Protein AF-A0AAN9YMD4-F1 (afdb_monomer_lite)

Foldseek 3Di:
DDDDDDDDDDDDPDDDDPDPPDPDDDPVPPPDPDDPPDDPPPPPFPPVLVVLLAAFDWDQPLLLQFKKWWAKDFPQDFKTFIWTQSPQLCVQQPRPGAPGPSNLVSVLPGDDDDPPCPVVRTDRQKIKGKPHVVLQVVLVVVVPPDPDDDDDDPPFRKIKMKIWTDDPPDIWIKIKIATDDDPPDPPLFDFLIWIATPVPRDTKTWHKDQLDDFDQDPVGTHGFIKIWTWDAAPPVGHIWIKIFDDDCRHNRAQKTWIFIDDDPPDDPVPDPPDPDDDDDDDDDPDPDPPDDPPQDPSDPPNSVRTFKMWGWNDPDRHLLASITITMMRGRPPDNNSVVSSVVSSVVSVSNSRVNVPPNPPPDPPVPPPPPDDDDDDDDDDDDDDDDDDDDDDDDDDDDDDDDDDDDD

pLDDT: mean 73.73, std 21.87, range [29.3, 98.31]

Secondary structure (DSSP, 8-state):
---PPPPPPP----------------TTTTTS-PPTT----PPPTTHHHHHTT---PPPPGGGSSEEEEEEEE-TT-SEEEEEE-HHHHHHHHTTPPTTSHHHHHHHHHSPPP-TTSSS---EEEEEEEEPPHHHHHHHHHGGGT------------EEEEEEEE--SS--EEEEEEEE---TT---TTS-SEEEEETTT---EEEEEE--SPPEEETTEEE---EEEEEEPPPTTT--EEEEEEE-TTTT-TTEEEEEEEPP--S--TT--TTS--------------TTS-TT-TTSTTGGGGEEEEEEE-SS-S-S-SSSEEEEEEE-TT--HHHHHHHHHHHHHHHHHHHHGGG---TT---S---S-------------------------------------

Sequence (408 aa):
MATTIFATPTPHTAFDQPLYSLYSSHPAVNGCNVPHGVHIISPPAGQCESLLGRKLGPTPRRLHNRILYIPAHGDKVTHLPIYDFTRQYREAVRDEPIGTSRFKTKLGLMHKPHGDGRSGTGEVSYLVDFEAPEVRRDLTATAGANNSNSNNNNNTTTTHATVQRRSLYGGAEVGLAIPQQHAGLADDCAAACTVTPASTGAYVNLARSYPLRPTVTRLGSSRNPWFTFTVPGGALEGDRTLQWQVHPVEHGLLRYTLVEMPRRAGPRVDEMWWEDGSADGSRTRDGRKDGEPSFSAAVDGNEHLIRAIYHNVGLGFSLAQPFSEGALLLEDGMDPEFEAVVVASLLGMLWRARGEGRKSRKGSKSEGSALARKKSGSVTSGDEDGSISSGSSPSRKGFFGKILRRLS

Organism: NCBI:txid2898453

Radius of gyration: 30.97 Å; chains: 1; bounding box: 91×79×98 Å

Structure (mmCIF, N/CA/C/O backbone):
data_AF-A0AAN9YMD4-F1
#
_entry.id   AF-A0AAN9YMD4-F1
#
loop_
_atom_site.group_PDB
_atom_site.id
_atom_site.type_symbol
_atom_site.label_atom_id
_atom_site.label_alt_id
_atom_site.label_comp_id
_atom_site.label_asym_id
_atom_site.label_entity_id
_atom_site.label_seq_id
_atom_site.pdbx_PDB_ins_code
_atom_site.Cartn_x
_atom_site.Cartn_y
_atom_site.Cartn_z
_atom_site.occupancy
_atom_site.B_iso_or_equiv
_atom_site.auth_seq_id
_atom_site.auth_comp_id
_atom_site.auth_asym_id
_atom_site.auth_atom_id
_atom_site.pdbx_PDB_model_num
ATOM 1 N N . MET A 1 1 ? -49.777 -32.696 23.687 1.00 41.94 1 MET A N 1
ATOM 2 C CA . MET A 1 1 ? -48.870 -31.537 23.810 1.00 41.94 1 MET A CA 1
ATOM 3 C C . MET A 1 1 ? -48.167 -31.377 22.474 1.00 41.94 1 MET A C 1
ATOM 5 O O . MET A 1 1 ? -47.371 -32.238 22.130 1.00 41.94 1 MET A O 1
ATOM 9 N N . ALA A 1 2 ? -48.568 -30.387 21.677 1.00 32.22 2 ALA A N 1
ATOM 10 C CA . ALA A 1 2 ? -48.032 -30.140 20.339 1.00 32.22 2 ALA A CA 1
ATOM 11 C C . ALA A 1 2 ? -47.186 -28.863 20.385 1.00 32.22 2 ALA A C 1
ATOM 13 O O . ALA A 1 2 ? -47.673 -27.819 20.814 1.00 32.22 2 ALA A O 1
ATOM 14 N N . THR A 1 3 ? -45.918 -28.978 20.001 1.00 38.41 3 THR A N 1
ATOM 15 C CA . THR A 1 3 ? -44.937 -27.891 20.049 1.00 38.41 3 THR A CA 1
ATOM 16 C C . THR A 1 3 ? -44.867 -27.232 18.677 1.00 38.41 3 THR A C 1
ATOM 18 O O . THR A 1 3 ? -44.387 -27.833 17.718 1.00 38.41 3 THR A O 1
ATOM 21 N N . THR A 1 4 ? -45.368 -26.005 18.581 1.00 36.88 4 THR A N 1
ATOM 22 C CA . THR A 1 4 ? -45.330 -25.183 17.366 1.00 36.88 4 THR A CA 1
ATOM 23 C C . THR A 1 4 ? -44.012 -24.413 17.319 1.00 36.88 4 THR A C 1
ATOM 25 O O . THR A 1 4 ? -43.733 -23.613 18.209 1.00 36.88 4 THR A O 1
ATOM 28 N N . ILE A 1 5 ? -43.199 -24.648 16.288 1.00 36.34 5 ILE A N 1
ATOM 29 C CA . ILE A 1 5 ? -41.956 -23.909 16.030 1.00 36.34 5 ILE A CA 1
ATOM 30 C C . ILE A 1 5 ? -42.277 -22.792 15.032 1.00 36.34 5 ILE A C 1
ATOM 32 O O . ILE A 1 5 ? -42.658 -23.066 13.896 1.00 36.34 5 ILE A O 1
ATOM 36 N N . PHE A 1 6 ? -42.130 -21.537 15.457 1.00 34.56 6 PHE A N 1
ATOM 37 C CA . PHE A 1 6 ? -42.183 -20.373 14.573 1.00 34.56 6 PHE A CA 1
ATOM 38 C C . PHE A 1 6 ? -40.779 -20.077 14.039 1.00 34.56 6 PHE A C 1
ATOM 40 O O . PHE A 1 6 ? -39.866 -19.791 14.811 1.00 34.56 6 PHE A O 1
ATOM 47 N N . ALA A 1 7 ? -40.618 -20.136 12.718 1.00 32.16 7 ALA A N 1
ATOM 48 C CA . ALA A 1 7 ? -39.434 -19.647 12.024 1.00 32.16 7 ALA A CA 1
ATOM 49 C C . ALA A 1 7 ? -39.658 -18.184 11.611 1.00 32.16 7 ALA A C 1
ATOM 51 O O . ALA A 1 7 ? -40.632 -17.863 10.929 1.00 32.16 7 ALA A O 1
ATOM 52 N N . THR A 1 8 ? -38.765 -17.297 12.038 1.00 37.03 8 THR A N 1
ATOM 53 C CA . THR A 1 8 ? -38.707 -15.895 11.615 1.00 37.03 8 THR A CA 1
ATOM 54 C C . THR A 1 8 ? -37.961 -15.772 10.280 1.00 37.03 8 THR A C 1
ATOM 56 O O . THR A 1 8 ? -36.893 -16.366 10.128 1.00 37.03 8 THR A O 1
ATOM 59 N N . PRO A 1 9 ? -38.472 -15.003 9.300 1.00 37.03 9 PRO A N 1
ATOM 60 C CA . PRO A 1 9 ? -37.759 -14.763 8.053 1.00 37.03 9 PRO A CA 1
ATOM 61 C C . PRO A 1 9 ? -36.711 -13.658 8.239 1.00 37.03 9 PRO A C 1
ATOM 63 O O . PRO A 1 9 ? -37.031 -12.529 8.611 1.00 37.03 9 PRO A O 1
ATOM 66 N N . THR A 1 10 ? -35.451 -13.975 7.955 1.00 38.12 10 THR A N 1
ATOM 67 C CA . THR A 1 10 ? -34.375 -12.995 7.778 1.00 38.12 10 THR A CA 1
ATOM 68 C C . THR A 1 10 ? -34.478 -12.352 6.387 1.00 38.12 10 THR A C 1
ATOM 70 O O . THR A 1 10 ? -34.615 -13.067 5.392 1.00 38.12 10 THR A O 1
ATOM 73 N N . PRO A 1 11 ? -34.409 -11.014 6.266 1.00 39.12 11 PRO A N 1
ATOM 74 C CA . PRO A 1 11 ? -34.430 -10.354 4.968 1.00 39.12 11 PRO A CA 1
ATOM 75 C C . PRO A 1 11 ? -33.074 -10.515 4.268 1.00 39.12 11 PRO A C 1
ATOM 77 O O . PRO A 1 11 ? -32.056 -9.985 4.710 1.00 39.12 11 PRO A O 1
ATOM 80 N N . HIS A 1 12 ? -33.068 -11.246 3.155 1.00 31.22 12 HIS A N 1
ATOM 81 C CA . HIS A 1 12 ? -31.952 -11.282 2.217 1.00 31.22 12 HIS A CA 1
ATOM 82 C C . HIS A 1 12 ? -31.836 -9.930 1.499 1.00 31.22 12 HIS A C 1
ATOM 84 O O . HIS A 1 12 ? -32.678 -9.580 0.673 1.00 31.22 12 HIS A O 1
ATOM 90 N N . THR A 1 13 ? -30.773 -9.179 1.777 1.00 35.53 13 THR A N 1
ATOM 91 C CA . THR A 1 13 ? -30.331 -8.065 0.935 1.00 35.53 13 THR A CA 1
ATOM 92 C C . THR A 1 13 ? -29.614 -8.630 -0.290 1.00 35.53 13 THR A C 1
ATOM 94 O O . THR A 1 13 ? -28.438 -8.987 -0.253 1.00 35.53 13 THR A O 1
ATOM 97 N N . ALA A 1 14 ? -30.352 -8.759 -1.392 1.00 29.45 14 ALA A N 1
ATOM 98 C CA . ALA A 1 14 ? -29.784 -9.045 -2.701 1.00 29.45 14 ALA A CA 1
ATOM 99 C C . ALA A 1 14 ? -28.998 -7.814 -3.180 1.00 29.45 14 ALA A C 1
ATOM 101 O O . ALA A 1 14 ? -29.574 -6.773 -3.492 1.00 29.45 14 ALA A O 1
ATOM 102 N N . PHE A 1 15 ? -27.670 -7.919 -3.206 1.00 36.22 15 PHE A N 1
ATOM 103 C CA . PHE A 1 15 ? -26.827 -6.979 -3.934 1.00 36.22 15 PHE A CA 1
ATOM 104 C C . PHE A 1 15 ? -26.873 -7.342 -5.420 1.00 36.22 15 PHE A C 1
ATOM 106 O O . PHE A 1 15 ? -26.217 -8.290 -5.849 1.00 36.22 15 PHE A O 1
ATOM 113 N N . ASP A 1 16 ? -27.622 -6.567 -6.202 1.00 29.30 16 ASP A N 1
ATOM 114 C CA . ASP A 1 16 ? -27.500 -6.556 -7.659 1.00 29.30 16 ASP A CA 1
ATOM 115 C C . ASP A 1 16 ? -26.126 -5.985 -8.035 1.00 29.30 16 ASP A C 1
ATOM 117 O O . ASP A 1 16 ? -25.896 -4.772 -8.036 1.00 29.30 16 ASP A O 1
ATOM 121 N N . GLN A 1 17 ? -25.177 -6.872 -8.336 1.00 37.12 17 GLN A N 1
ATOM 122 C CA . GLN A 1 17 ? -23.971 -6.492 -9.059 1.00 37.12 17 GLN A CA 1
ATOM 123 C C . GLN A 1 17 ? -24.317 -6.371 -10.548 1.00 37.12 17 GLN A C 1
ATOM 125 O O . GLN A 1 17 ? -24.772 -7.349 -11.146 1.00 37.12 17 GLN A O 1
ATOM 130 N N . PRO A 1 18 ? -24.081 -5.217 -11.195 1.00 38.50 18 PRO A N 1
ATOM 131 C CA . PRO A 1 18 ? -24.206 -5.137 -12.637 1.00 38.50 18 PRO A CA 1
ATOM 132 C C . PRO A 1 18 ? -23.143 -6.033 -13.281 1.00 38.50 18 PRO A C 1
ATOM 134 O O . PRO A 1 18 ? -21.945 -5.893 -13.028 1.00 38.50 18 PRO A O 1
ATOM 137 N N . LEU A 1 19 ? -23.617 -6.949 -14.124 1.00 35.72 19 LEU A N 1
ATOM 138 C CA . LEU A 1 19 ? -22.848 -7.822 -15.004 1.00 35.72 19 LEU A CA 1
ATOM 139 C C . LEU A 1 19 ? -21.872 -7.005 -15.871 1.00 35.72 19 LEU A C 1
ATOM 141 O O . LEU A 1 19 ? -22.207 -6.582 -16.974 1.00 35.72 19 LEU A O 1
ATOM 145 N N . TYR A 1 20 ? -20.636 -6.825 -15.407 1.00 39.09 20 TYR A N 1
ATOM 146 C CA . TYR A 1 20 ? -19.504 -6.442 -16.254 1.00 39.09 20 TYR A CA 1
ATOM 147 C C . TYR A 1 20 ? -18.733 -7.699 -16.674 1.00 39.09 20 TYR A C 1
ATOM 149 O O . TYR A 1 20 ? -17.558 -7.877 -16.367 1.00 39.09 20 TYR A O 1
ATOM 157 N N . SER A 1 21 ? -19.415 -8.579 -17.407 1.00 37.34 21 SER A N 1
ATOM 158 C CA . SER A 1 21 ? -18.806 -9.688 -18.150 1.00 37.34 21 SER A CA 1
ATOM 159 C C . SER A 1 21 ? -18.724 -9.332 -19.631 1.00 37.34 21 SER A C 1
ATOM 161 O O . SER A 1 21 ? -19.344 -9.965 -20.472 1.00 37.34 21 SER A O 1
ATOM 163 N N . LEU A 1 22 ? -17.945 -8.299 -19.950 1.00 35.72 22 LEU A N 1
ATOM 164 C CA . LEU A 1 22 ? -17.442 -8.056 -21.302 1.00 35.72 22 LEU A CA 1
ATOM 165 C C . LEU A 1 22 ? -15.972 -7.644 -21.198 1.00 35.72 22 LEU A C 1
ATOM 167 O O . LEU A 1 22 ? -15.598 -6.494 -21.417 1.00 35.72 22 LEU A O 1
ATOM 171 N N . TYR A 1 23 ? -15.120 -8.613 -20.852 1.00 39.31 23 TYR A N 1
ATOM 172 C CA . TYR A 1 23 ? -13.709 -8.552 -21.224 1.00 39.31 23 TYR A CA 1
ATOM 173 C C . TYR A 1 23 ? -13.622 -8.762 -22.737 1.00 39.31 23 TYR A C 1
ATOM 175 O O . TYR A 1 23 ? -13.387 -9.860 -23.238 1.00 39.31 23 TYR A O 1
ATOM 183 N N . SER A 1 24 ? -13.875 -7.676 -23.459 1.00 34.72 24 SER A N 1
ATOM 184 C CA . SER A 1 24 ? -13.571 -7.548 -24.872 1.00 34.72 24 SER A CA 1
ATOM 185 C C . SER A 1 24 ? -12.086 -7.812 -25.103 1.00 34.72 24 SER A C 1
ATOM 187 O O . SER A 1 24 ? -11.214 -7.365 -24.355 1.00 34.72 24 SER A O 1
ATOM 189 N N . SER A 1 25 ? -11.832 -8.558 -26.167 1.00 36.28 25 SER A N 1
ATOM 190 C CA . SER A 1 25 ? -10.539 -8.919 -26.723 1.00 36.28 25 SER A CA 1
ATOM 191 C C . SER A 1 25 ? -9.525 -7.763 -26.704 1.00 36.28 25 SER A C 1
ATOM 193 O O . SER A 1 25 ? -9.833 -6.613 -27.013 1.00 36.28 25 SER A O 1
ATOM 195 N N . HIS A 1 26 ? -8.291 -8.098 -26.336 1.00 34.81 26 HIS A N 1
ATOM 196 C CA . HIS A 1 26 ? -7.158 -7.202 -26.097 1.00 34.81 26 HIS A CA 1
ATOM 197 C C . HIS A 1 26 ? -6.840 -6.271 -27.301 1.00 34.81 26 HIS A C 1
ATOM 199 O O . HIS A 1 26 ? -6.403 -6.759 -28.343 1.00 34.81 26 HIS A O 1
ATOM 205 N N . PRO A 1 27 ? -6.904 -4.927 -27.177 1.00 39.38 27 PRO A N 1
ATOM 206 C CA . PRO A 1 27 ? -6.448 -4.019 -28.241 1.00 39.38 27 PRO A CA 1
ATOM 207 C C . PRO A 1 27 ? -4.915 -3.911 -28.346 1.00 39.38 27 PRO A C 1
ATOM 209 O O . PRO A 1 27 ? -4.403 -3.346 -29.306 1.00 39.38 27 PRO A O 1
ATOM 212 N N . ALA A 1 28 ? -4.160 -4.485 -27.402 1.00 41.62 28 ALA A N 1
ATOM 213 C CA . ALA A 1 28 ? -2.692 -4.509 -27.464 1.00 41.62 28 ALA A CA 1
ATOM 214 C C . ALA A 1 28 ? -2.129 -5.568 -28.437 1.00 41.62 28 ALA A C 1
ATOM 216 O O . ALA A 1 28 ? -0.928 -5.578 -28.680 1.00 41.62 28 ALA A O 1
ATOM 217 N N . VAL A 1 29 ? -2.982 -6.439 -28.994 1.00 43.03 29 VAL A N 1
ATOM 218 C CA . VAL A 1 29 ? -2.585 -7.480 -29.965 1.00 43.03 29 VAL A CA 1
ATOM 219 C C . VAL A 1 29 ? -3.147 -7.204 -31.370 1.00 43.03 29 VAL A C 1
ATOM 221 O O . VAL A 1 29 ? -2.556 -7.628 -32.356 1.00 43.03 29 VAL A O 1
ATOM 224 N N . ASN A 1 30 ? -4.211 -6.403 -31.499 1.00 33.50 30 ASN A N 1
ATOM 225 C CA . ASN A 1 30 ? -4.930 -6.218 -32.771 1.00 33.50 30 ASN A CA 1
ATOM 226 C C . ASN A 1 30 ? -4.543 -4.958 -33.570 1.00 33.50 30 ASN A C 1
ATOM 228 O O . ASN A 1 30 ? -5.243 -4.582 -34.505 1.00 33.50 30 ASN A O 1
ATOM 232 N N . GLY A 1 31 ? -3.429 -4.300 -33.239 1.00 34.78 31 GLY A N 1
ATOM 233 C CA . GLY A 1 31 ? -2.901 -3.187 -34.043 1.00 34.78 31 GLY A CA 1
ATOM 234 C C . GLY A 1 31 ? -2.092 -3.621 -35.270 1.00 34.78 31 GLY A C 1
ATOM 235 O O . GLY A 1 31 ? -1.777 -2.795 -36.122 1.00 34.78 31 GLY A O 1
ATOM 236 N N . CYS A 1 32 ? -1.754 -4.905 -35.373 1.00 41.94 32 CYS A N 1
ATOM 237 C CA . CYS A 1 32 ? -0.989 -5.439 -36.487 1.00 41.94 32 CYS A CA 1
ATOM 238 C C . CYS A 1 32 ? -1.908 -6.368 -37.284 1.00 41.94 32 CYS A C 1
ATOM 240 O O . CYS A 1 32 ? -2.212 -7.466 -36.829 1.00 41.94 32 CYS A O 1
ATOM 242 N N . ASN A 1 33 ? -2.353 -5.941 -38.470 1.00 40.91 33 ASN A N 1
ATOM 243 C CA . ASN A 1 33 ? -2.889 -6.849 -39.488 1.00 40.91 33 ASN A CA 1
ATOM 244 C C . ASN A 1 33 ? -1.750 -7.777 -39.928 1.00 40.91 33 ASN A C 1
ATOM 246 O O . ASN A 1 33 ? -1.075 -7.516 -40.923 1.00 40.91 33 ASN A O 1
ATOM 250 N N . VAL A 1 34 ? -1.460 -8.804 -39.132 1.00 52.56 34 VAL A N 1
ATOM 251 C CA . VAL A 1 34 ? -0.431 -9.783 -39.468 1.00 52.56 34 VAL A CA 1
ATOM 252 C C . VAL A 1 34 ? -1.077 -10.823 -40.385 1.00 52.56 34 VAL A C 1
ATOM 254 O O . VAL A 1 34 ? -2.105 -11.391 -40.009 1.00 52.56 34 VAL A O 1
ATOM 257 N N . PRO A 1 35 ? -0.530 -11.066 -41.588 1.00 56.16 35 PRO A N 1
ATOM 258 C CA . PRO A 1 35 ? -1.060 -12.063 -42.509 1.00 56.16 35 PRO A CA 1
ATOM 259 C C . PRO A 1 35 ? -1.203 -13.433 -41.839 1.00 56.16 35 PRO A C 1
ATOM 261 O O . PRO A 1 35 ? -0.328 -13.853 -41.074 1.00 56.16 35 PRO A O 1
ATOM 264 N N . HIS A 1 36 ? -2.286 -14.148 -42.153 1.00 43.75 36 HIS A N 1
ATOM 265 C CA . HIS A 1 36 ? -2.435 -15.552 -41.776 1.00 43.75 36 HIS A CA 1
ATOM 266 C C . HIS A 1 36 ? -1.211 -16.339 -42.279 1.00 43.75 36 HIS A C 1
ATOM 268 O O . HIS A 1 36 ? -0.954 -16.379 -43.478 1.00 43.75 36 HIS A O 1
ATOM 274 N N . GLY A 1 37 ? -0.429 -16.909 -41.355 1.00 61.69 37 GLY A N 1
ATOM 275 C CA . GLY A 1 37 ? 0.794 -17.666 -41.659 1.00 61.69 37 GLY A CA 1
ATOM 276 C C . GLY A 1 37 ? 2.082 -17.127 -41.024 1.00 61.69 37 GLY A C 1
ATOM 277 O O . GLY A 1 37 ? 3.091 -17.826 -41.033 1.00 61.69 37 GLY A O 1
ATOM 278 N N . VAL A 1 38 ? 2.075 -15.933 -40.420 1.00 49.06 38 VAL A N 1
ATOM 279 C CA . VAL A 1 38 ? 3.239 -15.452 -39.656 1.00 49.06 38 VAL A CA 1
ATOM 280 C C . VAL A 1 38 ? 3.133 -15.936 -38.212 1.00 49.06 38 VAL A C 1
ATOM 282 O O . VAL A 1 38 ? 2.426 -15.356 -37.387 1.00 49.06 38 VAL A O 1
ATOM 285 N N . HIS A 1 39 ? 3.859 -17.004 -37.888 1.00 53.03 39 HIS A N 1
ATOM 286 C CA . HIS A 1 39 ? 4.116 -17.360 -36.499 1.00 53.03 39 HIS A CA 1
ATOM 287 C C . HIS A 1 39 ? 4.979 -16.262 -35.875 1.00 53.03 39 HIS A C 1
ATOM 289 O O . HIS A 1 39 ? 6.178 -16.172 -36.138 1.00 53.03 39 HIS A O 1
ATOM 295 N N . ILE A 1 40 ? 4.368 -15.406 -35.055 1.00 51.19 40 ILE A N 1
ATOM 296 C CA . ILE A 1 40 ? 5.116 -14.484 -34.205 1.00 51.19 40 ILE A CA 1
ATOM 297 C C . ILE A 1 40 ? 5.839 -15.356 -33.183 1.00 51.19 40 ILE A C 1
ATOM 299 O O . ILE A 1 40 ? 5.251 -15.807 -32.198 1.00 51.19 40 ILE A O 1
ATOM 303 N N . ILE A 1 41 ? 7.116 -15.627 -33.441 1.00 60.84 41 ILE A N 1
ATOM 304 C CA . ILE A 1 41 ? 8.017 -16.163 -32.429 1.00 60.84 41 ILE A CA 1
ATOM 305 C C . ILE A 1 41 ? 7.986 -15.135 -31.304 1.00 60.84 41 ILE A C 1
ATOM 307 O O . ILE A 1 41 ? 8.423 -13.998 -31.489 1.00 60.84 41 ILE A O 1
ATOM 311 N N . SER A 1 42 ? 7.385 -15.500 -30.169 1.00 58.62 42 SER A N 1
ATOM 312 C CA . SER A 1 42 ? 7.383 -14.629 -28.998 1.00 58.62 42 SER A CA 1
ATOM 313 C C . SER A 1 42 ? 8.842 -14.303 -28.681 1.00 58.62 42 SER A C 1
ATOM 315 O O . SER A 1 42 ? 9.622 -15.239 -28.479 1.00 58.62 42 SER A O 1
ATOM 317 N N . PRO A 1 43 ? 9.244 -13.020 -28.700 1.00 62.97 43 PRO A N 1
ATOM 318 C CA . PRO A 1 43 ? 10.624 -12.660 -28.439 1.00 62.97 43 PRO A CA 1
ATOM 319 C C . PRO A 1 43 ? 11.027 -13.195 -27.059 1.00 62.97 43 PRO A C 1
ATOM 321 O O . PRO A 1 43 ? 10.179 -13.276 -26.161 1.00 62.97 43 PRO A O 1
ATOM 324 N N . PRO A 1 44 ? 12.299 -13.587 -26.875 1.00 69.44 44 PRO A N 1
ATOM 325 C CA . PRO A 1 44 ? 12.767 -14.119 -25.605 1.00 69.44 44 PRO A CA 1
ATOM 326 C C . PRO A 1 44 ? 12.437 -13.145 -24.469 1.00 69.44 44 PRO A C 1
ATOM 328 O O . PRO A 1 44 ? 12.510 -11.919 -24.631 1.00 69.44 44 PRO A O 1
ATOM 331 N N . ALA A 1 45 ? 12.025 -13.711 -23.331 1.00 63.00 45 ALA A N 1
ATOM 332 C CA . ALA A 1 45 ? 11.593 -12.961 -22.160 1.00 63.00 45 ALA A CA 1
ATOM 333 C C . ALA A 1 45 ? 12.651 -11.904 -21.800 1.00 63.00 45 ALA A C 1
ATOM 335 O O . ALA A 1 45 ? 13.794 -12.241 -21.509 1.00 63.00 45 ALA A O 1
ATOM 336 N N . GLY A 1 46 ? 12.279 -10.623 -21.886 1.00 65.56 46 GLY A N 1
ATOM 337 C CA . GLY A 1 46 ? 13.160 -9.493 -21.571 1.00 65.56 46 GLY A CA 1
ATOM 338 C C . GLY A 1 46 ? 13.421 -8.512 -22.717 1.00 65.56 46 GLY A C 1
ATOM 339 O O . GLY A 1 46 ? 13.659 -7.340 -22.435 1.00 65.56 46 GLY A O 1
ATOM 340 N N . GLN A 1 47 ? 13.290 -8.903 -23.995 1.00 75.75 47 GLN A N 1
ATOM 341 C CA . GLN A 1 47 ? 13.517 -7.953 -25.104 1.00 75.75 47 GLN A CA 1
ATOM 342 C C . GLN A 1 47 ? 12.518 -6.790 -25.091 1.00 75.75 47 GLN A C 1
ATOM 344 O O . GLN A 1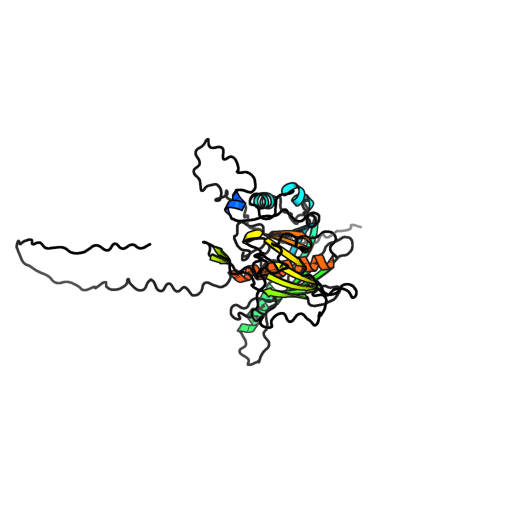 47 ? 12.914 -5.637 -25.232 1.00 75.75 47 GLN A O 1
ATOM 349 N N . CYS A 1 48 ? 11.230 -7.069 -24.863 1.00 75.56 48 CYS A N 1
ATOM 350 C CA . CYS A 1 48 ? 10.205 -6.024 -24.811 1.00 75.56 48 CYS A CA 1
ATOM 351 C C . CYS A 1 48 ? 10.455 -5.030 -23.661 1.00 75.56 48 CYS A C 1
ATOM 353 O O . CYS A 1 48 ? 10.294 -3.828 -23.838 1.00 75.56 48 CYS A O 1
ATOM 355 N N . GLU A 1 49 ? 10.918 -5.510 -22.505 1.00 81.69 49 GLU A N 1
ATOM 356 C CA . GLU A 1 49 ? 11.202 -4.647 -21.352 1.00 81.69 49 GLU A CA 1
ATOM 357 C C . GLU A 1 49 ? 12.486 -3.832 -21.555 1.00 81.69 49 GLU A C 1
ATOM 359 O O . GLU A 1 49 ? 12.515 -2.647 -21.228 1.00 81.69 49 GLU A O 1
ATOM 364 N N . SER A 1 50 ? 13.506 -4.422 -22.189 1.00 77.25 50 SER A N 1
ATOM 365 C CA . SER A 1 50 ? 14.728 -3.715 -22.583 1.00 77.25 50 SER A CA 1
ATOM 366 C C . SER A 1 50 ? 14.445 -2.593 -23.588 1.00 77.25 50 SER A C 1
ATOM 368 O O . SER A 1 50 ? 14.975 -1.494 -23.433 1.00 77.25 50 SER A O 1
ATOM 370 N N . LEU A 1 51 ? 13.539 -2.814 -24.550 1.00 80.56 51 LEU A N 1
ATOM 371 C CA . LEU A 1 51 ? 13.077 -1.772 -25.480 1.00 80.56 51 LEU A CA 1
ATOM 372 C C . LEU A 1 51 ? 12.336 -0.630 -24.771 1.00 80.56 51 LEU A C 1
ATOM 374 O O . LEU A 1 51 ? 12.356 0.505 -25.241 1.00 80.56 51 LEU A O 1
ATOM 378 N N . LEU A 1 52 ? 11.707 -0.910 -23.628 1.00 76.44 52 LEU A N 1
ATOM 379 C CA . LEU A 1 52 ? 11.098 0.100 -22.760 1.00 76.44 52 LEU A CA 1
ATOM 380 C C . LEU A 1 52 ? 12.110 0.745 -21.796 1.00 76.44 52 LEU A C 1
ATOM 382 O O . LEU A 1 52 ? 11.714 1.559 -20.962 1.00 76.44 52 LEU A O 1
ATOM 386 N N . GLY A 1 53 ? 13.395 0.384 -21.891 1.00 80.00 53 GLY A N 1
ATOM 387 C CA . GLY A 1 53 ? 14.466 0.865 -21.019 1.00 80.00 53 GLY A CA 1
ATOM 388 C C . GLY A 1 53 ? 14.377 0.349 -19.583 1.00 80.00 53 GLY A C 1
ATOM 389 O O . GLY A 1 53 ? 15.051 0.885 -18.705 1.00 80.00 53 GLY A O 1
ATOM 390 N N . ARG A 1 54 ? 13.544 -0.666 -19.323 1.00 80.25 54 ARG A N 1
ATOM 391 C CA . ARG A 1 54 ? 13.320 -1.186 -17.974 1.00 80.25 54 ARG A CA 1
ATOM 392 C C . ARG A 1 54 ? 14.362 -2.232 -17.618 1.00 80.25 54 ARG A C 1
ATOM 394 O O . ARG A 1 54 ? 14.646 -3.136 -18.402 1.00 80.25 54 ARG A O 1
ATOM 401 N N . LYS A 1 55 ? 14.882 -2.136 -16.398 1.00 80.62 55 LYS A N 1
ATOM 402 C CA . LYS A 1 55 ? 15.811 -3.102 -15.803 1.00 80.62 55 LYS A CA 1
ATOM 403 C C . LYS A 1 55 ? 15.109 -3.821 -14.658 1.00 80.62 55 LYS A C 1
ATOM 405 O O . LYS A 1 55 ? 15.287 -3.483 -13.496 1.00 80.62 55 LYS A O 1
ATOM 410 N N . LEU A 1 56 ? 14.248 -4.771 -15.009 1.00 82.94 56 LEU A N 1
ATOM 411 C CA . LEU A 1 56 ? 13.473 -5.512 -14.019 1.00 82.94 56 LEU A CA 1
ATOM 412 C C . LEU A 1 56 ? 14.347 -6.611 -13.405 1.00 82.94 56 LEU A C 1
ATOM 414 O O . LEU A 1 56 ? 14.720 -7.561 -14.093 1.00 82.94 56 LEU A O 1
ATOM 418 N N . GLY A 1 57 ? 14.661 -6.468 -12.119 1.00 82.38 57 GLY A N 1
ATOM 419 C CA . GLY A 1 57 ? 15.301 -7.511 -11.319 1.00 82.38 57 GLY A CA 1
ATOM 420 C C . GLY A 1 57 ? 14.314 -8.600 -10.872 1.00 82.38 57 GLY A C 1
ATOM 421 O O . GLY A 1 57 ? 13.095 -8.379 -10.888 1.00 82.38 57 GLY A O 1
ATOM 422 N N . PRO A 1 58 ? 14.812 -9.785 -10.475 1.00 86.94 58 PRO A N 1
ATOM 423 C CA . PRO A 1 58 ? 13.981 -10.838 -9.901 1.00 86.94 58 PRO A CA 1
ATOM 424 C C . PRO A 1 58 ? 13.295 -10.368 -8.610 1.00 86.94 58 PRO A C 1
ATOM 426 O O . PRO A 1 58 ? 13.759 -9.467 -7.916 1.00 86.94 58 PRO A O 1
ATOM 429 N N . THR A 1 59 ? 12.176 -10.999 -8.263 1.00 89.69 59 THR A N 1
ATOM 430 C CA . THR A 1 59 ? 11.482 -10.721 -6.999 1.00 89.69 59 THR A CA 1
ATOM 431 C C . THR A 1 59 ? 12.338 -11.179 -5.813 1.00 89.69 59 THR A C 1
ATOM 433 O O . THR A 1 59 ? 12.686 -12.365 -5.779 1.00 89.69 59 THR A O 1
ATOM 436 N N . PRO A 1 60 ? 12.616 -10.319 -4.810 1.00 92.56 60 PRO A N 1
ATOM 437 C CA . PRO A 1 60 ? 13.386 -10.707 -3.629 1.00 92.56 60 PRO A CA 1
ATOM 438 C C . PRO A 1 60 ? 12.808 -11.958 -2.959 1.00 92.56 60 PRO A C 1
ATOM 440 O O . PRO A 1 60 ? 11.620 -12.002 -2.640 1.00 92.56 60 PRO A O 1
ATOM 443 N N . ARG A 1 61 ? 13.647 -12.979 -2.734 1.00 91.12 61 ARG A N 1
ATOM 444 C CA . ARG A 1 61 ? 13.207 -14.319 -2.288 1.00 91.12 61 ARG A CA 1
ATOM 445 C C . ARG A 1 61 ? 12.419 -14.321 -0.976 1.00 91.12 61 ARG A C 1
ATOM 447 O O . ARG A 1 61 ? 11.539 -15.152 -0.804 1.00 91.12 61 ARG A O 1
ATOM 454 N N . ARG A 1 62 ? 12.705 -13.383 -0.072 1.00 93.44 62 ARG A N 1
ATOM 455 C CA . ARG A 1 62 ? 12.032 -13.273 1.235 1.00 93.44 62 ARG A CA 1
ATOM 456 C C . ARG A 1 62 ? 10.604 -12.720 1.186 1.00 93.44 62 ARG A C 1
ATOM 458 O O . ARG A 1 62 ? 9.981 -12.584 2.225 1.00 93.44 62 ARG A O 1
ATOM 465 N N . LEU A 1 63 ? 10.129 -12.341 -0.002 1.00 94.94 63 LEU A N 1
ATOM 466 C CA . LEU A 1 63 ? 8.766 -11.852 -0.227 1.00 94.94 63 LEU A CA 1
ATOM 467 C C . LEU A 1 63 ? 7.855 -12.933 -0.841 1.00 94.94 63 LEU A C 1
ATOM 469 O O . LEU A 1 63 ? 6.791 -12.624 -1.374 1.00 94.94 63 LEU A O 1
ATOM 473 N N . HIS A 1 64 ? 8.314 -14.189 -0.891 1.00 90.88 64 HIS A N 1
ATOM 474 C CA . HIS A 1 64 ? 7.652 -15.264 -1.641 1.00 90.88 64 HIS A CA 1
ATOM 475 C C . HIS A 1 64 ? 6.683 -16.097 -0.801 1.00 90.88 64 HIS A C 1
ATOM 477 O O . HIS A 1 64 ? 5.899 -16.840 -1.397 1.00 90.88 64 HIS A O 1
ATOM 483 N N . ASN A 1 65 ? 6.720 -16.030 0.536 1.00 94.38 65 ASN A N 1
ATOM 484 C CA . ASN A 1 65 ? 5.868 -16.887 1.368 1.00 94.38 65 ASN A CA 1
ATOM 485 C C . ASN A 1 65 ? 4.656 -16.171 1.969 1.00 94.38 65 ASN A C 1
ATOM 487 O O . ASN A 1 65 ? 3.808 -16.847 2.549 1.00 94.38 65 ASN A O 1
ATOM 491 N N . ARG A 1 66 ? 4.501 -14.858 1.760 1.00 95.50 66 ARG A N 1
ATOM 492 C CA . ARG A 1 66 ? 3.291 -14.124 2.145 1.00 95.50 66 ARG A CA 1
ATOM 493 C C . ARG A 1 66 ? 2.832 -13.175 1.040 1.00 95.50 66 ARG A C 1
ATOM 495 O O . ARG A 1 66 ? 3.405 -12.105 0.841 1.00 95.50 66 ARG A O 1
ATOM 502 N N . ILE A 1 67 ? 1.777 -13.560 0.318 1.00 96.31 67 ILE A N 1
ATOM 503 C CA . ILE A 1 67 ? 1.158 -12.736 -0.724 1.00 96.31 67 ILE A CA 1
ATOM 504 C C . ILE A 1 67 ? -0.335 -12.556 -0.437 1.00 96.31 67 ILE A C 1
ATOM 506 O O . ILE A 1 67 ? -1.105 -13.516 -0.379 1.00 96.31 67 ILE A O 1
ATOM 510 N N . LEU A 1 68 ? -0.744 -11.294 -0.315 1.00 96.94 68 LEU A N 1
ATOM 511 C CA . LEU A 1 68 ? -2.118 -10.874 -0.089 1.00 96.94 68 LEU A CA 1
ATOM 512 C C . LEU A 1 68 ? -2.739 -10.304 -1.364 1.00 96.94 68 LEU A C 1
ATOM 514 O O . LEU A 1 68 ? -2.147 -9.458 -2.036 1.00 96.94 68 LEU A O 1
ATOM 518 N N . TYR A 1 69 ? -3.946 -10.747 -1.693 1.00 96.88 69 TYR A N 1
ATOM 519 C CA . TYR A 1 69 ? -4.749 -10.176 -2.764 1.00 96.88 69 TYR A CA 1
ATOM 520 C C . TYR A 1 69 ? -5.670 -9.110 -2.188 1.00 96.88 69 TYR A C 1
ATOM 522 O O . TYR A 1 69 ? -6.463 -9.381 -1.282 1.00 96.88 69 TYR A O 1
ATOM 530 N N . ILE A 1 70 ? -5.577 -7.907 -2.746 1.00 97.06 70 ILE A N 1
ATOM 531 C CA . ILE A 1 70 ? -6.414 -6.762 -2.405 1.00 97.06 70 ILE A CA 1
ATOM 532 C C . ILE A 1 70 ? -7.449 -6.608 -3.523 1.00 97.06 70 ILE A C 1
ATOM 534 O O . ILE A 1 70 ? -7.078 -6.200 -4.631 1.00 97.06 70 ILE A O 1
ATOM 538 N N . PRO A 1 71 ? -8.734 -6.912 -3.263 1.00 95.69 71 PRO A N 1
ATOM 539 C CA . PRO A 1 71 ? -9.783 -6.766 -4.260 1.00 95.69 71 PRO A CA 1
ATOM 540 C C . PRO A 1 71 ? -9.954 -5.329 -4.743 1.00 95.69 71 PRO A C 1
ATOM 542 O O . PRO A 1 71 ? -9.525 -4.364 -4.098 1.00 95.69 71 PRO A O 1
ATOM 545 N N . ALA A 1 72 ? -10.656 -5.203 -5.869 1.00 94.69 72 ALA A N 1
ATOM 546 C CA . ALA A 1 72 ? -11.045 -3.920 -6.421 1.00 94.69 72 ALA A CA 1
ATOM 547 C C . ALA A 1 72 ? -11.845 -3.125 -5.383 1.00 94.69 72 ALA A C 1
ATOM 549 O O . ALA A 1 72 ? -12.931 -3.529 -4.969 1.00 94.69 72 ALA A O 1
ATOM 550 N N . HIS A 1 73 ? -11.303 -1.984 -4.971 1.00 94.94 73 HIS A N 1
ATOM 551 C CA . HIS A 1 73 ? -11.925 -1.120 -3.977 1.00 94.94 73 HIS A CA 1
ATOM 552 C C . HIS A 1 73 ? -11.802 0.351 -4.370 1.00 94.94 73 HIS A C 1
ATOM 554 O O . HIS A 1 73 ? -10.825 0.779 -4.987 1.00 94.94 73 HIS A O 1
ATOM 560 N N . GLY A 1 74 ? -12.814 1.132 -4.000 1.00 91.94 74 GLY A N 1
ATOM 561 C CA . GLY A 1 74 ? -12.889 2.570 -4.245 1.00 91.94 74 GLY A CA 1
ATOM 562 C C . GLY A 1 74 ? -13.275 3.336 -2.984 1.00 91.94 74 GLY A C 1
ATOM 563 O O . GLY A 1 74 ? -13.236 2.806 -1.878 1.00 91.94 74 GLY A O 1
ATOM 564 N N . ASP A 1 75 ? -13.690 4.587 -3.157 1.00 88.19 75 ASP A N 1
ATOM 565 C CA . ASP A 1 75 ? -14.153 5.457 -2.067 1.00 88.19 75 ASP A CA 1
ATOM 566 C C . ASP A 1 75 ? -15.477 4.997 -1.431 1.00 88.19 75 ASP A C 1
ATOM 568 O O . ASP A 1 75 ? -15.791 5.385 -0.310 1.00 88.19 75 ASP A O 1
ATOM 572 N N . LYS A 1 76 ? -16.250 4.153 -2.117 1.00 90.69 76 LYS A N 1
ATOM 573 C CA . LYS A 1 76 ? -17.559 3.665 -1.652 1.00 90.69 76 LYS A CA 1
ATOM 574 C C . LYS A 1 76 ? -17.506 2.381 -0.825 1.00 90.69 76 LYS A C 1
ATOM 576 O O . LYS A 1 76 ? -18.549 1.958 -0.341 1.00 90.69 76 LYS A O 1
ATOM 581 N N . VAL A 1 77 ? -16.343 1.738 -0.706 1.00 93.31 77 VAL A N 1
ATOM 582 C CA . VAL A 1 77 ? -16.246 0.465 0.016 1.00 93.31 77 VAL A CA 1
ATOM 583 C C . VAL A 1 77 ? -16.434 0.704 1.520 1.00 93.31 77 VAL A C 1
ATOM 585 O O . VAL A 1 77 ? -15.887 1.665 2.069 1.00 93.31 77 VAL A O 1
ATOM 588 N N . THR A 1 78 ? -17.236 -0.146 2.160 1.00 94.56 78 THR A N 1
ATOM 589 C CA . THR A 1 78 ? -17.432 -0.170 3.620 1.00 94.56 78 THR A CA 1
ATOM 590 C C . THR A 1 78 ? -16.774 -1.385 4.249 1.00 94.56 78 THR A C 1
ATOM 592 O O . THR A 1 78 ? -16.193 -1.257 5.309 1.00 94.56 78 THR A O 1
ATOM 595 N N . HIS A 1 79 ? -16.788 -2.530 3.566 1.00 95.62 79 HIS A N 1
ATOM 596 C CA . HIS A 1 79 ? -16.140 -3.759 4.014 1.00 95.62 79 HIS A CA 1
ATOM 597 C C . HIS A 1 79 ? -15.232 -4.280 2.905 1.00 95.62 79 HIS A C 1
ATOM 599 O O . HIS A 1 79 ? -15.686 -4.517 1.782 1.00 95.62 79 HIS A O 1
ATOM 605 N N . LEU A 1 80 ? -13.947 -4.442 3.203 1.00 96.38 80 LEU A N 1
ATOM 606 C CA . LEU A 1 80 ? -12.942 -4.910 2.257 1.00 96.38 80 LEU A CA 1
ATOM 607 C C . LEU A 1 80 ? -12.217 -6.135 2.834 1.00 96.38 80 LEU A C 1
ATOM 609 O O . LEU A 1 80 ? -11.307 -5.980 3.650 1.00 96.38 80 LEU A O 1
ATOM 613 N N . PRO A 1 81 ? -12.591 -7.355 2.412 1.00 96.19 81 PRO A N 1
ATOM 614 C CA . PRO A 1 81 ? -11.827 -8.550 2.736 1.00 96.19 81 PRO A CA 1
ATOM 615 C C . PRO A 1 81 ? -10.541 -8.596 1.903 1.00 96.19 81 PRO A C 1
ATOM 617 O O . PRO A 1 81 ? -10.571 -8.409 0.686 1.00 96.19 81 PRO A O 1
ATOM 620 N N . ILE A 1 82 ? -9.413 -8.876 2.549 1.00 96.75 82 ILE A N 1
ATOM 621 C CA . ILE A 1 82 ? -8.115 -9.110 1.906 1.00 96.75 82 ILE A CA 1
ATOM 622 C C . ILE A 1 82 ? -7.763 -10.578 2.105 1.00 96.75 82 ILE A C 1
ATOM 624 O O . ILE A 1 82 ? -7.844 -11.105 3.218 1.00 96.75 82 ILE A O 1
ATOM 628 N N . TYR A 1 83 ? -7.368 -11.237 1.023 1.00 96.06 83 TYR A N 1
ATOM 629 C CA . TYR A 1 83 ? -7.212 -12.687 0.986 1.00 96.06 83 TYR A CA 1
ATOM 630 C C . TYR A 1 83 ? -5.740 -13.071 0.984 1.00 96.06 83 TYR A C 1
ATOM 632 O O . TYR A 1 83 ? -4.957 -12.462 0.260 1.00 96.06 83 TYR A O 1
ATOM 640 N N . ASP A 1 84 ? -5.368 -14.110 1.725 1.00 94.62 84 ASP A N 1
ATOM 641 C CA . ASP A 1 84 ? -4.124 -14.820 1.439 1.00 94.62 84 ASP A CA 1
ATOM 642 C C . ASP A 1 84 ? -4.342 -15.684 0.199 1.00 94.62 84 ASP A C 1
ATOM 644 O O . ASP A 1 84 ? -5.224 -16.544 0.162 1.00 94.62 84 ASP A O 1
ATOM 648 N N . PHE A 1 85 ? -3.545 -15.428 -0.831 1.00 94.69 85 PHE A N 1
ATOM 649 C CA . PHE A 1 85 ? -3.550 -16.203 -2.069 1.00 94.69 85 PHE A CA 1
ATOM 650 C C . PHE A 1 85 ? -2.135 -16.619 -2.484 1.00 94.69 85 PHE A C 1
ATOM 652 O O . PHE A 1 85 ? -1.838 -16.818 -3.666 1.00 94.69 85 PHE A O 1
ATOM 659 N N . THR A 1 86 ? -1.252 -16.766 -1.491 1.00 94.81 86 THR A N 1
ATOM 660 C CA . THR A 1 86 ? 0.162 -17.129 -1.637 1.00 94.81 86 THR A CA 1
ATOM 661 C C . THR A 1 86 ? 0.351 -18.334 -2.548 1.00 94.81 86 THR A C 1
ATOM 663 O O . THR A 1 86 ? 1.162 -18.302 -3.477 1.00 94.81 86 THR A O 1
ATOM 666 N N . ARG A 1 87 ? -0.425 -19.400 -2.323 1.00 94.25 87 ARG A N 1
ATOM 667 C CA . ARG A 1 87 ? -0.330 -20.635 -3.106 1.00 94.25 87 ARG A CA 1
ATOM 668 C C . ARG A 1 87 ? -0.661 -20.394 -4.580 1.00 94.25 87 ARG A C 1
ATOM 670 O O . ARG A 1 87 ? 0.136 -20.741 -5.448 1.00 94.25 87 ARG A O 1
ATOM 677 N N . GLN A 1 88 ? -1.800 -19.761 -4.854 1.00 93.75 88 GLN A N 1
ATOM 678 C CA . GLN A 1 88 ? -2.273 -19.482 -6.210 1.00 93.75 88 GLN A CA 1
ATOM 679 C C . GLN A 1 88 ? -1.290 -18.572 -6.952 1.00 93.75 88 GLN A C 1
ATOM 681 O O . GLN A 1 88 ? -0.974 -18.803 -8.120 1.00 93.75 88 GLN A O 1
ATOM 686 N N . TYR A 1 89 ? -0.768 -17.558 -6.260 1.00 94.56 89 TYR A N 1
ATOM 687 C CA . TYR A 1 89 ? 0.236 -16.652 -6.801 1.00 94.56 89 TYR A CA 1
ATOM 688 C C . TYR A 1 89 ? 1.513 -17.393 -7.200 1.00 94.56 89 TYR A C 1
ATOM 690 O O . TYR A 1 89 ? 1.986 -17.235 -8.326 1.00 94.56 89 TYR A O 1
ATOM 698 N N . ARG A 1 90 ? 2.044 -18.260 -6.331 1.00 94.19 90 ARG A N 1
ATOM 699 C CA . ARG A 1 90 ? 3.252 -19.047 -6.624 1.00 94.19 90 ARG A CA 1
ATOM 700 C C . ARG A 1 90 ? 3.060 -20.002 -7.800 1.00 94.19 90 ARG A C 1
ATOM 702 O O . ARG A 1 90 ? 3.950 -20.109 -8.641 1.00 94.19 90 ARG A O 1
ATOM 709 N N . GLU A 1 91 ? 1.910 -20.665 -7.881 1.00 94.06 91 GLU A N 1
ATOM 710 C CA . GLU A 1 91 ? 1.593 -21.602 -8.965 1.00 94.06 91 GLU A CA 1
ATOM 711 C C . GLU A 1 91 ? 1.512 -20.895 -10.333 1.00 94.06 91 GLU A C 1
ATOM 713 O O . GLU A 1 91 ? 2.066 -21.385 -11.327 1.00 94.06 91 GLU A O 1
ATOM 718 N N . ALA A 1 92 ? 0.868 -19.723 -10.377 1.00 93.56 92 ALA A N 1
ATOM 719 C CA . ALA A 1 92 ? 0.613 -18.984 -11.610 1.00 93.56 92 ALA A CA 1
ATOM 720 C C . ALA A 1 92 ? 1.782 -18.086 -12.049 1.00 93.56 92 ALA A C 1
ATOM 722 O O . ALA A 1 92 ? 2.184 -18.105 -13.218 1.00 93.56 92 ALA A O 1
ATOM 723 N N . VAL A 1 93 ? 2.336 -17.290 -11.130 1.00 93.19 93 VAL A N 1
ATOM 724 C CA . VAL A 1 93 ? 3.395 -16.316 -11.430 1.00 93.19 93 VAL A CA 1
ATOM 725 C C . VAL A 1 93 ? 4.752 -17.009 -11.551 1.00 93.19 93 VAL A C 1
ATOM 727 O O . VAL A 1 93 ? 5.455 -16.794 -12.549 1.00 93.19 93 VAL A O 1
ATOM 730 N N . ARG A 1 94 ? 5.064 -17.913 -10.610 1.00 90.81 94 ARG A N 1
ATOM 731 C CA . ARG A 1 94 ? 6.376 -18.567 -10.445 1.00 90.81 94 ARG A CA 1
ATOM 732 C C . ARG A 1 94 ? 7.491 -17.522 -10.286 1.00 90.81 94 ARG A C 1
ATOM 734 O O . ARG A 1 94 ? 7.277 -16.498 -9.648 1.00 90.81 94 ARG A O 1
ATOM 741 N N . ASP A 1 95 ? 8.645 -17.737 -10.909 1.00 89.38 95 ASP A N 1
ATOM 742 C CA . ASP A 1 95 ? 9.815 -16.848 -10.838 1.00 89.38 95 ASP A CA 1
ATOM 743 C C . ASP A 1 95 ? 9.756 -15.656 -11.810 1.00 89.38 95 ASP A C 1
ATOM 745 O O . ASP A 1 95 ? 10.783 -15.088 -12.179 1.00 89.38 95 ASP A O 1
ATOM 749 N N . GLU A 1 96 ? 8.567 -15.285 -12.290 1.00 91.75 96 GLU A N 1
ATOM 750 C CA . GLU A 1 96 ? 8.435 -14.173 -13.228 1.00 91.75 96 GLU A CA 1
ATOM 751 C C . GLU A 1 96 ? 8.760 -12.837 -12.529 1.00 91.75 96 GLU A C 1
ATOM 753 O O . GLU A 1 96 ? 8.125 -12.516 -11.518 1.00 91.75 96 GLU A O 1
ATOM 758 N N . PRO A 1 97 ? 9.703 -12.028 -13.051 1.00 89.81 97 PRO A N 1
ATOM 759 C CA . PRO A 1 97 ? 10.059 -10.756 -12.428 1.00 89.81 97 PRO A CA 1
ATOM 760 C C . PRO A 1 97 ? 8.865 -9.795 -12.355 1.00 89.81 97 PRO A C 1
ATOM 762 O O . PRO A 1 97 ? 8.163 -9.573 -13.347 1.00 89.81 97 PRO A O 1
ATOM 765 N N . ILE A 1 98 ? 8.639 -9.188 -11.186 1.00 90.06 98 ILE A N 1
ATOM 766 C CA . ILE A 1 98 ? 7.520 -8.255 -10.996 1.00 90.06 98 ILE A CA 1
ATOM 767 C C . ILE A 1 98 ? 7.670 -7.059 -11.931 1.00 90.06 98 ILE A C 1
ATOM 769 O O . ILE A 1 98 ? 8.675 -6.353 -11.910 1.00 90.06 98 ILE A O 1
ATOM 773 N N . GLY A 1 99 ? 6.607 -6.779 -12.683 1.00 84.38 99 GLY A N 1
ATOM 774 C CA . GLY A 1 99 ? 6.530 -5.636 -13.592 1.00 84.38 99 GLY A CA 1
ATOM 775 C C . GLY A 1 99 ? 6.640 -5.995 -15.067 1.00 84.38 99 GLY A C 1
ATOM 776 O O . GLY A 1 99 ? 6.225 -5.171 -15.891 1.00 84.38 99 GLY A O 1
ATOM 777 N N . THR A 1 100 ? 7.087 -7.212 -15.403 1.00 87.94 100 THR A N 1
ATOM 778 C CA . THR A 1 100 ? 7.122 -7.669 -16.798 1.00 87.94 100 THR A CA 1
ATOM 779 C C . THR A 1 100 ? 5.707 -7.781 -17.368 1.00 87.94 100 THR A C 1
ATOM 781 O O . THR A 1 100 ? 4.724 -7.999 -16.655 1.00 87.94 100 THR A O 1
ATOM 784 N N . SER A 1 101 ? 5.580 -7.644 -18.684 1.00 86.31 101 SER A N 1
ATOM 785 C CA . SER A 1 101 ? 4.340 -7.938 -19.414 1.00 86.31 101 SER A CA 1
ATOM 786 C C . SER A 1 101 ? 3.797 -9.333 -19.084 1.00 86.31 101 SER A C 1
ATOM 788 O O . SER A 1 101 ? 2.621 -9.466 -18.756 1.00 86.31 101 SER A O 1
ATOM 790 N N . ARG A 1 102 ? 4.658 -10.356 -19.064 1.00 89.31 102 ARG A N 1
ATOM 791 C CA . ARG A 1 102 ? 4.276 -11.733 -18.721 1.00 89.31 102 ARG A CA 1
ATOM 792 C C . ARG A 1 102 ? 3.818 -11.877 -17.272 1.00 89.31 102 ARG A C 1
ATOM 794 O O . ARG A 1 102 ? 2.844 -12.586 -17.031 1.00 89.31 102 ARG A O 1
ATOM 801 N N . PHE A 1 103 ? 4.461 -11.183 -16.334 1.00 91.56 103 PHE A N 1
ATOM 802 C CA . PHE A 1 103 ? 4.019 -11.107 -14.942 1.00 91.56 103 PHE A CA 1
ATOM 803 C C . PHE A 1 103 ? 2.597 -10.551 -14.856 1.00 91.56 103 PHE A C 1
ATOM 805 O O . PHE A 1 103 ? 1.722 -11.177 -14.264 1.00 91.56 103 PHE A O 1
ATOM 812 N N . LYS A 1 104 ? 2.342 -9.416 -15.517 1.00 89.38 104 LYS A N 1
ATOM 813 C CA . LYS A 1 104 ? 1.023 -8.766 -15.527 1.00 89.38 104 LYS A CA 1
ATOM 814 C C . LYS A 1 104 ? -0.043 -9.646 -16.164 1.00 89.38 104 LYS A C 1
ATOM 816 O O . LYS A 1 104 ? -1.142 -9.738 -15.630 1.00 89.38 104 LYS A O 1
ATOM 821 N N . THR A 1 105 ? 0.278 -10.304 -17.278 1.00 90.00 105 THR A N 1
ATOM 822 C CA . THR A 1 105 ? -0.634 -11.244 -17.938 1.00 90.00 105 THR A CA 1
ATOM 823 C C . THR A 1 105 ? -0.956 -12.421 -17.026 1.00 90.00 105 THR A C 1
ATOM 825 O O . THR A 1 105 ? -2.128 -12.718 -16.833 1.00 90.00 105 THR A O 1
ATOM 828 N N . LYS A 1 106 ? 0.051 -13.058 -16.415 1.00 92.94 106 LYS A N 1
ATOM 829 C CA . LYS A 1 106 ? -0.166 -14.166 -15.474 1.00 92.94 106 LYS A CA 1
ATOM 830 C C . LYS A 1 106 ? -1.034 -13.728 -14.298 1.00 92.94 106 LYS A C 1
ATOM 832 O O . LYS A 1 106 ? -2.052 -14.358 -14.053 1.00 92.94 106 LYS A O 1
ATOM 837 N N . LEU A 1 107 ? -0.682 -12.623 -13.637 1.00 91.81 107 LEU A N 1
ATOM 838 C CA . LEU A 1 107 ? -1.426 -12.095 -12.493 1.00 91.81 107 LEU A CA 1
ATOM 839 C C . LEU A 1 107 ? -2.868 -11.711 -12.862 1.00 91.81 107 LEU A C 1
ATOM 841 O O . LEU A 1 107 ? -3.790 -11.995 -12.108 1.00 91.81 107 LEU A O 1
ATOM 845 N N . GLY A 1 108 ? -3.080 -11.100 -14.031 1.00 90.19 108 GLY A N 1
ATOM 846 C CA . GLY A 1 108 ? -4.410 -10.711 -14.505 1.00 90.19 108 GLY A CA 1
ATOM 847 C C . GLY A 1 108 ? -5.297 -11.883 -14.941 1.00 90.19 108 GLY A C 1
ATOM 848 O O . GLY A 1 108 ? -6.517 -11.751 -14.900 1.00 90.19 108 GLY A O 1
ATOM 849 N N . LEU A 1 109 ? -4.702 -13.012 -15.348 1.00 91.06 109 LEU A N 1
ATOM 850 C CA . LEU A 1 109 ? -5.409 -14.243 -15.728 1.00 91.06 109 LEU A CA 1
ATOM 851 C C . LEU A 1 109 ? -5.642 -15.199 -14.549 1.00 91.06 109 LEU A C 1
ATOM 853 O O . LEU A 1 109 ? -6.342 -16.198 -14.707 1.00 91.06 109 LEU A O 1
ATOM 857 N N . MET A 1 110 ? -5.049 -14.930 -13.384 1.00 90.81 110 MET A N 1
ATOM 858 C CA . MET A 1 110 ? -5.290 -15.730 -12.187 1.00 90.81 110 MET A CA 1
ATOM 859 C C . MET A 1 110 ? -6.758 -15.663 -11.768 1.00 90.81 110 MET A C 1
ATOM 861 O O . MET A 1 110 ? -7.389 -14.606 -11.821 1.00 90.81 110 MET A O 1
ATOM 865 N N . HIS A 1 111 ? -7.281 -16.784 -11.264 1.00 90.56 111 HIS A N 1
ATOM 866 C CA . HIS A 1 111 ? -8.571 -16.767 -10.590 1.00 90.56 111 HIS A CA 1
ATOM 867 C C . HIS A 1 111 ? -8.456 -15.918 -9.322 1.00 90.56 111 HIS A C 1
ATOM 869 O O . HIS A 1 111 ? -7.704 -16.240 -8.400 1.00 90.56 111 HIS A O 1
ATOM 875 N N . LYS A 1 112 ? -9.202 -14.816 -9.296 1.00 90.38 112 LYS A N 1
ATOM 876 C CA . LYS A 1 112 ? -9.258 -13.911 -8.152 1.00 90.38 112 LYS A CA 1
ATOM 877 C C . LYS A 1 112 ? -10.062 -14.567 -7.018 1.00 90.38 112 LYS A C 1
ATOM 879 O O . LYS A 1 112 ? -11.122 -15.122 -7.307 1.00 90.38 112 LYS A O 1
ATOM 884 N N . PRO A 1 113 ? -9.586 -14.511 -5.763 1.00 91.00 113 PRO A N 1
ATOM 885 C CA . PRO A 1 113 ? -10.373 -14.871 -4.591 1.00 91.00 113 PRO A CA 1
ATOM 886 C C . PRO A 1 113 ? -11.718 -14.144 -4.547 1.00 91.00 113 PRO A C 1
ATOM 888 O O . PRO A 1 113 ? -11.785 -12.935 -4.789 1.00 91.00 113 PRO A O 1
ATOM 891 N N . HIS A 1 114 ? -12.776 -14.873 -4.194 1.00 83.19 114 HIS A N 1
ATOM 892 C CA . HIS A 1 114 ? -14.106 -14.319 -3.959 1.00 83.19 114 HIS A CA 1
ATOM 893 C C . HIS A 1 114 ? -14.611 -14.748 -2.581 1.00 83.19 114 HIS A C 1
ATOM 895 O O . HIS A 1 114 ? -14.403 -15.878 -2.147 1.00 83.19 114 HIS A O 1
ATOM 901 N N . GLY A 1 115 ? -15.290 -13.831 -1.891 1.00 74.56 115 GLY A N 1
ATOM 902 C CA . GLY A 1 115 ? -15.766 -14.020 -0.517 1.00 74.56 115 GLY A CA 1
ATOM 903 C C . GLY A 1 115 ? -16.991 -14.923 -0.381 1.00 74.56 115 GLY A C 1
ATOM 904 O O . GLY A 1 115 ? -17.590 -14.960 0.686 1.00 74.56 115 GLY A O 1
ATOM 905 N N . ASP A 1 116 ? -17.387 -15.634 -1.438 1.00 73.44 116 ASP A N 1
ATOM 906 C CA . ASP A 1 116 ? -18.538 -16.540 -1.407 1.00 73.44 116 ASP A CA 1
ATOM 907 C C . ASP A 1 116 ? -18.240 -17.865 -0.684 1.00 73.44 116 ASP A C 1
ATOM 909 O O . ASP A 1 116 ? -19.140 -18.683 -0.494 1.00 73.44 116 ASP A O 1
ATOM 913 N N . GLY A 1 117 ? -16.978 -18.091 -0.295 1.00 67.12 117 GLY A N 1
ATOM 914 C CA . GLY A 1 117 ? -16.511 -19.296 0.391 1.00 67.12 117 GLY A CA 1
ATOM 915 C C . GLY A 1 117 ? -16.586 -20.570 -0.458 1.00 67.12 117 GLY A C 1
ATOM 916 O O . GLY A 1 117 ? -16.162 -21.627 0.002 1.00 67.12 117 GLY A O 1
ATOM 917 N N . ARG A 1 118 ? -17.097 -20.495 -1.694 1.00 66.06 118 ARG A N 1
ATOM 918 C CA . ARG A 1 118 ? -17.342 -21.660 -2.556 1.00 66.06 118 ARG A CA 1
ATOM 919 C C . ARG A 1 118 ? -16.143 -22.012 -3.409 1.00 66.06 118 ARG A C 1
ATOM 921 O O . ARG A 1 118 ? -15.938 -23.185 -3.700 1.00 66.06 118 ARG A O 1
ATOM 928 N N . SER A 1 119 ? -15.351 -21.018 -3.801 1.00 61.12 119 SER A N 1
ATOM 929 C CA . SER A 1 119 ? -14.234 -21.263 -4.715 1.00 61.12 119 SER A CA 1
ATOM 930 C C . SER A 1 119 ? -13.020 -21.909 -4.023 1.00 61.12 119 SER A C 1
ATOM 932 O O . SER A 1 119 ? -12.118 -22.411 -4.686 1.00 61.12 119 SER A O 1
ATOM 934 N N . GLY A 1 120 ? -12.949 -21.914 -2.682 1.00 65.25 120 GLY A N 1
ATOM 935 C CA . GLY A 1 120 ? -11.767 -22.403 -1.946 1.00 65.25 120 GLY A CA 1
ATOM 936 C C . GLY A 1 120 ? -10.476 -21.625 -2.261 1.00 65.25 120 GLY A C 1
ATOM 937 O O . GLY A 1 120 ? -9.390 -21.967 -1.792 1.00 65.25 120 GLY A O 1
ATOM 938 N N . THR A 1 121 ? -10.573 -20.567 -3.066 1.00 67.12 121 THR A N 1
ATOM 939 C CA . THR A 1 121 ? -9.464 -19.735 -3.508 1.00 67.12 121 THR A CA 1
ATOM 940 C C . THR A 1 121 ? -9.253 -18.606 -2.507 1.00 67.12 121 THR A C 1
ATOM 942 O O . THR A 1 121 ? -9.738 -17.500 -2.717 1.00 67.12 121 THR A O 1
ATOM 945 N N . GLY A 1 122 ? -8.533 -18.895 -1.426 1.00 76.75 122 GLY A N 1
ATOM 946 C CA . GLY A 1 122 ? -7.960 -17.893 -0.525 1.00 76.75 122 GLY A CA 1
ATOM 947 C C . GLY A 1 122 ? -8.745 -17.663 0.764 1.00 76.75 122 GLY A C 1
ATOM 948 O O . GLY A 1 122 ? -9.942 -17.384 0.756 1.00 76.75 122 GLY A O 1
ATOM 949 N N . GLU A 1 123 ? -8.042 -17.768 1.886 1.00 91.06 123 GLU A N 1
ATOM 950 C CA . GLU A 1 123 ? -8.566 -17.455 3.214 1.00 91.06 123 GLU A CA 1
ATOM 951 C C . GLU A 1 123 ? -8.558 -15.937 3.429 1.00 91.06 123 GLU A C 1
ATOM 953 O O . GLU A 1 123 ? -7.609 -15.251 3.042 1.00 91.06 123 GLU A O 1
ATOM 958 N N . VAL A 1 124 ? -9.606 -15.390 4.052 1.00 93.94 124 VAL A N 1
ATOM 959 C CA . VAL A 1 124 ? -9.640 -13.968 4.421 1.00 93.94 124 VAL A CA 1
ATOM 960 C C . VAL A 1 124 ? -8.623 -13.732 5.536 1.00 93.94 124 VAL A C 1
ATOM 962 O O . VAL A 1 124 ? -8.876 -14.090 6.681 1.00 93.94 124 VAL A O 1
ATOM 965 N N . SER A 1 125 ? -7.493 -13.109 5.202 1.00 94.94 125 SER A N 1
ATOM 966 C CA . SER A 1 125 ? -6.436 -12.752 6.156 1.00 94.94 125 SER A CA 1
ATOM 967 C C . SER A 1 125 ? -6.679 -11.421 6.847 1.00 94.94 125 SER A C 1
ATOM 969 O O . SER A 1 125 ? -6.244 -11.246 7.981 1.00 94.94 125 SER A O 1
ATOM 971 N N . TYR A 1 126 ? -7.367 -10.483 6.194 1.00 97.19 126 TYR A N 1
ATOM 972 C CA . TYR A 1 126 ? -7.767 -9.230 6.830 1.00 97.19 126 TYR A CA 1
ATOM 973 C C . TYR A 1 126 ? -9.204 -8.875 6.494 1.00 97.19 126 TYR A C 1
ATOM 975 O O . TYR A 1 126 ? -9.669 -9.111 5.378 1.00 97.19 126 TYR A O 1
ATOM 983 N N . LEU A 1 127 ? -9.876 -8.260 7.458 1.00 97.19 127 LEU A N 1
ATOM 984 C CA . LEU A 1 127 ? -11.114 -7.533 7.251 1.00 97.19 127 LEU A CA 1
ATOM 985 C C . LEU A 1 127 ? -10.832 -6.053 7.491 1.00 97.19 127 LEU A C 1
ATOM 987 O O . LEU A 1 127 ? -10.230 -5.692 8.503 1.00 97.19 127 LEU A O 1
ATOM 991 N N . VAL A 1 128 ? -11.214 -5.217 6.532 1.00 97.81 128 VAL A N 1
ATOM 992 C CA . VAL A 1 128 ? -11.093 -3.769 6.660 1.00 97.81 128 VAL A CA 1
ATOM 993 C C . VAL A 1 128 ? -12.471 -3.147 6.628 1.00 97.81 128 VAL A C 1
ATOM 995 O O . VAL A 1 128 ? -13.151 -3.218 5.602 1.00 97.81 128 VAL A O 1
ATOM 998 N N . ASP A 1 129 ? -12.843 -2.509 7.727 1.00 97.44 129 ASP A N 1
ATOM 999 C CA . ASP A 1 129 ? -14.143 -1.879 7.886 1.00 97.44 129 ASP A CA 1
ATOM 1000 C C . ASP A 1 129 ? -13.967 -0.366 7.877 1.00 97.44 129 ASP A C 1
ATOM 1002 O O . ASP A 1 129 ? -13.352 0.213 8.765 1.00 97.44 129 ASP A O 1
ATOM 1006 N N . PHE A 1 130 ? -14.482 0.285 6.841 1.00 95.62 130 PHE A N 1
ATOM 1007 C CA . PHE A 1 130 ? -14.519 1.733 6.731 1.00 95.62 130 PHE A CA 1
ATOM 1008 C C . PHE A 1 130 ? -15.843 2.265 7.276 1.00 95.62 130 PHE A C 1
ATOM 1010 O O . PHE A 1 130 ? -16.900 1.677 7.044 1.00 95.62 130 PHE A O 1
ATOM 1017 N N . GLU A 1 131 ? -15.810 3.449 7.885 1.00 92.62 131 GLU A N 1
ATOM 1018 C CA . GLU A 1 131 ? -17.023 4.150 8.313 1.00 92.62 131 GLU A CA 1
ATOM 1019 C C . GLU A 1 131 ? -18.025 4.312 7.168 1.00 92.62 131 GLU A C 1
ATOM 1021 O O . GLU A 1 131 ? -17.642 4.563 6.018 1.00 92.62 131 GLU A O 1
ATOM 1026 N N . ALA A 1 132 ? -19.318 4.216 7.483 1.00 85.31 132 ALA A N 1
ATOM 1027 C CA . ALA A 1 132 ? -20.380 4.323 6.494 1.00 85.31 132 ALA A CA 1
ATOM 1028 C C . ALA A 1 132 ? -20.308 5.658 5.721 1.00 85.31 132 ALA A C 1
ATOM 1030 O O . ALA A 1 132 ? -20.025 6.711 6.298 1.00 85.31 132 ALA A O 1
ATOM 1031 N N . PRO A 1 133 ? -20.594 5.659 4.407 1.00 75.12 133 PRO A N 1
ATOM 1032 C CA . PRO A 1 133 ? -20.505 6.861 3.579 1.00 75.12 133 PRO A CA 1
ATOM 1033 C C . PRO A 1 133 ? -21.483 7.971 3.992 1.00 75.12 133 PRO A C 1
ATOM 1035 O O . PRO A 1 133 ? -21.257 9.122 3.630 1.00 75.12 133 PRO A O 1
ATOM 1038 N N . GLU A 1 134 ? -22.547 7.644 4.726 1.00 75.69 134 GLU A N 1
ATOM 1039 C CA . GLU A 1 134 ? -23.517 8.598 5.286 1.00 75.69 134 GLU A CA 1
ATOM 1040 C C . GLU A 1 134 ? -22.852 9.506 6.324 1.00 75.69 134 GLU A C 1
ATOM 1042 O O . GLU A 1 134 ? -22.832 10.724 6.145 1.00 75.69 134 GLU A O 1
ATOM 1047 N N . VAL A 1 135 ? -22.141 8.906 7.287 1.00 74.81 135 VAL A N 1
ATOM 1048 C CA . VAL A 1 135 ? -21.327 9.616 8.291 1.00 74.81 135 VAL A CA 1
ATOM 1049 C C . VAL A 1 135 ? -20.315 10.554 7.619 1.00 74.81 135 VAL A C 1
ATOM 1051 O O . VAL A 1 135 ? -20.061 11.662 8.087 1.00 74.81 135 VAL A O 1
ATOM 1054 N N . ARG A 1 136 ? -19.787 10.160 6.452 1.00 70.69 136 ARG A N 1
ATOM 1055 C CA . ARG A 1 136 ? -18.832 10.977 5.684 1.00 70.69 136 ARG A CA 1
ATOM 1056 C C . ARG A 1 136 ? -19.466 12.192 4.995 1.00 70.69 136 ARG A C 1
ATOM 1058 O O . ARG A 1 136 ? -18.745 13.148 4.710 1.00 70.69 136 ARG A O 1
ATOM 1065 N N . ARG A 1 137 ? -20.763 12.157 4.656 1.00 64.44 137 ARG A N 1
ATOM 1066 C CA . ARG A 1 137 ? -21.456 13.237 3.919 1.00 64.44 137 ARG A CA 1
ATOM 1067 C C . ARG A 1 137 ? -22.060 14.286 4.842 1.00 64.44 137 ARG A C 1
ATOM 1069 O O . ARG A 1 137 ? -21.984 15.470 4.509 1.00 64.44 137 ARG A O 1
ATOM 1076 N N . ASP A 1 138 ? -22.592 13.887 5.990 1.00 57.31 138 ASP A N 1
ATOM 1077 C CA . ASP A 1 138 ? -23.296 14.804 6.899 1.00 57.31 138 ASP A CA 1
ATOM 1078 C C . ASP A 1 138 ? -22.369 15.898 7.457 1.00 57.31 138 ASP A C 1
ATOM 1080 O O . ASP A 1 138 ? -22.762 17.061 7.600 1.00 57.31 138 ASP A O 1
ATOM 1084 N N . LEU A 1 139 ? -21.083 15.578 7.624 1.00 56.72 139 LEU A N 1
ATOM 1085 C CA . LEU A 1 139 ? -20.046 16.546 7.992 1.00 56.72 139 LEU A CA 1
ATOM 1086 C C . LEU A 1 139 ? -19.790 17.610 6.906 1.00 56.72 139 LEU A C 1
ATOM 1088 O O . LEU A 1 139 ? -19.393 18.728 7.226 1.00 56.72 139 LEU A O 1
ATOM 1092 N N . THR A 1 140 ? -20.040 17.300 5.628 1.00 54.41 140 THR A N 1
ATOM 1093 C CA . THR A 1 140 ? -19.862 18.259 4.518 1.00 54.41 140 THR A CA 1
ATOM 1094 C C . THR A 1 140 ? -21.090 19.137 4.271 1.00 54.41 140 THR A C 1
ATOM 1096 O O . THR A 1 140 ? -20.936 20.289 3.871 1.00 54.41 140 THR A O 1
ATOM 1099 N N . ALA A 1 141 ? -22.303 18.629 4.520 1.00 54.22 141 ALA A N 1
ATOM 1100 C CA . ALA A 1 141 ? -23.547 19.360 4.260 1.00 54.22 141 ALA A CA 1
ATOM 1101 C C . ALA A 1 141 ? -23.848 20.420 5.335 1.00 54.22 141 ALA A C 1
ATOM 1103 O O . ALA A 1 141 ? -24.322 21.512 5.020 1.00 54.22 141 ALA A O 1
ATOM 1104 N N . THR A 1 142 ? -23.504 20.140 6.594 1.00 51.25 142 THR A N 1
ATOM 1105 C CA . THR A 1 142 ? -23.776 21.049 7.722 1.00 51.25 142 THR A CA 1
ATOM 1106 C C . THR A 1 142 ? -22.912 22.321 7.680 1.00 51.25 142 THR A C 1
ATOM 1108 O O . THR A 1 142 ? -23.313 23.366 8.185 1.00 51.25 142 THR A O 1
ATOM 1111 N N . ALA A 1 143 ? -21.759 22.277 7.002 1.00 52.81 143 ALA A N 1
ATOM 1112 C CA . ALA A 1 143 ? -20.870 23.429 6.826 1.00 52.81 143 ALA A CA 1
ATOM 1113 C C . ALA A 1 143 ? -21.383 24.472 5.807 1.00 52.81 143 ALA A C 1
ATOM 1115 O O . ALA A 1 143 ? -20.838 25.570 5.735 1.00 52.81 143 ALA A O 1
ATOM 1116 N N . GLY A 1 144 ? -22.414 24.151 5.013 1.00 52.56 144 GLY A N 1
ATOM 1117 C CA . GLY A 1 144 ? -22.940 25.039 3.969 1.00 52.56 144 GLY A CA 1
ATOM 1118 C C . GLY A 1 144 ? -24.112 25.934 4.386 1.00 52.56 144 GLY A C 1
ATOM 1119 O O . GLY A 1 144 ? -24.476 26.819 3.616 1.00 52.56 144 GLY A O 1
ATOM 1120 N N . ALA A 1 145 ? -24.723 25.713 5.557 1.00 53.16 145 ALA A N 1
ATOM 1121 C CA . ALA A 1 145 ? -26.025 26.312 5.879 1.00 53.16 145 ALA A CA 1
ATOM 1122 C C . ALA A 1 145 ? -26.011 27.406 6.964 1.00 53.16 145 ALA A C 1
ATOM 1124 O O . ALA A 1 145 ? -26.928 28.221 6.981 1.00 53.16 145 ALA A O 1
ATOM 1125 N N . ASN A 1 146 ? -24.987 27.494 7.823 1.00 48.75 146 ASN A N 1
ATOM 1126 C CA . ASN A 1 146 ? -24.983 28.465 8.923 1.00 48.75 146 ASN A CA 1
ATOM 1127 C C . ASN A 1 146 ? -23.851 29.488 8.800 1.00 48.75 146 ASN A C 1
ATOM 1129 O O . ASN A 1 146 ? -22.696 29.247 9.140 1.00 48.75 146 ASN A O 1
ATOM 1133 N N . ASN A 1 147 ? -24.242 30.670 8.333 1.00 52.06 147 ASN A N 1
ATOM 1134 C CA . ASN A 1 147 ? -23.448 31.888 8.255 1.00 52.06 147 ASN A CA 1
ATOM 1135 C C . ASN A 1 147 ? -23.282 32.514 9.658 1.00 52.06 147 ASN A C 1
ATOM 1137 O O . ASN A 1 147 ? -23.831 33.577 9.945 1.00 52.06 147 ASN A O 1
ATOM 1141 N N . SER A 1 148 ? -22.581 31.828 10.563 1.00 50.31 148 SER A N 1
ATOM 1142 C CA . SER A 1 148 ? -22.267 32.333 11.904 1.00 50.31 148 SER A CA 1
ATOM 1143 C C . SER A 1 148 ? -20.757 32.410 12.109 1.00 50.31 148 SER A C 1
ATOM 1145 O O . SER A 1 148 ? -20.072 31.390 12.101 1.00 50.31 148 SER A O 1
ATOM 1147 N N . ASN A 1 149 ? -20.284 33.643 12.302 1.00 52.84 149 ASN A N 1
ATOM 1148 C CA . ASN A 1 149 ? -18.939 34.092 12.677 1.00 52.84 149 ASN A CA 1
ATOM 1149 C C . ASN A 1 149 ? -18.309 33.265 13.822 1.00 52.84 149 ASN A C 1
ATOM 1151 O O . ASN A 1 149 ? -18.281 33.697 14.973 1.00 52.84 149 ASN A O 1
ATOM 1155 N N . SER A 1 150 ? -17.776 32.081 13.523 1.00 48.28 150 SER A N 1
ATOM 1156 C CA . SER A 1 150 ? -16.960 31.308 14.458 1.00 48.28 150 SER A CA 1
ATOM 1157 C C . SER A 1 150 ? -15.589 31.063 13.843 1.00 48.28 150 SER A C 1
ATOM 1159 O O . SER A 1 150 ? -15.438 30.358 12.847 1.00 48.28 150 SER A O 1
ATOM 1161 N N . ASN A 1 151 ? -14.598 31.739 14.418 1.00 49.06 151 ASN A N 1
ATOM 1162 C CA . ASN A 1 151 ? -13.197 31.641 14.046 1.00 49.06 151 ASN A CA 1
ATOM 1163 C C . ASN A 1 151 ? -12.669 30.212 14.249 1.00 49.06 151 ASN A C 1
ATOM 1165 O O . ASN A 1 151 ? -12.724 29.677 15.352 1.00 49.06 151 ASN A O 1
ATOM 1169 N N . ASN A 1 152 ? -12.057 29.687 13.186 1.00 49.41 152 ASN A N 1
ATOM 1170 C CA . ASN A 1 152 ? -10.956 28.724 13.185 1.00 49.41 152 ASN A CA 1
ATOM 1171 C C . ASN A 1 152 ? -11.125 27.436 13.997 1.00 49.41 152 ASN A C 1
ATOM 1173 O O . ASN A 1 152 ? -10.438 27.240 14.990 1.00 49.41 152 ASN A O 1
ATOM 1177 N N . ASN A 1 153 ? -11.874 26.481 13.449 1.00 46.31 153 ASN A N 1
ATOM 1178 C CA . ASN A 1 153 ? -11.429 25.089 13.472 1.00 46.31 153 ASN A CA 1
ATOM 1179 C C . ASN A 1 153 ? -11.739 24.451 12.116 1.00 46.31 153 ASN A C 1
ATOM 1181 O O . ASN A 1 153 ? -12.893 24.299 11.722 1.00 46.31 153 ASN A O 1
ATOM 1185 N N . ASN A 1 154 ? -10.680 24.135 11.371 1.00 54.81 154 ASN A N 1
ATOM 1186 C CA . ASN A 1 154 ? -10.755 23.461 10.082 1.00 54.81 154 ASN A CA 1
ATOM 1187 C C . ASN A 1 154 ? -11.329 22.051 10.285 1.00 54.81 154 ASN A C 1
ATOM 1189 O O . ASN A 1 154 ? -10.578 21.111 10.545 1.00 54.81 154 ASN A O 1
ATOM 1193 N N . ASN A 1 155 ? -12.649 21.897 10.153 1.00 58.50 155 ASN A N 1
ATOM 1194 C CA . ASN A 1 155 ? -13.320 20.597 10.122 1.00 58.50 155 ASN A CA 1
ATOM 1195 C C . ASN A 1 155 ? -12.937 19.854 8.836 1.00 58.50 155 ASN A C 1
ATOM 1197 O O . ASN A 1 155 ? -13.689 19.810 7.865 1.00 58.50 155 ASN A O 1
ATOM 1201 N N . THR A 1 156 ? -11.728 19.298 8.814 1.00 68.94 156 THR A N 1
ATOM 1202 C CA . THR A 1 156 ? -11.311 18.378 7.761 1.00 68.94 156 THR A CA 1
ATOM 1203 C C . THR A 1 156 ? -12.074 17.077 7.952 1.00 68.94 156 THR A C 1
ATOM 1205 O O . THR A 1 156 ? -11.956 16.402 8.976 1.00 68.94 156 THR A O 1
ATOM 1208 N N . THR A 1 157 ? -12.908 16.732 6.976 1.00 82.75 157 THR A N 1
ATOM 1209 C CA . THR A 1 157 ? -13.618 15.458 6.986 1.00 82.75 157 THR A CA 1
ATOM 1210 C C . THR A 1 157 ? -12.592 14.338 6.922 1.00 82.75 157 THR A C 1
ATOM 1212 O O . THR A 1 157 ? -11.820 14.245 5.972 1.00 82.75 157 THR A O 1
ATOM 1215 N N . THR A 1 158 ? -12.549 13.492 7.942 1.00 89.94 158 THR A N 1
ATOM 1216 C CA . THR A 1 158 ? -11.623 12.359 8.012 1.00 89.94 158 THR A CA 1
ATOM 1217 C C . THR A 1 158 ? -12.429 11.081 7.866 1.00 89.94 158 THR A C 1
ATOM 1219 O O . THR A 1 158 ? -13.508 10.957 8.427 1.00 89.94 158 THR A O 1
ATOM 1222 N N . THR A 1 159 ? -11.962 10.165 7.023 1.00 92.50 159 THR A N 1
ATOM 1223 C CA . THR A 1 159 ? -12.553 8.830 6.885 1.00 92.50 159 THR A CA 1
ATOM 1224 C C . THR A 1 159 ? -11.797 7.882 7.793 1.00 92.50 159 THR A C 1
ATOM 122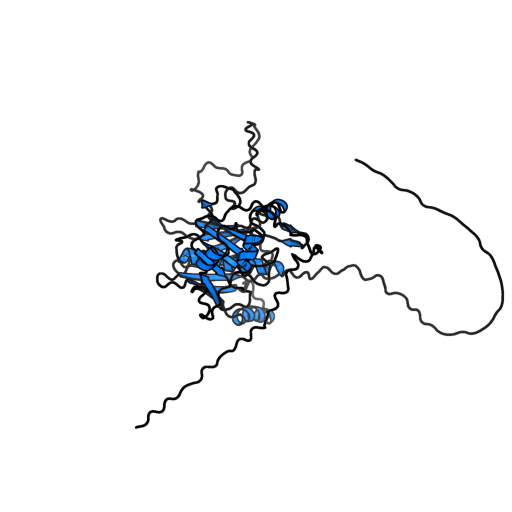6 O O . THR A 1 159 ? -10.591 7.718 7.592 1.00 92.50 159 THR A O 1
ATOM 1229 N N . HIS A 1 160 ? -12.479 7.257 8.751 1.00 95.38 160 HIS A N 1
ATOM 1230 C CA . HIS A 1 160 ? -11.861 6.229 9.578 1.00 95.38 160 HIS A CA 1
ATOM 1231 C C . HIS A 1 160 ? -12.135 4.825 9.035 1.00 95.38 160 HIS A C 1
ATOM 1233 O O . HIS A 1 160 ? -13.129 4.568 8.347 1.00 95.38 160 HIS A O 1
ATOM 1239 N N . ALA A 1 161 ? -11.212 3.921 9.328 1.00 97.19 161 ALA A N 1
ATOM 1240 C CA . ALA A 1 161 ? -11.336 2.502 9.088 1.00 97.19 161 ALA A CA 1
ATOM 1241 C C . ALA A 1 161 ? -10.595 1.706 10.163 1.00 97.19 161 ALA A C 1
ATOM 1243 O O . ALA A 1 161 ? -9.642 2.204 10.764 1.00 97.19 161 ALA A O 1
ATOM 1244 N N . THR A 1 162 ? -10.997 0.461 10.366 1.00 97.88 162 THR A N 1
ATOM 1245 C CA . THR A 1 162 ? -10.278 -0.519 11.181 1.00 97.88 162 THR A CA 1
ATOM 1246 C C . THR A 1 162 ? -9.728 -1.606 10.268 1.00 97.88 162 THR A C 1
ATOM 1248 O O . THR A 1 162 ? -10.412 -2.094 9.372 1.00 97.88 162 THR A O 1
ATOM 1251 N N . VAL A 1 163 ? -8.458 -1.959 10.449 1.00 98.06 163 VAL A N 1
ATOM 1252 C CA . VAL A 1 163 ? -7.784 -3.045 9.733 1.00 98.06 163 VAL A CA 1
ATOM 1253 C C . VAL A 1 163 ? -7.548 -4.163 10.732 1.00 98.06 163 VAL A C 1
ATOM 1255 O O . VAL A 1 163 ? -6.704 -4.035 11.618 1.00 98.06 163 VAL A O 1
ATOM 1258 N N . GLN A 1 164 ? -8.290 -5.257 10.588 1.00 97.56 164 GLN A N 1
ATOM 1259 C CA . GLN A 1 164 ? -8.227 -6.393 11.497 1.00 97.56 164 GLN A CA 1
ATOM 1260 C C . GLN A 1 164 ? -7.644 -7.617 10.793 1.00 97.56 164 GLN A C 1
ATOM 1262 O O . GLN A 1 164 ? -8.203 -8.123 9.819 1.00 97.56 164 GLN A O 1
ATOM 1267 N N . ARG A 1 165 ? -6.527 -8.128 11.311 1.00 96.00 165 ARG A N 1
ATOM 1268 C CA . ARG A 1 165 ? -5.929 -9.395 10.880 1.00 96.00 165 ARG A CA 1
ATOM 1269 C C . ARG A 1 165 ? -6.738 -10.557 11.444 1.00 96.00 165 ARG A C 1
ATOM 1271 O O . ARG A 1 165 ? -6.864 -10.700 12.660 1.00 96.00 165 ARG A O 1
ATOM 1278 N N . ARG A 1 166 ? -7.240 -11.423 10.568 1.00 93.06 166 ARG A N 1
ATOM 1279 C CA . ARG A 1 166 ? -7.879 -12.684 10.943 1.00 93.06 166 ARG A CA 1
ATOM 1280 C C . ARG A 1 166 ? -6.804 -13.764 11.002 1.00 93.06 166 ARG A C 1
ATOM 1282 O O . ARG A 1 166 ? -6.246 -14.158 9.986 1.00 93.06 166 ARG A O 1
ATOM 1289 N N . SER A 1 167 ? -6.487 -14.202 12.212 1.00 85.56 167 SER A N 1
ATOM 1290 C CA . SER A 1 167 ? -5.598 -15.332 12.480 1.00 85.56 167 SER A CA 1
ATOM 1291 C C . SER A 1 167 ? -6.191 -16.137 13.628 1.00 85.56 167 SER A C 1
ATOM 1293 O O . SER A 1 167 ? -6.778 -15.558 14.543 1.00 85.56 167 SER A O 1
ATOM 1295 N N . LEU A 1 168 ? -6.023 -17.461 13.598 1.00 74.44 168 LEU A N 1
ATOM 1296 C CA . LEU A 1 168 ? -6.436 -18.345 14.695 1.00 74.44 168 LEU A CA 1
ATOM 1297 C C . LEU A 1 168 ? -5.682 -18.038 15.999 1.00 74.44 168 LEU A C 1
ATOM 1299 O O . LEU A 1 168 ? -6.223 -18.233 17.083 1.00 74.44 168 LEU A O 1
ATOM 1303 N N . TYR A 1 169 ? -4.455 -17.523 15.891 1.00 71.56 169 TYR A N 1
ATOM 1304 C CA . TYR A 1 169 ? -3.607 -17.147 17.020 1.00 71.56 169 TYR A CA 1
ATOM 1305 C C . TYR A 1 169 ? -2.937 -15.799 16.725 1.00 71.56 169 TYR A C 1
ATOM 1307 O O . TYR A 1 169 ? -2.311 -15.638 15.676 1.00 71.56 169 TYR A O 1
ATOM 1315 N N . GLY A 1 170 ? -3.076 -14.823 17.627 1.00 74.44 170 GLY A N 1
ATOM 1316 C CA . GLY A 1 170 ? -2.432 -13.510 17.482 1.00 74.44 170 GLY A CA 1
ATOM 1317 C C . GLY A 1 170 ? -3.053 -12.637 16.387 1.00 74.44 170 GLY A C 1
ATOM 1318 O O . GLY A 1 170 ? -2.408 -12.324 15.382 1.00 74.44 170 GLY A O 1
ATOM 1319 N N . GLY A 1 171 ? -4.324 -12.267 16.571 1.00 88.38 171 GLY A N 1
ATOM 1320 C CA . GLY A 1 171 ? -4.945 -11.195 15.793 1.00 88.38 171 GLY A CA 1
ATOM 1321 C C . GLY A 1 171 ? -4.253 -9.856 16.058 1.00 88.38 171 GLY A C 1
ATOM 1322 O O . GLY A 1 171 ? -3.655 -9.654 17.112 1.00 88.38 171 GLY A O 1
ATOM 1323 N N . ALA A 1 172 ? -4.339 -8.952 15.092 1.00 95.25 172 ALA A N 1
ATOM 1324 C CA . ALA A 1 172 ? -3.858 -7.585 15.223 1.00 95.25 172 ALA A CA 1
ATOM 1325 C C . ALA A 1 172 ? -4.922 -6.637 14.685 1.00 95.25 172 ALA A C 1
ATOM 1327 O O . ALA A 1 172 ? -5.573 -6.942 13.682 1.00 95.25 172 ALA A O 1
ATOM 1328 N N . GLU A 1 173 ? -5.092 -5.503 15.350 1.00 96.88 173 GLU A N 1
ATOM 1329 C CA . GLU A 1 173 ? -6.042 -4.472 14.962 1.00 96.88 173 GLU A CA 1
ATOM 1330 C C . GLU A 1 173 ? -5.319 -3.136 14.869 1.00 96.88 173 GLU A C 1
ATOM 1332 O O . GLU A 1 173 ? -4.493 -2.790 15.714 1.00 96.88 173 GLU A O 1
ATOM 1337 N N . VAL A 1 174 ? -5.603 -2.399 13.802 1.00 97.88 174 VAL A N 1
ATOM 1338 C CA . VAL A 1 174 ? -4.977 -1.113 13.530 1.00 97.88 174 VAL A CA 1
ATOM 1339 C C . VAL A 1 174 ? -6.042 -0.145 13.033 1.00 97.88 174 VAL A C 1
ATOM 1341 O O . VAL A 1 174 ? -6.749 -0.426 12.065 1.00 97.88 174 VAL A O 1
ATOM 1344 N N . GLY A 1 175 ? -6.147 1.014 13.677 1.00 98.00 175 GLY A N 1
ATOM 1345 C CA . GLY A 1 175 ? -6.963 2.123 13.196 1.00 98.00 175 GLY A CA 1
ATOM 1346 C C . GLY A 1 175 ? -6.303 2.823 12.009 1.00 98.00 175 GLY A C 1
ATOM 1347 O O . GLY A 1 175 ? -5.083 2.975 11.954 1.00 98.00 175 GLY A O 1
ATOM 1348 N N . LEU A 1 176 ? -7.106 3.281 11.057 1.00 97.81 176 LEU A N 1
ATOM 1349 C CA . LEU A 1 176 ? -6.678 4.038 9.887 1.00 97.81 176 LEU A CA 1
ATOM 1350 C C . LEU A 1 176 ? -7.553 5.283 9.755 1.00 97.81 176 LEU A C 1
ATOM 1352 O O . LEU A 1 176 ? -8.767 5.181 9.644 1.00 97.81 176 LEU A O 1
ATOM 1356 N N . ALA A 1 177 ? -6.938 6.460 9.720 1.00 96.31 177 ALA A N 1
ATOM 1357 C CA . ALA A 1 177 ? -7.609 7.738 9.525 1.00 96.31 177 ALA A CA 1
ATOM 1358 C C . ALA A 1 177 ? -7.081 8.415 8.254 1.00 96.31 177 ALA A C 1
ATOM 1360 O O . ALA A 1 177 ? -5.883 8.669 8.115 1.00 96.31 177 ALA A O 1
ATOM 1361 N N . ILE A 1 178 ? -7.970 8.704 7.303 1.00 93.69 178 ILE A N 1
ATOM 1362 C CA . ILE A 1 178 ? -7.630 9.286 6.001 1.00 93.69 178 ILE A CA 1
ATOM 1363 C C . ILE A 1 178 ? -8.308 10.656 5.876 1.00 93.69 178 ILE A C 1
ATOM 1365 O O . ILE A 1 178 ? -9.522 10.714 5.655 1.00 93.69 178 ILE A O 1
ATOM 1369 N N . PRO A 1 179 ? -7.560 11.769 5.973 1.00 91.06 179 PRO A N 1
ATOM 1370 C CA . PRO A 1 179 ? -8.129 13.095 5.760 1.00 91.06 179 PRO A CA 1
ATOM 1371 C C . PRO A 1 179 ? -8.666 13.227 4.327 1.00 91.06 179 PRO A C 1
ATOM 1373 O O . PRO A 1 179 ? -8.022 12.793 3.368 1.00 91.06 179 PRO A O 1
ATOM 1376 N N . GLN A 1 180 ? -9.818 13.859 4.128 1.00 83.56 180 GLN A N 1
ATOM 1377 C CA . GLN A 1 180 ? -10.300 14.185 2.789 1.00 83.56 180 GLN A CA 1
ATOM 1378 C C . GLN A 1 180 ? -9.469 15.326 2.196 1.00 83.56 180 GLN A C 1
ATOM 1380 O O . GLN A 1 180 ? -9.057 16.261 2.879 1.00 83.56 180 GLN A O 1
ATOM 1385 N N . GLN A 1 181 ? -9.178 15.244 0.896 1.00 74.44 181 GLN A N 1
ATOM 1386 C CA . GLN A 1 181 ? -8.571 16.371 0.191 1.00 74.44 181 GLN A CA 1
ATOM 1387 C C . GLN A 1 181 ? -9.658 17.397 -0.109 1.00 74.44 181 GLN A C 1
ATOM 1389 O O . GLN A 1 181 ? -10.500 17.169 -0.978 1.00 74.44 181 GLN A O 1
ATOM 1394 N N . HIS A 1 182 ? -9.611 18.547 0.558 1.00 68.19 182 HIS A N 1
ATOM 1395 C CA . HIS A 1 182 ? -10.354 19.706 0.088 1.00 68.19 182 HIS A CA 1
ATOM 1396 C C . HIS A 1 182 ? -9.651 20.270 -1.150 1.00 68.19 182 HIS A C 1
ATOM 1398 O O . HIS A 1 182 ? -8.460 20.588 -1.135 1.00 68.19 182 HIS A O 1
ATOM 1404 N N . ALA A 1 183 ? -10.392 20.360 -2.253 1.00 57.34 183 ALA A N 1
ATOM 1405 C CA . ALA A 1 183 ? -9.907 20.932 -3.498 1.00 57.34 183 ALA A CA 1
ATOM 1406 C C . ALA A 1 183 ? -9.675 22.443 -3.318 1.00 57.34 183 ALA A C 1
ATOM 1408 O O . ALA A 1 183 ? -10.590 23.231 -3.524 1.00 57.34 183 ALA A O 1
ATOM 1409 N N . GLY A 1 184 ? -8.471 22.857 -2.916 1.00 59.28 184 GLY A N 1
ATOM 1410 C CA . GLY A 1 184 ? -8.131 24.284 -2.876 1.00 59.28 184 GLY A CA 1
ATOM 1411 C C . GLY A 1 184 ? -6.912 24.663 -2.045 1.00 59.28 184 GLY A C 1
ATOM 1412 O O . GLY A 1 184 ? -6.239 25.627 -2.391 1.00 59.28 184 GLY A O 1
ATOM 1413 N N . LEU A 1 185 ? -6.577 23.894 -1.008 1.00 59.66 185 LEU A N 1
ATOM 1414 C CA . LEU A 1 185 ? -5.416 24.170 -0.164 1.00 59.66 185 LEU A CA 1
ATOM 1415 C C . LEU A 1 185 ? -4.341 23.132 -0.471 1.00 59.66 185 LEU A C 1
ATOM 1417 O O . LEU A 1 185 ? -4.416 21.982 -0.043 1.00 59.66 185 LEU A O 1
ATOM 1421 N N . ALA A 1 186 ? -3.378 23.529 -1.300 1.00 56.19 186 ALA A N 1
ATOM 1422 C CA . ALA A 1 186 ? -2.187 22.746 -1.605 1.00 56.19 186 ALA A CA 1
ATOM 1423 C C . ALA A 1 186 ? -1.229 22.766 -0.405 1.00 56.19 186 ALA A C 1
ATOM 1425 O O . ALA A 1 186 ? -0.106 23.247 -0.514 1.00 56.19 186 ALA A O 1
ATOM 1426 N N . ASP A 1 187 ? -1.696 22.293 0.749 1.00 62.22 187 ASP A N 1
ATOM 1427 C CA . ASP A 1 187 ? -0.818 22.076 1.884 1.00 62.22 187 ASP A CA 1
ATOM 1428 C C . ASP A 1 187 ? -0.070 20.761 1.654 1.00 62.22 187 ASP A C 1
ATOM 1430 O O . ASP A 1 187 ? -0.566 19.660 1.914 1.00 62.22 187 ASP A O 1
ATOM 1434 N N . ASP A 1 188 ? 1.108 20.879 1.043 1.00 62.16 188 ASP A N 1
ATOM 1435 C CA . ASP A 1 188 ? 1.983 19.749 0.741 1.00 62.16 188 ASP A CA 1
ATOM 1436 C C . ASP A 1 188 ? 2.543 19.082 2.019 1.00 62.16 188 ASP A C 1
ATOM 1438 O O . ASP A 1 188 ? 3.098 17.988 1.917 1.00 62.16 188 ASP A O 1
ATOM 1442 N N . CYS A 1 189 ? 2.327 19.665 3.210 1.00 60.66 189 CYS A N 1
ATOM 1443 C CA . CYS A 1 189 ? 2.736 19.111 4.506 1.00 60.66 189 CYS A CA 1
ATOM 1444 C C . CYS A 1 189 ? 1.675 18.249 5.213 1.00 60.66 189 CYS A C 1
ATOM 1446 O O . CYS A 1 189 ? 1.983 17.626 6.231 1.00 60.66 189 CYS A O 1
ATOM 1448 N N . ALA A 1 190 ? 0.439 18.171 4.712 1.00 78.69 190 ALA A N 1
ATOM 1449 C CA . ALA A 1 190 ? -0.602 17.392 5.381 1.00 78.69 190 ALA A CA 1
ATOM 1450 C C . ALA A 1 190 ? -0.338 15.875 5.282 1.00 78.69 190 ALA A C 1
ATOM 1452 O O . ALA A 1 190 ? -0.063 15.341 4.202 1.00 78.69 190 ALA A O 1
ATOM 1453 N N . ALA A 1 191 ? -0.472 15.163 6.407 1.00 87.00 191 ALA A N 1
ATOM 1454 C CA . ALA A 1 191 ? -0.338 13.709 6.457 1.00 87.00 191 ALA A CA 1
ATOM 1455 C C . ALA A 1 191 ? -1.296 13.024 5.460 1.00 87.00 191 ALA A C 1
ATOM 1457 O O . ALA A 1 191 ? -2.494 13.315 5.387 1.00 87.00 191 ALA A O 1
ATOM 1458 N N . ALA A 1 192 ? -0.771 12.079 4.682 1.00 91.50 192 ALA A N 1
ATOM 1459 C CA . ALA A 1 192 ? -1.538 11.242 3.771 1.00 91.50 192 ALA A CA 1
ATOM 1460 C C . ALA A 1 192 ? -2.562 10.399 4.544 1.00 91.50 192 ALA A C 1
ATOM 1462 O O . ALA A 1 192 ? -3.733 10.370 4.18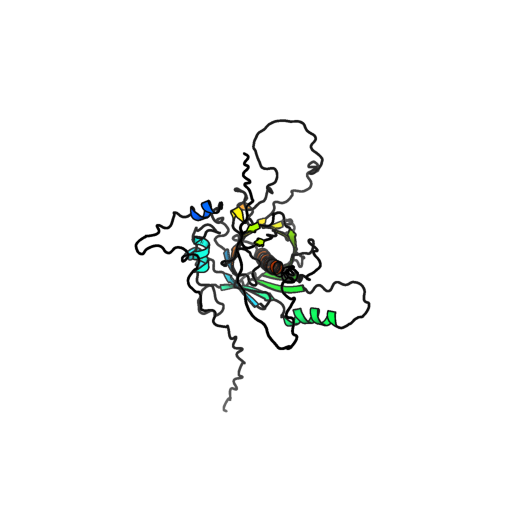3 1.00 91.50 192 ALA A O 1
ATOM 1463 N N . CYS A 1 193 ? -2.159 9.772 5.635 1.00 95.19 193 CYS A N 1
ATOM 1464 C CA . CYS A 1 193 ? -3.064 9.132 6.580 1.00 95.19 193 CYS A CA 1
ATOM 1465 C C . CYS A 1 193 ? -2.367 9.006 7.930 1.00 95.19 193 CYS A C 1
ATOM 1467 O O . CYS A 1 193 ? -1.146 9.152 8.021 1.00 95.19 193 CYS A O 1
ATOM 1469 N N . THR A 1 194 ? -3.143 8.690 8.954 1.00 96.81 194 THR A N 1
ATOM 1470 C CA . THR A 1 194 ? -2.633 8.319 10.268 1.00 96.81 194 THR A CA 1
ATOM 1471 C C . THR A 1 194 ? -3.034 6.881 10.544 1.00 96.81 194 THR A C 1
ATOM 1473 O O . THR A 1 194 ? -4.176 6.491 10.303 1.00 96.81 194 THR A O 1
ATOM 1476 N N . VAL A 1 195 ? -2.075 6.087 10.995 1.00 97.81 195 VAL A N 1
ATOM 1477 C CA . VAL A 1 195 ? -2.255 4.686 11.363 1.00 97.81 195 VAL A CA 1
ATOM 1478 C C . VAL A 1 195 ? -2.068 4.580 12.875 1.00 97.81 195 VAL A C 1
ATOM 1480 O O . VAL A 1 195 ? -1.121 5.153 13.407 1.00 97.81 195 VAL A O 1
ATOM 1483 N N . THR A 1 196 ? -2.958 3.882 13.571 1.00 97.75 196 THR A N 1
ATOM 1484 C CA . THR A 1 196 ? -2.947 3.775 15.037 1.00 97.75 196 THR A CA 1
ATOM 1485 C C . THR A 1 196 ? -2.959 2.301 15.433 1.00 97.75 196 THR A C 1
ATOM 1487 O O . THR A 1 196 ? -4.028 1.687 15.426 1.00 97.75 196 THR A O 1
ATOM 1490 N N . PRO A 1 197 ? -1.795 1.700 15.736 1.00 96.56 197 PRO A N 1
ATOM 1491 C CA . PRO A 1 197 ? -1.728 0.321 16.206 1.00 96.56 197 PRO A CA 1
ATOM 1492 C C . PRO A 1 197 ? -2.462 0.173 17.542 1.00 96.56 197 PRO A C 1
ATOM 1494 O O . PRO A 1 197 ? -2.282 1.009 18.432 1.00 96.56 197 PRO A O 1
ATOM 1497 N N . ALA A 1 198 ? -3.293 -0.860 17.696 1.00 94.88 198 ALA A N 1
ATOM 1498 C CA . ALA A 1 198 ? -4.101 -1.031 18.902 1.00 94.88 198 ALA A CA 1
ATOM 1499 C C . ALA A 1 198 ? -3.257 -1.313 20.155 1.00 94.88 198 ALA A C 1
ATOM 1501 O O . ALA A 1 198 ? -3.665 -0.927 21.249 1.00 94.88 198 ALA A O 1
ATOM 1502 N N . SER A 1 199 ? -2.087 -1.950 20.020 1.00 92.94 199 SER A N 1
ATOM 1503 C CA . SER A 1 199 ? -1.245 -2.295 21.172 1.00 92.94 199 SER A CA 1
ATOM 1504 C C . SER A 1 199 ? -0.588 -1.072 21.818 1.00 92.94 199 SER A C 1
ATOM 1506 O O . SER A 1 199 ? -0.435 -1.021 23.037 1.00 92.94 199 SER A O 1
ATOM 1508 N N . THR A 1 200 ? -0.208 -0.079 21.007 1.00 93.06 200 THR A N 1
ATOM 1509 C CA . THR A 1 200 ? 0.535 1.107 21.459 1.00 93.06 200 THR A CA 1
ATOM 1510 C C . THR A 1 200 ? -0.335 2.354 21.555 1.00 93.06 200 THR A C 1
ATOM 1512 O O . THR A 1 200 ? -0.010 3.263 22.316 1.00 93.06 200 THR A O 1
ATOM 1515 N N . GLY A 1 201 ? -1.401 2.447 20.753 1.00 94.19 201 GLY A N 1
ATOM 1516 C CA . GLY A 1 201 ? -2.190 3.669 20.587 1.00 94.19 201 GLY A CA 1
ATOM 1517 C C . GLY A 1 201 ? -1.410 4.834 19.962 1.00 94.19 201 GLY A C 1
ATOM 1518 O O . GLY A 1 201 ? -1.917 5.954 19.906 1.00 94.19 201 GLY A O 1
ATOM 1519 N N . ALA A 1 202 ? -0.177 4.601 19.502 1.00 94.56 202 ALA A N 1
ATOM 1520 C CA . ALA A 1 202 ? 0.674 5.643 18.953 1.00 94.56 202 ALA A CA 1
ATOM 1521 C C . ALA A 1 202 ? 0.208 6.057 17.552 1.00 94.56 202 ALA A C 1
ATOM 1523 O O . ALA A 1 202 ? -0.188 5.229 16.734 1.00 94.56 202 ALA A O 1
ATOM 1524 N N . TYR A 1 203 ? 0.289 7.351 17.247 1.00 95.56 203 TYR A N 1
ATOM 1525 C CA . TYR A 1 203 ? -0.065 7.868 15.928 1.00 95.56 203 TYR A CA 1
ATOM 1526 C C . TYR A 1 203 ? 1.118 7.758 14.966 1.00 95.56 203 TYR A C 1
ATOM 1528 O O . TYR A 1 203 ? 2.106 8.482 15.080 1.00 95.56 203 TYR A O 1
ATOM 1536 N N . VAL A 1 204 ? 0.992 6.884 13.973 1.00 96.81 204 VAL A N 1
ATOM 1537 C CA . VAL A 1 204 ? 1.950 6.726 12.878 1.00 96.81 204 VAL A CA 1
ATOM 1538 C C . VAL A 1 204 ? 1.484 7.578 11.702 1.00 96.81 204 VAL A C 1
ATOM 1540 O O . VAL A 1 204 ? 0.565 7.217 10.964 1.00 96.81 204 VAL A O 1
ATOM 1543 N N . ASN A 1 205 ? 2.108 8.742 11.531 1.00 96.44 205 ASN A N 1
ATOM 1544 C CA . ASN A 1 205 ? 1.767 9.671 10.457 1.00 96.44 205 ASN A CA 1
ATOM 1545 C C . ASN A 1 205 ? 2.488 9.300 9.162 1.00 96.44 205 ASN A C 1
ATOM 1547 O O . ASN A 1 205 ? 3.717 9.257 9.103 1.00 96.44 205 ASN A O 1
ATOM 1551 N N . LEU A 1 206 ? 1.708 9.080 8.107 1.00 95.94 206 LEU A N 1
ATOM 1552 C CA . LEU A 1 206 ? 2.213 8.814 6.771 1.00 95.94 206 LEU A CA 1
ATOM 1553 C C . LEU A 1 206 ? 2.377 10.141 6.025 1.00 95.94 206 LEU A C 1
ATOM 1555 O O . LEU A 1 206 ? 1.403 10.720 5.555 1.00 95.94 206 LEU A O 1
ATOM 1559 N N . ALA A 1 207 ? 3.600 10.649 5.924 1.00 93.88 207 ALA A N 1
ATOM 1560 C CA . ALA A 1 207 ? 3.921 11.880 5.209 1.00 93.88 207 ALA A CA 1
ATOM 1561 C C . ALA A 1 207 ? 4.158 11.608 3.719 1.00 93.88 207 ALA A C 1
ATOM 1563 O O . ALA A 1 207 ? 4.727 10.584 3.347 1.00 93.88 207 ALA A O 1
ATOM 1564 N N . ARG A 1 208 ? 3.755 12.538 2.853 1.00 91.94 208 ARG A N 1
ATOM 1565 C CA . ARG A 1 208 ? 3.937 12.439 1.399 1.00 91.94 208 ARG A CA 1
ATOM 1566 C C . ARG A 1 208 ? 5.110 13.309 0.951 1.00 91.94 208 ARG A C 1
ATOM 1568 O O . ARG A 1 208 ? 5.249 14.433 1.414 1.00 91.94 208 ARG A O 1
ATOM 1575 N N . SER A 1 209 ? 5.905 12.837 -0.002 1.00 90.00 209 SER A N 1
ATOM 1576 C CA . SER A 1 209 ? 6.956 13.629 -0.651 1.00 90.00 209 SER A CA 1
ATOM 1577 C C . SER A 1 209 ? 7.002 13.374 -2.161 1.00 90.00 209 SER A C 1
ATOM 1579 O O . SER A 1 209 ? 6.445 12.396 -2.659 1.00 90.00 209 SER A O 1
ATOM 1581 N N . TYR A 1 210 ? 7.648 14.267 -2.917 1.00 87.81 210 TYR A N 1
ATOM 1582 C CA . TYR A 1 210 ? 7.764 14.176 -4.381 1.00 87.81 210 TYR A CA 1
ATOM 1583 C C . TYR A 1 210 ? 9.221 14.282 -4.845 1.00 87.81 210 TYR A C 1
ATOM 1585 O O . TYR A 1 210 ? 9.578 15.238 -5.534 1.00 87.81 210 TYR A O 1
ATOM 1593 N N . PRO A 1 211 ? 10.080 13.320 -4.473 1.00 80.31 211 PRO A N 1
ATOM 1594 C CA . PRO A 1 211 ? 11.491 13.362 -4.852 1.00 80.31 211 PRO A CA 1
ATOM 1595 C C . PRO A 1 211 ? 11.692 13.126 -6.354 1.00 80.31 211 PRO A C 1
ATOM 1597 O O . PRO A 1 211 ? 12.681 13.567 -6.932 1.00 80.31 211 PRO A O 1
ATOM 1600 N N . LEU A 1 212 ? 10.741 12.451 -7.007 1.00 82.19 212 LEU A N 1
ATOM 1601 C CA . LEU A 1 212 ? 10.784 12.196 -8.438 1.00 82.19 212 LEU A CA 1
ATOM 1602 C C . LEU A 1 212 ? 10.089 13.298 -9.229 1.00 82.19 212 LEU A C 1
ATOM 1604 O O . LEU A 1 212 ? 8.993 13.758 -8.889 1.00 82.19 212 LEU A O 1
ATOM 1608 N N . ARG A 1 213 ? 10.696 13.652 -10.366 1.00 83.19 213 ARG A N 1
ATOM 1609 C CA . ARG A 1 213 ? 10.036 14.491 -11.366 1.00 83.19 213 ARG A CA 1
ATOM 1610 C C . ARG A 1 213 ? 8.763 13.793 -11.862 1.00 83.19 213 ARG A C 1
ATOM 1612 O O . ARG A 1 213 ? 8.760 12.567 -12.006 1.00 83.19 213 ARG A O 1
ATOM 1619 N N . PRO A 1 214 ? 7.696 14.550 -12.169 1.00 84.38 214 PRO A N 1
ATOM 1620 C CA . PRO A 1 214 ? 6.506 13.977 -12.779 1.00 84.38 214 PRO A CA 1
ATOM 1621 C C . PRO A 1 214 ? 6.861 13.187 -14.044 1.00 84.38 214 PRO A C 1
ATOM 1623 O O . PRO A 1 214 ? 7.617 13.665 -14.893 1.00 84.38 214 PRO A O 1
ATOM 1626 N N . THR A 1 215 ? 6.319 11.979 -14.182 1.00 81.88 215 THR A N 1
ATOM 1627 C CA . THR A 1 215 ? 6.511 11.178 -15.392 1.00 81.88 215 THR A CA 1
ATOM 1628 C C . THR A 1 215 ? 5.622 11.733 -16.492 1.00 81.88 215 THR A C 1
ATOM 1630 O O . THR A 1 215 ? 4.398 11.699 -16.377 1.00 81.88 215 THR A O 1
ATOM 1633 N N . VAL A 1 216 ? 6.235 12.225 -17.567 1.00 82.25 216 VAL A N 1
ATOM 1634 C CA . VAL A 1 216 ? 5.521 12.744 -18.737 1.00 82.25 216 VAL A CA 1
ATOM 1635 C C . VAL A 1 216 ? 5.402 11.641 -19.781 1.00 82.25 216 VAL A C 1
ATOM 1637 O O . VAL A 1 216 ? 6.396 11.088 -20.243 1.00 82.25 216 VAL A O 1
ATOM 1640 N N . THR A 1 217 ? 4.171 11.325 -20.164 1.00 79.56 217 THR A N 1
ATOM 1641 C CA . THR A 1 217 ? 3.847 10.376 -21.232 1.00 79.56 217 THR A CA 1
ATOM 1642 C C . THR A 1 217 ? 2.950 11.050 -22.267 1.00 79.56 217 THR A C 1
ATOM 1644 O O . THR A 1 217 ? 2.400 12.125 -22.020 1.00 79.56 217 THR A O 1
ATOM 1647 N N . ARG A 1 218 ? 2.717 10.393 -23.411 1.00 79.38 218 ARG A N 1
ATOM 1648 C CA . ARG A 1 218 ? 1.719 10.854 -24.398 1.00 79.38 218 ARG A CA 1
ATOM 1649 C C . ARG A 1 218 ? 0.308 10.989 -23.808 1.00 79.38 218 ARG A C 1
ATOM 1651 O O . ARG A 1 218 ? -0.500 11.734 -24.346 1.00 79.38 218 ARG A O 1
ATOM 1658 N N . LEU A 1 219 ? 0.019 10.278 -22.716 1.00 75.88 219 LEU A N 1
ATOM 1659 C CA . LEU A 1 219 ? -1.283 10.268 -22.047 1.00 75.88 219 LEU A CA 1
ATOM 1660 C C . LEU A 1 219 ? -1.404 11.331 -20.946 1.00 75.88 219 LEU A C 1
ATOM 1662 O O . LEU A 1 219 ? -2.487 11.520 -20.398 1.00 75.88 219 LEU A O 1
ATOM 1666 N N . GLY A 1 220 ? -0.317 12.038 -20.630 1.00 80.19 220 GLY A N 1
ATOM 1667 C CA . GLY A 1 220 ? -0.290 13.087 -19.618 1.00 80.19 220 GLY A CA 1
ATOM 1668 C C . GLY A 1 220 ? 0.906 12.988 -18.678 1.00 80.19 220 GLY A C 1
ATOM 1669 O O . GLY A 1 220 ? 1.783 12.135 -18.831 1.00 80.19 220 GLY A O 1
ATOM 1670 N N . SER A 1 221 ? 0.926 13.893 -17.701 1.00 82.00 221 SER A N 1
ATOM 1671 C CA . SER A 1 221 ? 1.912 13.927 -16.623 1.00 82.00 221 SER A CA 1
ATOM 1672 C C . SER A 1 221 ? 1.330 13.276 -15.369 1.00 82.00 221 SER A C 1
ATOM 1674 O O . SER A 1 221 ? 0.238 13.651 -14.941 1.00 82.00 221 SER A O 1
ATOM 1676 N N . SER A 1 222 ? 2.043 12.309 -14.790 1.00 82.44 222 SER A N 1
ATOM 1677 C CA . SER A 1 222 ? 1.684 11.662 -13.522 1.00 82.44 222 SER A CA 1
ATOM 1678 C C . SER A 1 222 ? 2.699 12.045 -12.453 1.00 82.44 222 SER A C 1
ATOM 1680 O O . SER A 1 222 ? 3.906 11.893 -12.656 1.00 82.44 222 SER A O 1
ATOM 1682 N N . ARG A 1 223 ? 2.223 12.527 -11.301 1.00 85.69 223 ARG A N 1
ATOM 1683 C CA . ARG A 1 223 ? 3.058 12.648 -10.100 1.00 85.69 223 ARG A CA 1
ATOM 1684 C C . ARG A 1 223 ? 3.099 11.288 -9.415 1.00 85.69 223 ARG A C 1
ATOM 1686 O O . ARG A 1 223 ? 2.098 10.583 -9.384 1.00 85.69 223 ARG A O 1
ATOM 1693 N N . ASN A 1 224 ? 4.265 10.931 -8.893 1.00 86.31 224 ASN A N 1
ATOM 1694 C CA . ASN A 1 224 ? 4.495 9.643 -8.252 1.00 86.31 224 ASN A CA 1
ATOM 1695 C C . ASN A 1 224 ? 5.040 9.917 -6.843 1.00 86.31 224 ASN A C 1
ATOM 1697 O O . ASN A 1 224 ? 6.257 10.015 -6.676 1.00 86.31 224 ASN A O 1
ATOM 1701 N N . PRO A 1 225 ? 4.158 10.166 -5.859 1.00 91.38 225 PRO A N 1
ATOM 1702 C CA . PRO A 1 225 ? 4.588 10.474 -4.505 1.00 91.38 225 PRO A CA 1
ATOM 1703 C C . PRO A 1 225 ? 5.265 9.276 -3.843 1.00 91.38 225 PRO A C 1
ATOM 1705 O O . PRO A 1 225 ? 4.870 8.130 -4.072 1.00 91.38 225 PRO A O 1
ATOM 1708 N N . TRP A 1 226 ? 6.246 9.564 -2.993 1.00 94.00 226 TRP A N 1
ATOM 1709 C CA . TRP A 1 226 ? 6.734 8.642 -1.973 1.00 94.00 226 TRP A CA 1
ATOM 1710 C C . TRP A 1 226 ? 5.987 8.906 -0.667 1.00 94.00 226 TRP A C 1
ATOM 1712 O O . TRP A 1 226 ? 5.518 10.023 -0.430 1.00 94.00 226 TRP A O 1
ATOM 1722 N N . PHE A 1 227 ? 5.870 7.882 0.176 1.00 95.25 227 PHE A N 1
ATOM 1723 C CA . PHE A 1 227 ? 5.177 7.994 1.457 1.00 95.25 227 PHE A CA 1
ATOM 1724 C C . PHE A 1 227 ? 6.058 7.470 2.576 1.00 95.25 227 PHE A C 1
ATOM 1726 O O . PHE A 1 227 ? 6.409 6.296 2.566 1.00 95.25 227 PHE A O 1
ATOM 1733 N N . THR A 1 228 ? 6.409 8.331 3.523 1.00 96.38 228 THR A N 1
ATOM 1734 C CA . THR A 1 228 ? 7.314 8.022 4.633 1.00 96.38 228 THR A CA 1
ATOM 1735 C C . THR A 1 228 ? 6.536 7.980 5.937 1.00 96.38 228 THR A C 1
ATOM 1737 O O . THR A 1 228 ? 5.689 8.836 6.176 1.00 96.38 228 THR A O 1
ATOM 1740 N N . PHE A 1 229 ? 6.840 7.020 6.797 1.00 96.94 229 PHE A N 1
ATOM 1741 C CA . PHE A 1 229 ? 6.287 6.927 8.143 1.00 96.94 229 PHE A CA 1
ATOM 1742 C C . PHE A 1 229 ? 7.306 6.311 9.088 1.00 96.94 229 PHE A C 1
ATOM 1744 O O . PHE A 1 229 ? 8.227 5.621 8.656 1.00 96.94 229 PHE A O 1
ATOM 1751 N N . THR A 1 230 ? 7.120 6.545 10.380 1.00 96.56 230 THR A N 1
ATOM 1752 C CA . THR A 1 230 ? 7.969 5.978 11.424 1.00 96.56 230 THR A CA 1
ATOM 1753 C C . THR A 1 230 ? 7.092 5.206 12.391 1.00 96.56 230 THR A C 1
ATOM 1755 O O . THR A 1 230 ? 6.141 5.758 12.941 1.00 96.56 230 THR A O 1
ATOM 1758 N N . VAL A 1 231 ? 7.390 3.921 12.556 1.00 95.44 231 VAL A N 1
ATOM 1759 C CA . VAL A 1 231 ? 6.711 3.048 13.511 1.00 95.44 231 VAL A CA 1
ATOM 1760 C C . VAL A 1 231 ? 7.524 3.053 14.805 1.00 95.44 231 VAL A C 1
ATOM 1762 O O . VAL A 1 231 ? 8.716 2.721 14.748 1.00 95.44 231 VAL A O 1
ATOM 1765 N N . PRO A 1 232 ? 6.918 3.431 15.945 1.00 92.81 232 PRO A N 1
ATOM 1766 C CA . PRO A 1 232 ? 7.569 3.333 17.241 1.00 92.81 232 PRO A CA 1
ATOM 1767 C C . PRO A 1 232 ? 7.990 1.892 17.506 1.00 92.81 232 PRO A C 1
ATOM 1769 O O . PRO A 1 232 ? 7.178 0.972 17.396 1.00 92.81 232 PRO A O 1
ATOM 1772 N N . GLY A 1 233 ? 9.266 1.687 17.813 1.00 86.69 233 GLY A N 1
ATOM 1773 C CA . GLY A 1 233 ? 9.755 0.366 18.196 1.00 86.69 233 GLY A CA 1
ATOM 1774 C C . GLY A 1 233 ? 9.621 0.119 19.692 1.00 86.69 233 GLY A C 1
ATOM 1775 O O . GLY A 1 233 ? 9.433 1.041 20.484 1.00 86.69 233 GLY A O 1
ATOM 1776 N N . GLY A 1 234 ? 9.792 -1.140 20.101 1.00 80.19 234 GLY A N 1
ATOM 1777 C CA . GLY A 1 234 ? 9.988 -1.463 21.515 1.00 80.19 234 GLY A CA 1
ATOM 1778 C C . GLY A 1 234 ? 11.266 -0.824 22.085 1.00 80.19 234 GLY A C 1
ATOM 1779 O O . GLY A 1 234 ? 12.111 -0.317 21.350 1.00 80.19 234 GLY A O 1
ATOM 1780 N N . ALA A 1 235 ? 11.454 -0.902 23.404 1.00 72.44 235 ALA A N 1
ATOM 1781 C CA . ALA A 1 235 ? 12.613 -0.302 24.081 1.00 72.44 235 ALA A CA 1
ATOM 1782 C C . ALA A 1 235 ? 13.981 -0.798 23.555 1.00 72.44 235 ALA A C 1
ATOM 1784 O O . ALA A 1 235 ? 14.952 -0.050 23.562 1.00 72.44 235 ALA A O 1
ATOM 1785 N N . LEU A 1 236 ? 14.049 -2.052 23.095 1.00 74.06 236 LEU A N 1
ATOM 1786 C CA . LEU A 1 236 ? 15.241 -2.664 22.480 1.00 74.06 236 LEU A CA 1
ATOM 1787 C C . LEU A 1 236 ? 15.269 -2.448 20.961 1.00 74.06 236 LEU A C 1
ATOM 1789 O O . LEU A 1 236 ? 16.311 -2.169 20.378 1.00 74.06 236 LEU A O 1
ATOM 1793 N N . GLU A 1 237 ? 14.064 -2.546 20.395 1.00 81.88 237 GLU A N 1
ATOM 1794 C CA . GLU A 1 237 ? 13.570 -1.962 19.160 1.00 81.88 237 GLU A CA 1
ATOM 1795 C C . GLU A 1 237 ? 14.350 -0.783 18.644 1.00 81.88 237 GLU A C 1
ATOM 1797 O O . GLU A 1 237 ? 15.206 -0.956 17.801 1.00 81.88 237 GLU A O 1
ATOM 1802 N N . GLY A 1 238 ? 14.009 0.406 19.142 1.00 88.38 238 GLY A N 1
ATOM 1803 C CA . GLY A 1 238 ? 14.205 1.683 18.464 1.00 88.38 238 GLY A CA 1
ATOM 1804 C C . GLY A 1 238 ? 13.204 1.878 17.318 1.00 88.38 238 GLY A C 1
ATOM 1805 O O . GLY A 1 238 ? 12.676 0.917 16.755 1.00 88.38 238 GLY A O 1
ATOM 1806 N N . ASP A 1 239 ? 12.964 3.124 16.931 1.00 92.44 239 ASP A N 1
ATOM 1807 C CA . ASP A 1 239 ? 12.002 3.439 15.874 1.00 92.44 239 ASP A CA 1
ATOM 1808 C C . ASP A 1 239 ? 12.449 2.910 14.504 1.00 92.44 239 ASP A C 1
ATOM 1810 O O . ASP A 1 239 ? 13.649 2.830 14.198 1.00 92.44 239 ASP A O 1
ATOM 1814 N N . ARG A 1 240 ? 11.477 2.534 13.669 1.00 94.19 240 ARG A N 1
ATOM 1815 C CA . ARG A 1 240 ? 11.706 2.068 12.296 1.00 94.19 240 ARG A CA 1
ATOM 1816 C C . ARG A 1 240 ? 11.081 3.046 11.315 1.00 94.19 240 ARG A C 1
ATOM 1818 O O . ARG A 1 240 ? 9.866 3.229 11.307 1.00 94.19 240 ARG A O 1
ATOM 1825 N N . THR A 1 241 ? 11.902 3.663 10.473 1.00 96.00 241 THR A N 1
ATOM 1826 C CA . THR A 1 241 ? 11.423 4.575 9.429 1.00 96.00 241 THR A CA 1
ATOM 1827 C C . THR A 1 241 ? 11.277 3.812 8.125 1.00 96.00 241 THR A C 1
ATOM 1829 O O . THR A 1 241 ? 12.226 3.208 7.636 1.00 96.00 241 THR A O 1
ATOM 1832 N N . LEU A 1 242 ? 10.084 3.852 7.550 1.00 97.25 242 LEU A N 1
ATOM 1833 C CA . LEU A 1 242 ? 9.700 3.111 6.360 1.00 97.25 242 LEU A CA 1
ATOM 1834 C C . LEU A 1 242 ? 9.238 4.071 5.277 1.00 97.25 242 LEU A C 1
ATOM 1836 O O . LEU A 1 242 ? 8.705 5.146 5.557 1.00 97.25 242 LEU A O 1
ATOM 1840 N N . GLN A 1 243 ? 9.430 3.668 4.027 1.00 97.25 243 GLN A N 1
ATOM 1841 C CA . GLN A 1 243 ? 9.062 4.481 2.886 1.00 97.25 243 GLN A CA 1
ATOM 1842 C C . GLN A 1 243 ? 8.497 3.646 1.741 1.00 97.25 243 GLN A C 1
ATOM 1844 O O . GLN A 1 243 ? 9.181 2.791 1.183 1.00 97.25 243 GLN A O 1
ATOM 1849 N N . TRP A 1 244 ? 7.262 3.937 1.340 1.00 97.75 244 TRP A N 1
ATOM 1850 C CA . TRP A 1 244 ? 6.716 3.480 0.069 1.00 97.75 244 TRP A CA 1
ATOM 1851 C C . TRP A 1 244 ? 7.323 4.306 -1.060 1.00 97.75 244 TRP A C 1
ATOM 1853 O O . TRP A 1 244 ? 7.029 5.494 -1.210 1.00 97.75 244 TRP A O 1
ATOM 1863 N N . GLN A 1 245 ? 8.165 3.663 -1.858 1.00 95.56 245 GLN A N 1
ATOM 1864 C CA . GLN A 1 245 ? 8.830 4.251 -3.010 1.00 95.56 245 GLN A CA 1
ATOM 1865 C C . GLN A 1 245 ? 8.235 3.710 -4.306 1.00 95.56 245 GLN A C 1
ATOM 1867 O O . GLN A 1 245 ? 7.862 2.542 -4.413 1.00 95.56 245 GLN A O 1
ATOM 1872 N N . VAL A 1 246 ? 8.205 4.556 -5.325 1.00 92.25 246 VAL A N 1
ATOM 1873 C CA . VAL A 1 246 ? 7.837 4.195 -6.695 1.00 92.25 246 VAL A CA 1
ATOM 1874 C C . VAL A 1 246 ? 8.994 4.561 -7.602 1.00 92.25 246 VAL A C 1
ATOM 1876 O O . VAL A 1 246 ? 9.562 5.638 -7.459 1.00 92.25 246 VAL A O 1
ATOM 1879 N N . HIS A 1 247 ? 9.324 3.659 -8.523 1.00 90.44 247 HIS A N 1
ATOM 1880 C CA . HIS A 1 247 ? 10.461 3.767 -9.439 1.00 90.44 247 HIS A CA 1
ATOM 1881 C C . HIS A 1 247 ? 9.977 3.440 -10.856 1.00 90.44 247 HIS A C 1
ATOM 1883 O O . HIS A 1 247 ? 10.017 2.284 -11.280 1.00 90.44 247 HIS A O 1
ATOM 1889 N N . PRO A 1 248 ? 9.391 4.416 -11.577 1.00 87.44 248 PRO A N 1
ATOM 1890 C CA . PRO A 1 248 ? 8.709 4.158 -12.844 1.00 87.44 248 PRO A CA 1
ATOM 1891 C C . PRO A 1 248 ? 9.575 3.526 -13.934 1.00 87.44 248 PRO A C 1
ATOM 1893 O O . PRO A 1 248 ? 9.046 2.786 -14.768 1.00 87.44 248 PRO A O 1
ATOM 1896 N N . VAL A 1 249 ? 10.872 3.839 -13.952 1.00 82.88 249 VAL A N 1
ATOM 1897 C CA . VAL A 1 249 ? 11.815 3.368 -14.974 1.00 82.88 249 VAL A CA 1
ATOM 1898 C C . VAL A 1 249 ? 12.279 1.952 -14.642 1.00 82.88 249 VAL A C 1
ATOM 1900 O O . VAL A 1 249 ? 12.302 1.080 -15.506 1.00 82.88 249 VAL A O 1
ATOM 1903 N N . GLU A 1 250 ? 12.583 1.705 -13.376 1.00 87.38 250 GLU A N 1
ATOM 1904 C CA . GLU A 1 250 ? 13.231 0.492 -12.896 1.00 87.38 250 GLU A CA 1
ATOM 1905 C C . GLU A 1 250 ? 12.206 -0.592 -12.569 1.00 87.38 250 GLU A C 1
ATOM 1907 O O . GLU A 1 250 ? 12.379 -1.744 -12.947 1.00 87.38 250 GLU A O 1
ATOM 1912 N N . HIS A 1 251 ? 11.096 -0.223 -11.925 1.00 87.25 251 HIS A N 1
ATOM 1913 C CA . HIS A 1 251 ? 10.070 -1.143 -11.419 1.00 87.25 251 HIS A CA 1
ATOM 1914 C C . HIS A 1 251 ? 8.734 -1.059 -12.173 1.00 87.25 251 HIS A C 1
ATOM 1916 O O . HIS A 1 251 ? 7.889 -1.952 -12.055 1.00 87.25 251 HIS A O 1
ATOM 1922 N N . GLY A 1 252 ? 8.531 0.009 -12.946 1.00 85.56 252 GLY A N 1
ATOM 1923 C CA . GLY A 1 252 ? 7.278 0.304 -13.632 1.00 85.56 252 GLY A CA 1
ATOM 1924 C C . GLY A 1 252 ? 6.311 1.172 -12.817 1.00 85.56 252 GLY A C 1
ATOM 1925 O O . GLY A 1 252 ? 6.418 1.324 -11.606 1.00 85.56 252 GLY A O 1
ATOM 1926 N N . LEU A 1 253 ? 5.320 1.740 -13.511 1.00 85.62 253 LEU A N 1
ATOM 1927 C CA . LEU A 1 253 ? 4.391 2.756 -12.982 1.00 85.62 253 LEU A CA 1
ATOM 1928 C C . LEU A 1 253 ? 3.343 2.243 -11.980 1.00 85.62 253 LEU A C 1
ATOM 1930 O O . LEU A 1 253 ? 2.676 3.041 -11.332 1.00 85.62 253 LEU A O 1
ATOM 1934 N N . LEU A 1 254 ? 3.152 0.927 -11.888 1.00 90.69 254 LEU A N 1
ATOM 1935 C CA . LEU A 1 254 ? 2.095 0.304 -11.079 1.00 90.69 254 LEU A CA 1
ATOM 1936 C C . LEU A 1 254 ? 2.639 -0.414 -9.839 1.00 90.69 254 LEU A C 1
ATOM 1938 O O . LEU A 1 254 ? 1.909 -1.179 -9.208 1.00 90.69 254 LEU A O 1
ATOM 1942 N N . ARG A 1 255 ? 3.919 -0.200 -9.518 1.00 93.50 255 ARG A N 1
ATOM 1943 C CA . ARG A 1 255 ? 4.607 -0.853 -8.407 1.00 93.50 255 ARG A CA 1
ATOM 1944 C C . ARG A 1 255 ? 5.032 0.165 -7.356 1.00 93.50 255 ARG A C 1
ATOM 1946 O O . ARG A 1 255 ? 5.752 1.113 -7.664 1.00 93.50 255 ARG A O 1
ATOM 1953 N N . TYR A 1 256 ? 4.645 -0.113 -6.118 1.00 95.94 256 TYR A N 1
ATOM 1954 C CA . TYR A 1 256 ? 5.192 0.516 -4.924 1.00 95.94 256 TYR A CA 1
ATOM 1955 C C . TYR A 1 256 ? 6.024 -0.507 -4.151 1.00 95.94 256 TYR A C 1
ATOM 1957 O O . TYR A 1 256 ? 5.614 -1.654 -3.983 1.00 95.94 256 TYR A O 1
ATOM 1965 N N . THR A 1 257 ? 7.195 -0.094 -3.684 1.00 96.81 257 THR A N 1
ATOM 1966 C CA . THR A 1 257 ? 8.111 -0.912 -2.887 1.00 96.81 257 THR A CA 1
ATOM 1967 C C . THR A 1 257 ? 8.283 -0.245 -1.529 1.00 96.81 257 THR A C 1
ATOM 1969 O O . THR A 1 257 ? 8.687 0.914 -1.470 1.00 96.81 257 THR A O 1
ATOM 1972 N N . LEU A 1 258 ? 7.970 -0.955 -0.449 1.00 98.00 258 LEU A N 1
ATOM 1973 C CA . LEU A 1 258 ? 8.213 -0.497 0.914 1.00 98.00 258 LEU A CA 1
ATOM 1974 C C . LEU A 1 258 ? 9.662 -0.790 1.289 1.00 98.00 258 LEU A C 1
ATOM 1976 O O . LEU A 1 258 ? 10.074 -1.951 1.280 1.00 98.00 258 LEU A O 1
ATOM 1980 N N . VAL A 1 259 ? 10.415 0.248 1.630 1.00 97.00 259 VAL A N 1
ATOM 1981 C CA . VAL A 1 259 ? 11.817 0.160 2.047 1.00 97.00 259 VAL A CA 1
ATOM 1982 C C . VAL A 1 259 ? 11.937 0.604 3.494 1.00 97.00 259 VAL A C 1
ATOM 1984 O O . VAL A 1 259 ? 11.389 1.640 3.868 1.00 97.00 259 VAL A O 1
ATOM 1987 N N . GLU A 1 260 ? 12.659 -0.159 4.304 1.00 96.19 260 GLU A N 1
ATOM 1988 C CA . GLU A 1 260 ? 13.106 0.296 5.615 1.00 96.19 260 GLU A CA 1
ATOM 1989 C C . GLU A 1 260 ? 14.372 1.138 5.469 1.00 96.19 260 GLU A C 1
ATOM 1991 O O . GLU A 1 260 ? 15.379 0.707 4.908 1.00 96.19 260 GLU A O 1
ATOM 1996 N N . MET A 1 261 ? 14.311 2.363 5.971 1.00 94.25 261 MET A N 1
ATOM 1997 C CA . MET A 1 261 ? 15.436 3.279 5.980 1.00 94.25 261 MET A CA 1
ATOM 1998 C C . MET A 1 261 ? 16.347 2.891 7.147 1.00 94.25 261 MET A C 1
ATOM 2000 O O . MET A 1 261 ? 15.868 2.828 8.285 1.00 94.25 261 MET A O 1
ATOM 2004 N N . PRO A 1 262 ? 17.647 2.645 6.916 1.00 87.62 262 PRO A N 1
ATOM 2005 C CA . PRO A 1 262 ? 18.549 2.319 8.003 1.00 87.62 262 PRO A CA 1
ATOM 2006 C C . PRO A 1 262 ? 18.580 3.463 9.006 1.00 87.62 262 PRO A C 1
ATOM 2008 O O . PRO A 1 262 ? 18.493 4.649 8.663 1.00 87.62 262 PRO A O 1
ATOM 2011 N N . ARG A 1 263 ? 18.693 3.088 10.276 1.00 80.75 263 ARG A N 1
ATOM 2012 C CA . ARG A 1 263 ? 18.736 4.062 11.353 1.00 80.75 263 ARG A CA 1
ATOM 2013 C C . ARG A 1 263 ? 19.927 4.976 11.163 1.00 80.75 263 ARG A C 1
ATOM 2015 O O . ARG A 1 263 ? 21.057 4.515 11.018 1.00 80.75 263 ARG A O 1
ATOM 2022 N N . ARG A 1 264 ? 19.677 6.280 11.249 1.00 64.44 264 ARG A N 1
ATOM 2023 C CA . ARG A 1 264 ? 20.745 7.225 11.563 1.00 64.44 264 ARG A CA 1
ATOM 2024 C C . ARG A 1 264 ? 21.217 6.863 12.964 1.00 64.44 264 ARG A C 1
ATOM 2026 O O . ARG A 1 264 ? 20.499 7.096 13.932 1.00 64.44 264 ARG A O 1
ATOM 2033 N N . ALA A 1 265 ? 22.355 6.185 13.050 1.00 53.28 265 ALA A N 1
ATOM 2034 C CA . ALA A 1 265 ? 22.950 5.759 14.305 1.00 53.28 265 ALA A CA 1
ATOM 2035 C C . ALA A 1 265 ? 23.425 6.988 15.095 1.00 53.28 265 ALA A C 1
ATOM 2037 O O . ALA A 1 265 ? 24.605 7.304 15.081 1.00 53.28 265 ALA A O 1
ATOM 2038 N N . GLY A 1 266 ? 22.493 7.692 15.747 1.00 51.78 266 GLY A N 1
ATOM 2039 C CA . GLY A 1 266 ? 22.757 8.850 16.600 1.00 51.78 266 GLY A CA 1
ATOM 2040 C C . GLY A 1 266 ? 23.531 9.998 15.928 1.00 51.78 266 GLY A C 1
ATOM 2041 O O . GLY A 1 266 ? 23.907 9.932 14.757 1.00 51.78 266 GLY A O 1
ATOM 2042 N N . PRO A 1 267 ? 23.763 11.095 16.661 1.00 46.19 267 PRO A N 1
ATOM 2043 C CA . PRO A 1 267 ? 24.666 12.138 16.216 1.00 46.19 267 PRO A CA 1
ATOM 2044 C C . PRO A 1 267 ? 26.101 11.610 16.322 1.00 46.19 267 PRO A C 1
ATOM 2046 O O . PRO A 1 267 ? 26.693 11.597 17.400 1.00 46.19 267 PRO A O 1
ATOM 2049 N N . ARG A 1 268 ? 26.704 11.210 15.199 1.00 44.91 268 ARG A N 1
ATOM 2050 C CA . ARG A 1 268 ? 28.133 11.494 15.052 1.00 44.91 268 ARG A CA 1
ATOM 2051 C C . ARG A 1 268 ? 28.229 13.008 14.915 1.00 44.91 268 ARG A C 1
ATOM 2053 O O . ARG A 1 268 ? 27.749 13.568 13.939 1.00 44.91 268 ARG A O 1
ATOM 2060 N N . VAL A 1 269 ? 28.784 13.649 15.935 1.00 53.31 269 VAL A N 1
ATOM 2061 C CA . VAL A 1 269 ? 28.910 15.108 16.081 1.00 53.31 269 VAL A CA 1
ATOM 2062 C C . VAL A 1 269 ? 29.787 15.752 14.984 1.00 53.31 269 VAL A C 1
ATOM 2064 O O . VAL A 1 269 ? 29.862 16.968 14.926 1.00 53.31 269 VAL A O 1
ATOM 2067 N N . ASP A 1 270 ? 30.348 14.984 14.044 1.00 51.22 270 ASP A N 1
ATOM 2068 C CA . ASP A 1 270 ? 31.307 15.478 13.040 1.00 51.22 270 ASP A CA 1
ATOM 2069 C C . ASP A 1 270 ? 30.836 15.425 11.575 1.00 51.22 270 ASP A C 1
ATOM 2071 O O . ASP A 1 270 ? 31.650 15.536 10.664 1.00 51.22 270 ASP A O 1
ATOM 2075 N N . GLU A 1 271 ? 29.540 15.275 11.292 1.00 46.94 271 GLU A N 1
ATOM 2076 C CA . GLU A 1 271 ? 29.056 15.303 9.903 1.00 46.94 271 GLU A CA 1
ATOM 2077 C C . GLU A 1 271 ? 28.088 16.472 9.658 1.00 46.94 271 GLU A C 1
ATOM 2079 O O . GLU A 1 271 ? 26.866 16.337 9.565 1.00 46.94 271 GLU A O 1
ATOM 2084 N N . MET A 1 272 ? 28.698 17.657 9.555 1.00 45.88 272 MET A N 1
ATOM 2085 C CA . MET A 1 272 ? 28.178 18.867 8.913 1.00 45.88 272 MET A CA 1
ATOM 2086 C C . MET A 1 272 ? 27.768 18.557 7.461 1.00 45.88 272 MET A C 1
ATOM 2088 O O . MET A 1 272 ? 28.554 18.677 6.528 1.00 45.88 272 MET A O 1
ATOM 2092 N N . TRP A 1 273 ? 26.515 18.143 7.264 1.00 56.03 273 TRP A N 1
ATOM 2093 C CA . TRP A 1 273 ? 25.962 17.724 5.966 1.00 56.03 273 TRP A CA 1
ATOM 2094 C C . TRP A 1 273 ? 25.434 18.861 5.073 1.00 56.03 273 TRP A C 1
ATOM 2096 O O . TRP A 1 273 ? 24.615 18.610 4.188 1.00 56.03 273 TRP A O 1
ATOM 2106 N N . TRP A 1 274 ? 25.878 20.106 5.259 1.00 47.81 274 TRP A N 1
ATOM 2107 C CA . TRP A 1 274 ? 25.536 21.202 4.335 1.00 47.81 274 TRP A CA 1
ATOM 2108 C C . TRP A 1 274 ? 26.461 22.425 4.396 1.00 47.81 274 TRP A C 1
ATOM 2110 O O . TRP A 1 274 ? 26.100 23.453 3.828 1.00 47.81 274 TRP A O 1
ATOM 2120 N N . GLU A 1 275 ? 27.634 22.362 5.036 1.00 40.16 275 GLU A N 1
ATOM 2121 C CA . GLU A 1 275 ? 28.578 23.481 4.919 1.00 40.16 275 GLU A CA 1
ATOM 2122 C C . GLU A 1 275 ? 29.454 23.327 3.675 1.00 40.16 275 GLU A C 1
ATOM 2124 O O . GLU A 1 275 ? 30.142 22.327 3.479 1.00 40.16 275 GLU A O 1
ATOM 2129 N N . ASP A 1 276 ? 29.337 24.343 2.823 1.00 48.53 276 ASP A N 1
ATOM 2130 C CA . ASP A 1 276 ? 30.070 24.619 1.596 1.00 48.53 276 ASP A CA 1
ATOM 2131 C C . ASP A 1 276 ? 31.483 24.015 1.550 1.00 48.53 276 ASP A C 1
ATOM 2133 O O . ASP A 1 276 ? 32.453 24.549 2.095 1.00 48.53 276 ASP A O 1
ATOM 2137 N N . GLY A 1 277 ? 31.614 22.925 0.793 1.00 42.94 277 GLY A N 1
ATOM 2138 C CA . GLY A 1 277 ? 32.896 22.411 0.334 1.00 42.94 277 GLY A CA 1
ATOM 2139 C C . GLY A 1 277 ? 33.511 23.371 -0.677 1.00 42.94 277 GLY A C 1
ATOM 2140 O O . GLY A 1 277 ? 33.352 23.210 -1.888 1.00 42.94 277 GLY A O 1
ATOM 2141 N N . SER A 1 278 ? 34.226 24.366 -0.157 1.00 50.78 278 SER A N 1
ATOM 2142 C CA . SER A 1 278 ? 35.262 25.076 -0.895 1.00 50.78 278 SER A CA 1
ATOM 2143 C C . SER A 1 278 ? 36.240 24.076 -1.509 1.00 50.78 278 SER A C 1
ATOM 2145 O O . SER A 1 278 ? 36.618 23.072 -0.907 1.00 50.78 278 SER A O 1
ATOM 2147 N N . ALA A 1 279 ? 36.610 24.378 -2.745 1.00 56.16 279 ALA A N 1
ATOM 2148 C CA . ALA A 1 279 ? 37.493 23.608 -3.593 1.00 56.16 279 ALA A CA 1
ATOM 2149 C C . ALA A 1 279 ? 38.846 23.304 -2.931 1.00 56.16 279 ALA A C 1
ATOM 2151 O O . ALA A 1 279 ? 39.560 24.234 -2.578 1.00 56.16 279 ALA A O 1
ATOM 2152 N N . ASP A 1 280 ? 39.254 22.034 -2.903 1.00 53.41 280 ASP A N 1
ATOM 2153 C CA . ASP A 1 280 ? 40.539 21.660 -3.502 1.00 53.41 280 ASP A CA 1
ATOM 2154 C C . ASP A 1 280 ? 40.570 20.170 -3.872 1.00 53.41 280 ASP A C 1
ATOM 2156 O O . ASP A 1 280 ? 40.002 19.308 -3.203 1.00 53.41 280 ASP A O 1
ATOM 2160 N N . GLY A 1 281 ? 41.161 19.891 -5.027 1.00 63.00 281 GLY A N 1
ATOM 2161 C CA . GLY A 1 281 ? 40.984 18.662 -5.775 1.00 63.00 281 GLY A CA 1
ATOM 2162 C C . GLY A 1 281 ? 41.818 17.484 -5.288 1.00 63.00 281 GLY A C 1
ATOM 2163 O O . GLY A 1 281 ? 43.014 17.581 -5.040 1.00 63.00 281 GLY A O 1
ATOM 2164 N N . SER A 1 282 ? 41.210 16.300 -5.336 1.00 52.44 282 SER A N 1
ATOM 2165 C CA . SER A 1 282 ? 41.948 15.064 -5.572 1.00 52.44 282 SER A CA 1
ATOM 2166 C C . SER A 1 282 ? 41.066 14.072 -6.323 1.00 52.44 282 SER A C 1
ATOM 2168 O O . SER A 1 282 ? 39.972 13.703 -5.902 1.00 52.44 282 SER A O 1
ATOM 2170 N N . ARG A 1 283 ? 41.531 13.709 -7.518 1.00 53.03 283 ARG A N 1
ATOM 2171 C CA . ARG A 1 283 ? 40.830 12.902 -8.515 1.00 53.03 283 ARG A CA 1
ATOM 2172 C C . ARG A 1 283 ? 40.842 11.425 -8.112 1.00 53.03 283 ARG A C 1
ATOM 2174 O O . ARG A 1 283 ? 41.830 10.741 -8.354 1.00 53.03 283 ARG A O 1
ATOM 2181 N N . THR A 1 284 ? 39.710 10.901 -7.651 1.00 46.50 284 THR A N 1
ATOM 2182 C CA . THR A 1 284 ? 39.335 9.503 -7.916 1.00 46.50 284 THR A CA 1
ATOM 2183 C C . THR A 1 284 ? 38.057 9.510 -8.744 1.00 46.50 284 THR A C 1
ATOM 2185 O O . THR A 1 284 ? 37.012 10.021 -8.359 1.00 46.50 284 THR A O 1
ATOM 2188 N N . ARG A 1 285 ? 38.210 9.069 -9.990 1.00 47.25 285 ARG A N 1
ATOM 2189 C CA . ARG A 1 285 ? 37.245 9.196 -11.078 1.00 47.25 285 ARG A CA 1
ATOM 2190 C C . ARG A 1 285 ? 36.305 7.992 -11.067 1.00 47.25 285 ARG A C 1
ATOM 2192 O O . ARG A 1 285 ? 36.285 7.249 -12.037 1.00 47.25 285 ARG A O 1
ATOM 2199 N N . ASP A 1 286 ? 35.540 7.818 -9.997 1.00 48.34 286 ASP A N 1
ATOM 2200 C CA . ASP A 1 286 ? 34.361 6.953 -10.022 1.00 48.34 286 ASP A CA 1
ATOM 2201 C C . ASP A 1 286 ? 33.135 7.850 -10.100 1.00 48.34 286 ASP A C 1
ATOM 2203 O O . ASP A 1 286 ? 32.762 8.518 -9.141 1.00 48.34 286 ASP A O 1
ATOM 2207 N N . GLY A 1 287 ? 32.546 7.914 -11.296 1.00 53.09 287 GLY A N 1
ATOM 2208 C CA . GLY A 1 287 ? 31.377 8.731 -11.617 1.00 53.09 287 GLY A CA 1
ATOM 2209 C C . GLY A 1 287 ? 30.101 8.228 -10.945 1.00 53.09 287 GLY A C 1
ATOM 2210 O O . GLY A 1 287 ? 29.138 7.884 -11.632 1.00 53.09 287 GLY A O 1
ATOM 2211 N N . ARG A 1 288 ? 30.078 8.179 -9.610 1.00 52.88 288 ARG A N 1
ATOM 2212 C CA . ARG A 1 288 ? 28.830 8.127 -8.855 1.00 52.88 288 ARG A CA 1
ATOM 2213 C C . ARG A 1 288 ? 28.101 9.437 -9.121 1.00 52.88 288 ARG A C 1
ATOM 2215 O O . ARG A 1 288 ? 28.621 10.514 -8.874 1.00 52.88 288 ARG A O 1
ATOM 2222 N N . LYS A 1 289 ? 26.914 9.341 -9.717 1.00 57.44 289 LYS A N 1
ATOM 2223 C CA . LYS A 1 289 ? 26.017 10.484 -9.883 1.00 57.44 289 LYS A CA 1
ATOM 2224 C C . LYS A 1 289 ? 25.626 10.972 -8.487 1.00 57.44 289 LYS A C 1
ATOM 2226 O O . LYS A 1 289 ? 24.932 10.248 -7.779 1.00 57.44 289 LYS A O 1
ATOM 2231 N N . ASP A 1 290 ? 26.036 12.184 -8.133 1.00 52.94 290 ASP A N 1
ATOM 2232 C CA . ASP A 1 290 ? 25.859 12.828 -6.819 1.00 52.94 290 ASP A CA 1
ATOM 2233 C C . ASP A 1 290 ? 24.399 13.192 -6.463 1.00 52.94 290 ASP A C 1
ATOM 2235 O O . ASP A 1 290 ? 24.106 14.279 -5.975 1.00 52.94 290 ASP A O 1
ATOM 2239 N N . GLY A 1 291 ? 23.431 12.314 -6.724 1.00 61.22 291 GLY A N 1
ATOM 2240 C CA . GLY A 1 29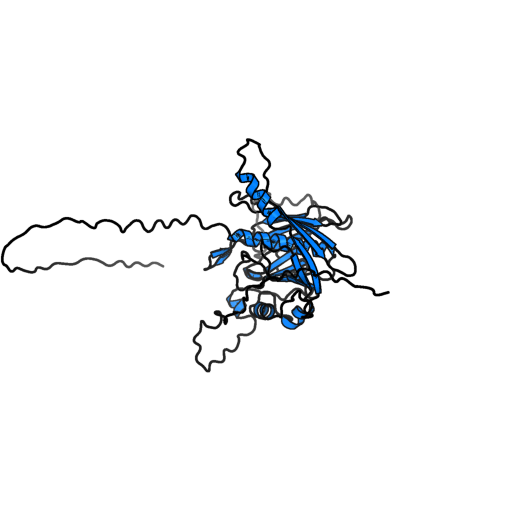1 ? 22.024 12.614 -6.443 1.00 61.22 291 GLY A CA 1
ATOM 2241 C C . GLY A 1 291 ? 21.097 11.416 -6.301 1.00 61.22 291 GLY A C 1
ATOM 2242 O O . GLY A 1 291 ? 19.889 11.614 -6.181 1.00 61.22 291 GLY A O 1
ATOM 2243 N N . GLU A 1 292 ? 21.610 10.186 -6.332 1.00 60.88 292 GLU A N 1
ATOM 2244 C CA . GLU A 1 292 ? 20.768 9.020 -6.078 1.00 60.88 292 GLU A CA 1
ATOM 2245 C C . GLU A 1 292 ? 20.667 8.774 -4.564 1.00 60.88 292 GLU A C 1
ATOM 2247 O O . GLU A 1 292 ? 21.698 8.647 -3.901 1.00 60.88 292 GLU A O 1
ATOM 2252 N N . PRO A 1 293 ? 19.454 8.739 -3.979 1.00 63.91 293 PRO A N 1
ATOM 2253 C CA . PRO A 1 293 ? 19.309 8.511 -2.550 1.00 63.91 293 PRO A CA 1
ATOM 2254 C C . PRO A 1 293 ? 19.873 7.133 -2.195 1.00 63.91 293 PRO A C 1
ATOM 2256 O O . PRO A 1 293 ? 19.443 6.124 -2.754 1.00 63.91 293 PRO A O 1
ATOM 2259 N N . SER A 1 294 ? 20.791 7.089 -1.224 1.00 74.56 294 SER A N 1
ATOM 2260 C CA . SER A 1 294 ? 21.540 5.888 -0.813 1.00 74.56 294 SER A CA 1
ATOM 2261 C C . SER A 1 294 ? 20.667 4.675 -0.452 1.00 74.56 294 SER A C 1
ATOM 2263 O O . SER A 1 294 ? 21.159 3.552 -0.412 1.00 74.56 294 SER A O 1
ATOM 2265 N N . PHE A 1 295 ? 19.367 4.884 -0.221 1.00 84.00 295 PHE A N 1
ATOM 2266 C CA . PHE A 1 295 ? 18.390 3.875 0.209 1.00 84.00 295 PHE A CA 1
ATOM 2267 C C . PHE A 1 295 ? 17.236 3.702 -0.793 1.00 84.00 295 PHE A C 1
ATOM 2269 O O . PHE A 1 295 ? 16.102 3.387 -0.432 1.00 84.00 295 PHE A O 1
ATOM 2276 N N . SER A 1 296 ? 17.507 3.957 -2.071 1.00 89.00 296 SER A N 1
ATOM 2277 C CA . SER A 1 296 ? 16.574 3.678 -3.159 1.00 89.00 296 SER A CA 1
ATOM 2278 C C . SER A 1 296 ? 16.362 2.170 -3.322 1.00 89.00 296 SER A C 1
ATOM 2280 O O . SER A 1 296 ? 17.327 1.406 -3.397 1.00 89.00 296 SER A O 1
ATOM 2282 N N . ALA A 1 297 ? 15.102 1.749 -3.447 1.00 87.38 297 ALA A N 1
ATOM 2283 C CA . ALA A 1 297 ? 14.727 0.379 -3.798 1.00 87.38 297 ALA A CA 1
ATOM 2284 C C . ALA A 1 297 ? 15.242 -0.063 -5.176 1.00 87.38 297 ALA A C 1
ATOM 2286 O O . ALA A 1 297 ? 15.211 -1.253 -5.468 1.00 87.38 297 ALA A O 1
ATOM 2287 N N . ALA A 1 298 ? 15.610 0.887 -6.040 1.00 86.69 298 ALA A N 1
ATOM 2288 C CA . ALA A 1 298 ? 16.109 0.617 -7.384 1.00 86.69 298 ALA A CA 1
ATOM 2289 C C . ALA A 1 298 ? 17.612 0.285 -7.423 1.00 86.69 298 ALA A C 1
ATOM 2291 O O . ALA A 1 298 ? 18.103 -0.168 -8.453 1.00 86.69 298 ALA A O 1
ATOM 2292 N N . VAL A 1 299 ? 18.340 0.523 -6.326 1.00 88.06 299 VAL A N 1
ATOM 2293 C CA . VAL A 1 299 ? 19.780 0.266 -6.249 1.00 88.06 299 VAL A CA 1
ATOM 2294 C C . VAL A 1 299 ? 20.025 -1.202 -5.918 1.00 88.06 299 VAL A C 1
ATOM 2296 O O . VAL A 1 299 ? 19.605 -1.696 -4.865 1.00 88.06 299 VAL A O 1
ATOM 2299 N N . ASP A 1 300 ? 20.761 -1.875 -6.800 1.00 81.50 300 ASP A N 1
ATOM 2300 C CA . ASP A 1 300 ? 21.242 -3.236 -6.581 1.00 81.50 300 ASP A CA 1
ATOM 2301 C C . ASP A 1 300 ? 22.049 -3.293 -5.271 1.00 81.50 300 ASP A C 1
ATOM 2303 O O . ASP A 1 300 ? 22.996 -2.535 -5.064 1.00 81.50 300 ASP A O 1
ATOM 2307 N N . GLY A 1 301 ? 21.648 -4.175 -4.353 1.00 86.44 301 GLY A N 1
ATOM 2308 C CA . GLY A 1 301 ? 22.240 -4.298 -3.014 1.00 86.44 301 GLY A CA 1
ATOM 2309 C C . GLY A 1 301 ? 21.332 -3.823 -1.881 1.00 86.44 301 GLY A C 1
ATOM 2310 O O . GLY A 1 301 ? 21.407 -4.379 -0.789 1.00 86.44 301 GLY A O 1
ATOM 2311 N N . ASN A 1 302 ? 20.380 -2.921 -2.144 1.00 91.69 302 ASN A N 1
ATOM 2312 C CA . ASN A 1 302 ? 19.368 -2.509 -1.160 1.00 91.69 302 ASN A CA 1
ATOM 2313 C C . ASN A 1 302 ? 18.194 -3.489 -1.060 1.00 91.69 302 ASN A C 1
ATOM 2315 O O . ASN A 1 302 ? 17.226 -3.243 -0.339 1.00 91.69 302 ASN A O 1
ATOM 2319 N N . GLU A 1 303 ? 18.282 -4.635 -1.741 1.00 91.44 303 GLU A N 1
ATOM 2320 C CA . GLU A 1 303 ? 17.240 -5.651 -1.702 1.00 91.44 303 GLU A CA 1
ATOM 2321 C C . GLU A 1 303 ? 16.904 -6.061 -0.280 1.00 91.44 303 GLU A C 1
ATOM 2323 O O . GLU A 1 303 ? 15.734 -6.295 -0.041 1.00 91.44 303 GLU A O 1
ATOM 2328 N N . HIS A 1 304 ? 17.868 -6.114 0.650 1.00 92.56 304 HIS A N 1
ATOM 2329 C CA . HIS A 1 304 ? 17.711 -6.458 2.075 1.00 92.56 304 HIS A CA 1
ATOM 2330 C C . HIS A 1 304 ? 16.882 -5.454 2.902 1.00 92.56 304 HIS A C 1
ATOM 2332 O O . HIS A 1 304 ? 16.442 -5.793 3.997 1.00 92.56 304 HIS A O 1
ATOM 2338 N N . LEU A 1 305 ? 16.606 -4.265 2.358 1.00 94.88 305 LEU A N 1
ATOM 2339 C CA . LEU A 1 305 ? 15.784 -3.231 2.997 1.00 94.88 305 LEU A CA 1
ATOM 2340 C C . LEU A 1 305 ? 14.303 -3.293 2.583 1.00 94.88 305 LEU A C 1
ATOM 2342 O O . LEU A 1 305 ? 13.450 -2.684 3.220 1.00 94.88 305 LEU A O 1
ATOM 2346 N N . ILE A 1 306 ? 13.974 -4.014 1.507 1.00 95.88 306 ILE A N 1
ATOM 2347 C CA . ILE A 1 306 ? 12.603 -4.146 0.990 1.00 95.88 306 ILE A CA 1
ATOM 2348 C C . ILE A 1 306 ? 11.703 -4.983 1.923 1.00 95.88 306 ILE A C 1
ATOM 2350 O O . ILE A 1 306 ? 11.847 -6.198 2.015 1.00 95.88 306 ILE A O 1
ATOM 2354 N N . ARG A 1 307 ? 10.716 -4.367 2.566 1.00 97.38 307 ARG A N 1
ATOM 2355 C CA . ARG A 1 307 ? 9.778 -5.059 3.473 1.00 97.38 307 ARG A CA 1
ATOM 2356 C C . ARG A 1 307 ? 8.509 -5.549 2.783 1.00 97.38 307 ARG A C 1
ATOM 2358 O O . ARG A 1 307 ? 7.907 -6.531 3.205 1.00 97.38 307 ARG A O 1
ATOM 2365 N N . ALA A 1 308 ? 8.100 -4.872 1.713 1.00 98.12 308 ALA A N 1
ATOM 2366 C CA . ALA A 1 308 ? 6.908 -5.233 0.957 1.00 98.12 308 ALA A CA 1
ATOM 2367 C C . ALA A 1 308 ? 6.956 -4.712 -0.484 1.00 98.12 308 ALA A C 1
ATOM 2369 O O . ALA A 1 308 ? 7.633 -3.726 -0.786 1.00 98.12 308 ALA A O 1
ATOM 2370 N N . ILE A 1 309 ? 6.195 -5.342 -1.378 1.00 97.44 309 ILE A N 1
ATOM 2371 C CA . ILE A 1 309 ? 5.951 -4.859 -2.741 1.00 97.44 309 ILE A CA 1
ATOM 2372 C C . ILE A 1 309 ? 4.454 -4.918 -3.023 1.00 97.44 309 ILE A C 1
ATOM 2374 O O . ILE A 1 309 ? 3.864 -5.993 -3.020 1.00 97.44 309 ILE A O 1
ATOM 2378 N N . TYR A 1 310 ? 3.854 -3.777 -3.346 1.00 97.31 310 TYR A N 1
ATOM 2379 C CA . TYR A 1 310 ? 2.514 -3.716 -3.916 1.00 97.31 310 TYR A CA 1
ATOM 2380 C C . TYR A 1 310 ? 2.588 -3.587 -5.437 1.00 97.31 310 TYR A C 1
ATOM 2382 O O . TYR A 1 310 ? 3.295 -2.722 -5.963 1.00 97.31 310 TYR A O 1
ATOM 2390 N N . HIS A 1 311 ? 1.819 -4.411 -6.146 1.00 95.56 311 HIS A N 1
ATOM 2391 C CA . HIS A 1 311 ? 1.617 -4.305 -7.585 1.00 95.56 311 HIS A CA 1
ATOM 2392 C C . HIS A 1 311 ? 0.130 -4.203 -7.915 1.00 95.56 311 HIS A C 1
ATOM 2394 O O . HIS A 1 311 ? -0.642 -5.121 -7.637 1.00 95.56 311 HIS A O 1
ATOM 2400 N N . ASN A 1 312 ? -0.267 -3.108 -8.562 1.00 94.31 312 ASN A N 1
ATOM 2401 C CA . ASN A 1 312 ? -1.652 -2.901 -8.975 1.00 94.31 312 ASN A CA 1
ATOM 2402 C C . ASN A 1 312 ? -1.978 -3.714 -10.235 1.00 94.31 312 ASN A C 1
ATOM 2404 O O . ASN A 1 312 ? -1.298 -3.602 -11.258 1.00 94.31 312 ASN A O 1
ATOM 2408 N N . VAL A 1 313 ? -3.048 -4.496 -10.173 1.00 90.38 313 VAL A N 1
ATOM 2409 C CA . VAL A 1 313 ? -3.659 -5.196 -11.299 1.00 90.38 313 VAL A CA 1
ATOM 2410 C C . VAL A 1 313 ? -4.465 -4.176 -12.098 1.00 90.38 313 VAL A C 1
ATOM 2412 O O . VAL A 1 313 ? -5.503 -3.683 -11.670 1.00 90.38 313 VAL A O 1
ATOM 2415 N N . GLY A 1 314 ? -3.970 -3.820 -13.280 1.00 78.50 314 GLY A N 1
ATOM 2416 C CA . GLY A 1 314 ? -4.674 -2.903 -14.166 1.00 78.50 314 GLY A CA 1
ATOM 2417 C C . GLY A 1 314 ? -3.905 -2.602 -15.445 1.00 78.50 314 GLY A C 1
ATOM 2418 O O . GLY A 1 314 ? -2.685 -2.726 -15.512 1.00 78.50 314 GLY A O 1
ATOM 2419 N N . LEU A 1 315 ? -4.638 -2.162 -16.468 1.00 69.50 315 LEU A N 1
ATOM 2420 C CA . LEU A 1 315 ? -4.088 -1.739 -17.765 1.00 69.50 315 LEU A CA 1
ATOM 2421 C C . LEU A 1 315 ? -3.683 -0.251 -17.782 1.00 69.50 315 LEU A C 1
ATOM 2423 O O . LEU A 1 315 ? -3.456 0.329 -18.841 1.00 69.50 315 LEU A O 1
ATOM 2427 N N . GLY A 1 316 ? -3.636 0.387 -16.610 1.00 71.31 316 GLY A N 1
ATOM 2428 C CA . GLY A 1 316 ? -3.352 1.810 -16.469 1.00 71.31 316 GLY A CA 1
ATOM 2429 C C . GLY A 1 316 ? -1.866 2.156 -16.506 1.00 71.31 316 GLY A C 1
ATOM 2430 O O . GLY A 1 316 ? -0.990 1.321 -16.301 1.00 71.31 316 GLY A O 1
ATOM 2431 N N . PHE A 1 317 ? -1.596 3.444 -16.700 1.00 74.94 317 PHE A N 1
ATOM 2432 C CA . PHE A 1 317 ? -0.258 4.039 -16.592 1.00 74.94 317 PHE A CA 1
ATOM 2433 C C . PHE A 1 317 ? -0.065 4.796 -15.271 1.00 74.94 317 PHE A C 1
ATOM 2435 O O . PHE A 1 317 ? 0.949 5.454 -15.075 1.00 74.94 317 PHE A O 1
ATOM 2442 N N . SER A 1 318 ? -1.058 4.756 -14.384 1.00 81.62 318 SER A N 1
ATOM 2443 C CA . SER A 1 318 ? -1.057 5.489 -13.124 1.00 81.62 318 SER A CA 1
ATOM 2444 C C . SER A 1 318 ? -1.945 4.783 -12.109 1.00 81.62 318 SER A C 1
ATOM 2446 O O . SER A 1 318 ? -2.908 4.109 -12.478 1.00 81.62 318 SER A O 1
ATOM 2448 N N . LEU A 1 319 ? -1.624 4.983 -10.835 1.00 84.12 319 LEU A N 1
ATOM 2449 C CA . LEU A 1 319 ? -2.422 4.542 -9.692 1.00 84.12 319 LEU A CA 1
ATOM 2450 C C . LEU A 1 319 ? -3.538 5.533 -9.337 1.00 84.12 319 LEU A C 1
ATOM 2452 O O . LEU A 1 319 ? -4.377 5.232 -8.492 1.00 84.12 319 LEU A O 1
ATOM 2456 N N . ALA A 1 320 ? -3.609 6.674 -10.031 1.00 83.25 320 ALA A N 1
ATOM 2457 C CA . ALA A 1 320 ? -4.697 7.647 -9.937 1.00 83.25 320 ALA A CA 1
ATOM 2458 C C . ALA A 1 320 ? -5.985 7.176 -10.649 1.00 83.25 320 ALA A C 1
ATOM 2460 O O . ALA A 1 320 ? -6.617 7.919 -11.401 1.00 83.25 320 ALA A O 1
ATOM 2461 N N . GLN A 1 321 ? -6.354 5.912 -10.453 1.00 86.62 321 GLN A N 1
ATOM 2462 C CA . GLN A 1 321 ? -7.584 5.306 -10.957 1.00 86.62 321 GLN A CA 1
ATOM 2463 C C . GLN A 1 321 ? -8.721 5.473 -9.934 1.00 86.62 321 GLN A C 1
ATOM 2465 O O . GLN A 1 321 ? -8.463 5.699 -8.757 1.00 86.62 321 GLN A O 1
ATOM 2470 N N . PRO A 1 322 ? -10.002 5.379 -10.330 1.00 88.12 322 PRO A N 1
ATOM 2471 C CA . PRO A 1 322 ? -11.113 5.477 -9.377 1.00 88.12 322 PRO A CA 1
ATOM 2472 C C . PRO A 1 322 ? -11.183 4.298 -8.392 1.00 88.12 322 PRO A C 1
ATOM 2474 O O . PRO A 1 322 ? -11.821 4.417 -7.347 1.00 88.12 322 PRO A O 1
ATOM 2477 N N . PHE A 1 323 ? -10.513 3.190 -8.702 1.00 92.62 323 PHE A N 1
ATOM 2478 C CA . PHE A 1 323 ? -10.383 2.015 -7.850 1.00 92.62 323 PHE A CA 1
ATOM 2479 C C . PHE A 1 323 ? -8.934 1.519 -7.851 1.00 92.62 323 PHE A C 1
ATOM 2481 O O . PHE A 1 323 ? -8.139 1.894 -8.713 1.00 92.62 323 PHE A O 1
ATOM 2488 N N . SER A 1 324 ? -8.595 0.684 -6.876 1.00 94.56 324 SER A N 1
ATOM 2489 C CA . SER A 1 324 ? -7.316 -0.026 -6.809 1.00 94.56 324 SER A CA 1
ATOM 2490 C C . SER A 1 324 ? -7.583 -1.509 -6.593 1.00 94.56 324 SER A C 1
ATOM 2492 O O . SER A 1 324 ? -8.516 -1.866 -5.882 1.00 94.56 324 SER A O 1
ATOM 2494 N N . GLU A 1 325 ? -6.780 -2.357 -7.216 1.00 95.56 325 GLU A N 1
ATOM 2495 C CA . GLU A 1 325 ? -6.839 -3.816 -7.111 1.00 95.56 325 GLU A CA 1
ATOM 2496 C C . GLU A 1 325 ? -5.406 -4.316 -7.264 1.00 95.56 325 GLU A C 1
ATOM 2498 O O . GLU A 1 325 ? -4.693 -3.812 -8.128 1.00 95.56 325 GLU A O 1
ATOM 2503 N N . GLY A 1 326 ? -4.940 -5.275 -6.470 1.00 96.00 326 GLY A N 1
ATOM 2504 C CA . GLY A 1 326 ? -3.535 -5.650 -6.568 1.00 96.00 326 GLY A CA 1
ATOM 2505 C C . GLY A 1 326 ? -3.094 -6.840 -5.743 1.00 96.00 326 GLY A C 1
ATOM 2506 O O . GLY A 1 326 ? -3.860 -7.429 -4.985 1.00 96.00 326 GLY A O 1
ATOM 2507 N N . ALA A 1 327 ? -1.815 -7.159 -5.899 1.00 96.81 327 ALA A N 1
ATOM 2508 C CA . ALA A 1 327 ? -1.098 -8.117 -5.075 1.00 96.81 327 ALA A CA 1
ATOM 2509 C C . ALA A 1 327 ? -0.120 -7.367 -4.167 1.00 96.81 327 ALA A C 1
ATOM 2511 O O . ALA A 1 327 ? 0.641 -6.518 -4.638 1.00 96.81 327 ALA A O 1
ATOM 2512 N N . LEU A 1 328 ? -0.132 -7.694 -2.881 1.00 97.94 328 LEU A N 1
ATOM 2513 C CA . LEU A 1 328 ? 0.819 -7.221 -1.889 1.00 97.94 328 LEU A CA 1
ATOM 2514 C C . LEU A 1 328 ? 1.686 -8.399 -1.448 1.00 97.94 328 LEU A C 1
ATOM 2516 O O . LEU A 1 328 ? 1.198 -9.331 -0.820 1.00 97.94 328 LEU A O 1
ATOM 2520 N N . LEU A 1 329 ? 2.966 -8.350 -1.791 1.00 97.75 329 LEU A N 1
ATOM 2521 C CA . LEU A 1 329 ? 3.973 -9.292 -1.330 1.00 97.75 329 LEU A CA 1
ATOM 2522 C C . LEU A 1 329 ? 4.610 -8.730 -0.063 1.00 97.75 329 LEU A C 1
ATOM 2524 O O . LEU A 1 329 ? 5.011 -7.564 -0.042 1.00 97.75 329 LEU A O 1
ATOM 2528 N N . LEU A 1 330 ? 4.713 -9.556 0.964 1.00 97.75 330 LEU A N 1
ATOM 2529 C CA . LEU A 1 330 ? 5.161 -9.188 2.300 1.00 97.75 330 LEU A CA 1
ATOM 2530 C C . LEU A 1 330 ? 6.378 -10.022 2.682 1.00 97.75 330 LEU A C 1
ATOM 2532 O O . LEU A 1 330 ? 6.512 -11.162 2.244 1.00 97.75 330 LEU A O 1
ATOM 2536 N N . GLU A 1 331 ? 7.262 -9.445 3.489 1.00 96.38 331 GLU A N 1
ATOM 2537 C CA . GLU A 1 331 ? 8.344 -10.197 4.115 1.00 96.38 331 GLU A CA 1
ATOM 2538 C C . GLU A 1 331 ? 7.809 -11.281 5.053 1.00 96.38 331 GLU A C 1
ATOM 2540 O O . GLU A 1 331 ? 6.850 -11.088 5.806 1.00 96.38 331 GLU A O 1
ATOM 2545 N N . ASP A 1 332 ? 8.449 -12.440 4.995 1.00 91.00 332 ASP A N 1
ATOM 2546 C CA . ASP A 1 332 ? 8.068 -13.580 5.812 1.00 91.00 332 ASP A CA 1
ATOM 2547 C C . ASP A 1 332 ? 8.377 -13.340 7.294 1.00 91.00 332 ASP A C 1
ATOM 2549 O O . ASP A 1 332 ? 9.408 -12.775 7.653 1.00 91.00 332 ASP A O 1
ATOM 2553 N N . GLY A 1 333 ? 7.492 -13.817 8.171 1.00 91.38 333 GLY A N 1
ATOM 2554 C CA . GLY A 1 333 ? 7.706 -13.745 9.618 1.00 91.38 333 GLY A CA 1
ATOM 2555 C C . GLY A 1 333 ? 7.623 -12.334 10.207 1.00 91.38 333 GLY A C 1
ATOM 2556 O O . GLY A 1 333 ? 8.104 -12.125 11.318 1.00 91.38 333 GLY A O 1
ATOM 2557 N N . MET A 1 334 ? 7.021 -11.372 9.497 1.00 93.38 334 MET A N 1
ATOM 2558 C CA . MET A 1 334 ? 6.707 -10.072 10.088 1.00 93.38 334 MET A CA 1
ATOM 2559 C C . MET A 1 334 ? 5.797 -10.220 11.309 1.00 93.38 334 MET A C 1
ATOM 2561 O O . MET A 1 334 ? 4.901 -11.069 11.343 1.00 93.38 334 MET A O 1
ATOM 2565 N N . ASP A 1 335 ? 6.023 -9.353 12.297 1.00 93.81 335 ASP A N 1
ATOM 2566 C CA . ASP A 1 335 ? 5.124 -9.214 13.436 1.00 93.81 335 ASP A CA 1
ATOM 2567 C C . ASP A 1 335 ? 3.685 -8.929 12.942 1.00 93.81 335 ASP A C 1
ATOM 2569 O O . ASP A 1 335 ? 3.513 -8.096 12.047 1.00 93.81 335 ASP A O 1
ATOM 2573 N N . PRO A 1 336 ? 2.649 -9.607 13.474 1.00 95.12 336 PRO A N 1
ATOM 2574 C CA . PRO A 1 336 ? 1.269 -9.453 13.016 1.00 95.12 336 PRO A CA 1
ATOM 2575 C C . PRO A 1 336 ? 0.735 -8.020 13.021 1.00 95.12 336 PRO A C 1
ATOM 2577 O O . PRO A 1 336 ? -0.034 -7.649 12.129 1.00 95.12 336 PRO A O 1
ATOM 2580 N N . GLU A 1 337 ? 1.110 -7.222 14.021 1.00 95.06 337 GLU A N 1
ATOM 2581 C CA . GLU A 1 337 ? 0.681 -5.832 14.124 1.00 95.06 337 GLU A CA 1
ATOM 2582 C C . GLU A 1 337 ? 1.459 -4.957 13.151 1.00 95.06 337 GLU A C 1
ATOM 2584 O O . GLU A 1 337 ? 0.861 -4.151 12.438 1.00 95.06 337 GLU A O 1
ATOM 2589 N N . PHE A 1 338 ? 2.766 -5.182 13.021 1.00 96.06 338 PHE A N 1
ATOM 2590 C CA . PHE A 1 338 ? 3.561 -4.525 11.991 1.00 96.06 338 PHE A CA 1
ATOM 2591 C C . PHE A 1 338 ? 3.049 -4.831 10.572 1.00 96.06 338 PHE A C 1
ATOM 2593 O O . PHE A 1 338 ? 2.894 -3.917 9.760 1.00 96.06 338 PHE A O 1
ATOM 2600 N N . GLU A 1 339 ? 2.702 -6.089 10.277 1.00 96.88 339 GLU A N 1
ATOM 2601 C CA . GLU A 1 339 ? 2.067 -6.506 9.017 1.00 96.88 339 GLU A CA 1
ATOM 2602 C C . GLU A 1 339 ? 0.754 -5.730 8.792 1.00 96.88 339 GLU A C 1
ATOM 2604 O O . GLU A 1 339 ? 0.518 -5.199 7.705 1.00 96.88 339 GLU A O 1
ATOM 2609 N N . ALA A 1 340 ? -0.079 -5.587 9.831 1.00 97.31 340 ALA A N 1
ATOM 2610 C CA . ALA A 1 340 ? -1.316 -4.808 9.769 1.00 97.31 340 ALA A CA 1
ATOM 2611 C C . ALA A 1 340 ? -1.068 -3.304 9.536 1.00 97.31 340 ALA A C 1
ATOM 2613 O O . ALA A 1 340 ? -1.794 -2.684 8.758 1.00 97.31 340 ALA A O 1
ATOM 2614 N N . VAL A 1 341 ? -0.015 -2.720 10.121 1.00 97.81 341 VAL A N 1
ATOM 2615 C CA . VAL A 1 341 ? 0.419 -1.335 9.848 1.00 97.81 341 VAL A CA 1
ATOM 2616 C C . VAL A 1 341 ? 0.851 -1.173 8.390 1.00 97.81 341 VAL A C 1
ATOM 2618 O O . VAL A 1 341 ? 0.477 -0.191 7.742 1.00 97.81 341 VAL A O 1
ATOM 2621 N N . VAL A 1 342 ? 1.585 -2.141 7.832 1.00 98.19 342 VAL A N 1
ATOM 2622 C CA . VAL A 1 342 ? 1.963 -2.148 6.410 1.00 98.19 342 VAL A CA 1
ATOM 2623 C C . VAL A 1 342 ? 0.714 -2.163 5.524 1.00 98.19 342 VAL A C 1
ATOM 2625 O O . VAL A 1 342 ? 0.602 -1.323 4.628 1.00 98.19 342 VAL A O 1
ATOM 2628 N N . VAL A 1 343 ? -0.258 -3.035 5.810 1.00 98.31 343 VAL A N 1
ATOM 2629 C CA . VAL A 1 343 ? -1.539 -3.098 5.082 1.00 98.31 343 VAL A CA 1
ATOM 2630 C C . VAL A 1 343 ? -2.322 -1.784 5.206 1.00 98.31 343 VAL A C 1
ATOM 2632 O O . VAL A 1 343 ? -2.757 -1.231 4.194 1.00 98.31 343 VAL A O 1
ATOM 2635 N N . ALA A 1 344 ? -2.461 -1.234 6.414 1.00 98.31 344 ALA A N 1
ATOM 2636 C CA . ALA A 1 344 ? -3.168 0.024 6.655 1.00 98.31 344 ALA A CA 1
ATOM 2637 C C . ALA A 1 344 ? -2.507 1.207 5.927 1.00 98.31 344 ALA A C 1
ATOM 2639 O O . ALA A 1 344 ? -3.189 1.985 5.254 1.00 98.31 344 ALA A O 1
ATOM 2640 N N . SER A 1 345 ? -1.175 1.312 5.995 1.00 98.25 345 SER A N 1
ATOM 2641 C CA . SER A 1 345 ? -0.411 2.361 5.308 1.00 98.25 345 SER A CA 1
ATOM 2642 C C . SER A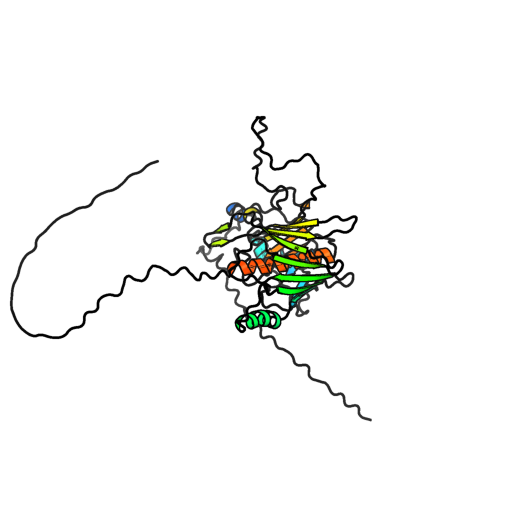 1 345 ? -0.572 2.278 3.788 1.00 98.25 345 SER A C 1
ATOM 2644 O O . SER A 1 345 ? -0.753 3.306 3.134 1.00 98.25 345 SER A O 1
ATOM 2646 N N . LEU A 1 346 ? -0.594 1.063 3.225 1.00 98.25 346 LEU A N 1
ATOM 2647 C CA . LEU A 1 346 ? -0.850 0.844 1.807 1.00 98.25 346 LEU A CA 1
ATOM 2648 C C . LEU A 1 346 ? -2.254 1.316 1.417 1.00 98.25 346 LEU A C 1
ATOM 2650 O O . LEU A 1 346 ? -2.407 2.012 0.416 1.00 98.25 346 LEU A O 1
ATOM 2654 N N . LEU A 1 347 ? -3.285 0.973 2.191 1.00 97.56 347 LEU A N 1
ATOM 2655 C CA . LEU A 1 347 ? -4.660 1.387 1.895 1.00 97.56 347 LEU A CA 1
ATOM 2656 C C . LEU A 1 347 ? -4.824 2.908 1.965 1.00 97.56 347 LEU A C 1
ATOM 2658 O O . LEU A 1 347 ? -5.422 3.502 1.063 1.00 97.56 347 LEU A O 1
ATOM 2662 N N . GLY A 1 348 ? -4.238 3.548 2.982 1.00 95.81 348 GLY A N 1
ATOM 2663 C CA . GLY A 1 348 ? -4.196 5.006 3.091 1.00 95.81 348 GLY A CA 1
ATOM 2664 C C . GLY A 1 348 ? -3.470 5.656 1.909 1.00 95.81 348 GLY A C 1
ATOM 2665 O O . GLY A 1 348 ? -3.980 6.601 1.301 1.00 95.81 348 GLY A O 1
ATOM 2666 N N . MET A 1 349 ? -2.326 5.096 1.509 1.00 95.38 349 MET A N 1
ATOM 2667 C CA . MET A 1 349 ? -1.567 5.528 0.337 1.00 95.38 349 MET A CA 1
ATOM 2668 C C . MET A 1 349 ? -2.382 5.415 -0.958 1.00 95.38 349 MET A C 1
ATOM 2670 O O . MET A 1 349 ? -2.471 6.382 -1.719 1.00 95.38 349 MET A O 1
ATOM 2674 N N . LEU A 1 350 ? -2.993 4.255 -1.215 1.00 94.56 350 LEU A N 1
ATOM 2675 C CA . LEU A 1 350 ? -3.798 4.019 -2.413 1.00 94.56 350 LEU A CA 1
ATOM 2676 C C . LEU A 1 350 ? -4.981 4.979 -2.463 1.00 94.56 350 LEU A C 1
ATOM 2678 O O . LEU A 1 350 ? -5.227 5.589 -3.501 1.00 94.56 350 LEU A O 1
ATOM 2682 N N . TRP A 1 351 ? -5.657 5.204 -1.335 1.00 92.00 351 TRP A N 1
ATOM 2683 C CA . TRP A 1 351 ? -6.724 6.197 -1.245 1.00 92.00 351 TRP A CA 1
ATOM 2684 C C . TRP A 1 351 ? -6.263 7.588 -1.684 1.00 92.00 351 TRP A C 1
ATOM 2686 O O . TRP A 1 351 ? -6.955 8.262 -2.453 1.00 92.00 351 TRP A O 1
ATOM 2696 N N . ARG A 1 352 ? -5.071 8.012 -1.248 1.00 90.19 352 ARG A N 1
ATOM 2697 C CA . ARG A 1 352 ? -4.493 9.296 -1.659 1.00 90.19 352 ARG A CA 1
ATOM 2698 C C . ARG A 1 352 ? -4.113 9.333 -3.127 1.00 90.19 352 ARG A C 1
ATOM 2700 O O . ARG A 1 352 ? -4.446 10.315 -3.786 1.00 90.19 352 ARG A O 1
ATOM 2707 N N . ALA A 1 353 ? -3.497 8.275 -3.649 1.00 88.44 353 ALA A N 1
ATOM 2708 C CA . ALA A 1 353 ? -3.131 8.190 -5.060 1.00 88.44 353 ALA A CA 1
ATOM 2709 C C . ALA A 1 353 ? -4.355 8.373 -5.979 1.00 88.44 353 ALA A C 1
ATOM 2711 O O . ALA A 1 353 ? -4.280 9.107 -6.965 1.00 88.44 353 ALA A O 1
ATOM 2712 N N . ARG A 1 354 ? -5.517 7.805 -5.616 1.00 87.56 354 ARG A N 1
ATOM 2713 C CA . ARG A 1 354 ? -6.781 7.968 -6.366 1.00 87.56 354 ARG A CA 1
ATOM 2714 C C . ARG A 1 354 ? -7.314 9.406 -6.373 1.00 87.56 354 ARG A C 1
ATOM 2716 O O . ARG A 1 354 ? -7.923 9.837 -7.354 1.00 87.56 354 ARG A O 1
ATOM 2723 N N . GLY A 1 355 ? -7.098 10.155 -5.291 1.00 79.94 355 GLY A N 1
ATOM 2724 C CA . GLY A 1 355 ? -7.543 11.546 -5.161 1.00 79.94 355 GLY A CA 1
ATOM 2725 C C . GLY A 1 355 ? -6.822 12.514 -6.104 1.00 79.94 355 GLY A C 1
ATOM 2726 O O . GLY A 1 355 ? -7.428 13.479 -6.576 1.00 79.94 355 GLY A O 1
ATOM 2727 N N . GLU A 1 356 ? -5.563 12.233 -6.458 1.00 72.31 356 GLU A N 1
ATOM 2728 C CA . GLU A 1 356 ? -4.729 13.168 -7.227 1.00 72.31 356 GLU A CA 1
ATOM 2729 C C . GLU A 1 356 ? -5.248 13.428 -8.655 1.00 72.31 356 GLU A C 1
ATOM 2731 O O . GLU A 1 356 ? -5.052 14.520 -9.194 1.00 72.31 356 GLU A O 1
ATOM 2736 N N . GLY A 1 357 ? -5.967 12.469 -9.250 1.00 62.44 357 GLY A N 1
ATOM 2737 C CA . GLY A 1 357 ? -6.519 12.580 -10.605 1.00 62.44 357 GLY A CA 1
ATOM 2738 C C . GLY A 1 357 ? -7.796 13.423 -10.721 1.00 62.44 357 GLY A C 1
ATOM 2739 O O . GLY A 1 357 ? -8.183 13.799 -11.826 1.00 62.44 357 GLY A O 1
ATOM 2740 N N . ARG A 1 358 ? -8.462 13.754 -9.604 1.00 63.91 358 ARG A N 1
ATOM 2741 C CA . ARG A 1 358 ? -9.773 14.437 -9.616 1.00 63.91 358 ARG A CA 1
ATOM 2742 C C . ARG A 1 358 ? -9.697 15.957 -9.742 1.00 63.91 358 ARG A C 1
ATOM 2744 O O . ARG A 1 358 ? -10.744 16.608 -9.712 1.00 63.91 358 ARG A O 1
ATOM 2751 N N . LYS A 1 359 ? -8.501 16.540 -9.909 1.00 60.75 359 LYS A N 1
ATOM 2752 C CA . LYS A 1 359 ? -8.350 17.977 -10.186 1.00 60.75 359 LYS A CA 1
ATOM 2753 C C . LYS A 1 359 ? -9.098 18.291 -11.473 1.00 60.75 359 LYS A C 1
ATOM 2755 O O . LYS A 1 359 ? -8.639 18.008 -12.578 1.00 60.75 359 LYS A O 1
ATOM 2760 N N . SER A 1 360 ? -10.306 18.811 -11.296 1.00 53.69 360 SER A N 1
ATOM 2761 C CA . SER A 1 360 ? -11.228 19.100 -12.374 1.00 53.69 360 SER A CA 1
ATOM 2762 C C . SER A 1 360 ? -10.492 20.008 -13.348 1.00 53.69 360 SER A C 1
ATOM 2764 O O . SER A 1 360 ? -10.034 21.078 -12.953 1.00 53.69 360 SER A O 1
ATOM 2766 N N . ARG A 1 361 ? -10.381 19.608 -14.619 1.00 57.41 361 ARG A N 1
ATOM 2767 C CA . ARG A 1 361 ? -9.963 20.475 -15.738 1.00 57.41 361 ARG A CA 1
ATOM 2768 C C . ARG A 1 361 ? -11.012 21.576 -15.987 1.00 57.41 361 ARG A C 1
ATOM 2770 O O . ARG A 1 361 ? -11.434 21.838 -17.107 1.00 57.41 361 ARG A O 1
ATOM 2777 N N . LYS A 1 362 ? -11.498 22.205 -14.922 1.00 60.25 362 LYS A N 1
ATOM 2778 C CA . LYS A 1 362 ? -12.515 23.242 -14.928 1.00 60.25 362 LYS A CA 1
ATOM 2779 C C . LYS A 1 362 ? -11.786 24.546 -15.219 1.00 60.25 362 LYS A C 1
ATOM 2781 O O . LYS A 1 362 ? -11.475 25.298 -14.308 1.00 60.25 362 LYS A O 1
ATOM 2786 N N . GLY A 1 363 ? -11.398 24.756 -16.475 1.00 52.25 363 GLY A N 1
ATOM 2787 C CA . GLY A 1 363 ? -10.710 25.998 -16.817 1.00 52.25 363 GLY A CA 1
ATOM 2788 C C . GLY A 1 363 ? -9.977 26.088 -18.143 1.00 52.25 363 GLY A C 1
ATOM 2789 O O . GLY A 1 363 ? -9.615 27.203 -18.499 1.00 52.25 363 GLY A O 1
ATOM 2790 N N . SER A 1 364 ? -9.808 25.019 -18.933 1.00 53.19 364 SER A N 1
ATOM 2791 C CA . SER A 1 364 ? -9.442 25.222 -20.344 1.00 53.19 364 SER A CA 1
ATOM 2792 C C . SER A 1 364 ? -10.693 25.662 -21.103 1.00 53.19 364 SER A C 1
ATOM 2794 O O . SER A 1 364 ? -11.280 24.910 -21.880 1.00 53.19 364 SER A O 1
ATOM 2796 N N . LYS A 1 365 ? -11.139 26.882 -20.798 1.00 53.91 365 LYS A N 1
ATOM 2797 C CA . LYS A 1 365 ? -11.985 27.693 -21.657 1.00 53.91 365 LYS A CA 1
ATOM 2798 C C . LYS A 1 365 ? -11.218 27.738 -22.973 1.00 53.91 365 LYS A C 1
ATOM 2800 O O . LYS A 1 365 ? -10.156 28.344 -23.051 1.00 53.91 365 LYS A O 1
ATOM 2805 N N . SER A 1 366 ? -11.672 26.974 -23.955 1.00 49.03 366 SER A N 1
ATOM 2806 C CA . SER A 1 366 ? -11.172 27.070 -25.314 1.00 49.03 366 SER A CA 1
ATOM 2807 C C . SER A 1 366 ? -11.426 28.506 -25.776 1.00 49.03 366 SER A C 1
ATOM 2809 O O . SER A 1 366 ? -12.532 28.829 -26.211 1.00 49.03 366 SER A O 1
ATOM 2811 N N . GLU A 1 367 ? -10.431 29.384 -25.642 1.00 48.34 367 GLU A N 1
ATOM 2812 C CA . GLU A 1 367 ? -10.374 30.694 -26.301 1.00 48.34 367 GLU A CA 1
ATOM 2813 C C . GLU A 1 367 ? -10.180 30.490 -27.809 1.00 48.34 367 GLU A C 1
ATOM 2815 O O . GLU A 1 367 ? -9.174 30.851 -28.406 1.00 48.34 367 GLU A O 1
ATOM 2820 N N . GLY A 1 368 ? -11.138 29.818 -28.434 1.00 52.62 368 GLY A N 1
ATOM 2821 C CA . GLY A 1 368 ? -11.029 29.376 -29.81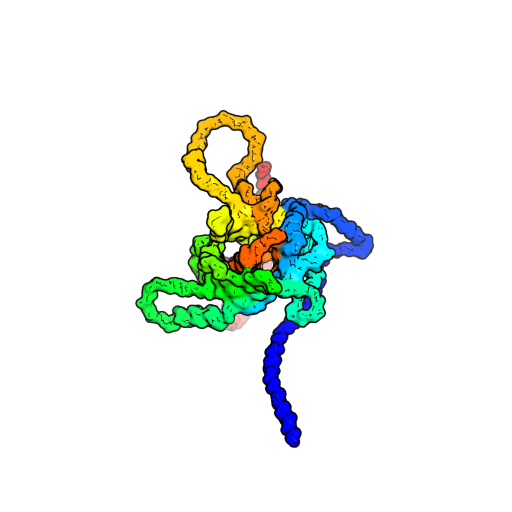3 1.00 52.62 368 GLY A CA 1
ATOM 2822 C C . GLY A 1 368 ? -12.380 29.030 -30.410 1.00 52.62 368 GLY A C 1
ATOM 2823 O O . GLY A 1 368 ? -12.499 28.010 -31.068 1.00 52.62 368 GLY A O 1
ATOM 2824 N N . SER A 1 369 ? -13.420 29.825 -30.143 1.00 48.97 369 SER A N 1
ATOM 2825 C CA . SER A 1 369 ? -14.656 29.778 -30.941 1.00 48.97 369 SER A CA 1
ATOM 2826 C C . SER A 1 369 ? -15.496 31.053 -30.777 1.00 48.97 369 SER A C 1
ATOM 2828 O O . SER A 1 369 ? -16.682 30.999 -30.457 1.00 48.97 369 SER A O 1
ATOM 2830 N N . ALA A 1 370 ? -14.886 32.220 -30.992 1.00 50.06 370 ALA A N 1
ATOM 2831 C CA . ALA A 1 370 ? -15.595 33.504 -31.079 1.00 50.06 370 ALA A CA 1
ATOM 2832 C C . ALA A 1 370 ? -15.290 34.255 -32.391 1.00 50.06 370 ALA A C 1
ATOM 2834 O O . ALA A 1 370 ? -15.228 35.478 -32.414 1.00 50.06 370 ALA A O 1
ATOM 2835 N N . LEU A 1 371 ? -15.107 33.527 -33.498 1.00 53.12 371 LEU A N 1
ATOM 2836 C CA . LEU A 1 371 ? -14.855 34.099 -34.828 1.00 53.12 371 LEU A CA 1
ATOM 2837 C C . LEU A 1 371 ? -15.665 33.370 -35.915 1.00 53.12 371 LEU A C 1
ATOM 2839 O O . LEU A 1 371 ? -15.110 32.873 -36.880 1.00 53.12 371 LEU A O 1
ATOM 2843 N N . ALA A 1 372 ? -16.991 33.280 -35.757 1.00 57.25 372 ALA A N 1
ATOM 2844 C CA . ALA A 1 372 ? -17.890 32.908 -36.861 1.00 57.25 372 ALA A CA 1
ATOM 2845 C C . ALA A 1 372 ? -19.365 33.259 -36.579 1.00 57.25 372 ALA A C 1
ATOM 2847 O O . ALA A 1 372 ? -20.229 32.388 -36.627 1.00 57.25 372 ALA A O 1
ATOM 2848 N N . ARG A 1 373 ? -19.705 34.519 -36.257 1.00 57.44 373 ARG A N 1
ATOM 2849 C CA . ARG A 1 373 ? -21.120 34.949 -36.331 1.00 57.44 373 ARG A CA 1
ATOM 2850 C C . ARG A 1 373 ? -21.325 36.457 -36.513 1.00 57.44 373 ARG A C 1
ATOM 2852 O O . ARG A 1 373 ? -21.767 37.143 -35.604 1.00 57.44 373 ARG A O 1
ATOM 2859 N N . LYS A 1 374 ? -21.053 36.953 -37.718 1.00 50.97 374 LYS A N 1
ATOM 2860 C CA . LYS A 1 374 ? -21.695 38.114 -38.376 1.00 50.97 374 LYS A CA 1
ATOM 2861 C C . LYS A 1 374 ? -21.601 37.776 -39.875 1.00 50.97 374 LYS A C 1
ATOM 2863 O O . LYS A 1 374 ? -20.520 37.421 -40.312 1.00 50.97 374 LYS A O 1
ATOM 2868 N N . LYS A 1 375 ? -22.635 37.764 -40.716 1.00 52.28 375 LYS A N 1
ATOM 2869 C CA . LYS A 1 375 ? -23.681 38.768 -40.919 1.00 52.28 375 LYS A CA 1
ATOM 2870 C C . LYS A 1 375 ? -24.714 38.162 -41.892 1.00 52.28 375 LYS A C 1
ATOM 2872 O O . LYS A 1 375 ? -24.392 37.970 -43.057 1.00 52.28 375 LYS A O 1
ATOM 2877 N N . SER A 1 376 ? -25.924 37.848 -41.435 1.00 45.38 376 SER A N 1
ATOM 2878 C CA . SER A 1 376 ? -27.077 37.600 -42.313 1.00 45.38 376 SER A CA 1
ATOM 2879 C C . SER A 1 376 ? -27.918 38.873 -42.327 1.00 45.38 376 SER A C 1
ATOM 2881 O O . SER A 1 376 ? -28.598 39.178 -41.348 1.00 45.38 376 SER A O 1
ATOM 2883 N N . GLY A 1 377 ? -27.780 39.657 -43.397 1.00 46.84 377 GLY A N 1
ATOM 2884 C CA . GLY A 1 377 ? -28.614 40.823 -43.670 1.00 46.84 377 GLY A CA 1
ATOM 2885 C C . GLY A 1 377 ? -29.892 40.384 -44.372 1.00 46.84 377 GLY A C 1
ATOM 2886 O O . GLY A 1 377 ? -29.840 39.852 -45.473 1.00 46.84 377 GLY A O 1
ATOM 2887 N N . SER A 1 378 ? -31.012 40.593 -43.692 1.00 48.62 378 SER A N 1
ATOM 2888 C CA . SER A 1 378 ? -32.344 40.739 -44.277 1.00 48.62 378 SER A CA 1
ATOM 2889 C C . SER A 1 378 ? -32.468 42.163 -44.834 1.00 48.62 378 SER A C 1
ATOM 2891 O O . SER A 1 378 ? -31.940 43.069 -44.189 1.00 48.62 378 SER A O 1
ATOM 2893 N N . VAL A 1 379 ? -33.112 42.344 -45.998 1.00 48.91 379 VAL A N 1
ATOM 2894 C CA . VAL A 1 379 ? -34.068 43.429 -46.334 1.00 48.91 379 VAL A CA 1
ATOM 2895 C C . VAL A 1 379 ? -34.450 43.366 -47.832 1.00 48.91 379 VAL A C 1
ATOM 2897 O O . VAL A 1 379 ? -33.616 43.466 -48.724 1.00 48.91 379 VAL A O 1
ATOM 2900 N N . THR A 1 380 ? -35.744 43.105 -48.012 1.00 42.28 380 THR A N 1
ATOM 2901 C CA . THR A 1 380 ? -36.755 43.391 -49.053 1.00 42.28 380 THR A CA 1
ATOM 2902 C C . THR A 1 380 ? -36.437 44.136 -50.370 1.00 42.28 380 THR A C 1
ATOM 2904 O O . THR A 1 380 ? -35.864 45.218 -50.354 1.00 42.28 380 THR A O 1
ATOM 2907 N N . SER A 1 381 ? -37.011 43.571 -51.451 1.00 44.50 381 SER A N 1
ATOM 2908 C CA . SER A 1 381 ? -37.823 44.154 -52.555 1.00 44.50 381 SER A CA 1
ATOM 2909 C C . SER A 1 381 ? -37.390 45.427 -53.300 1.00 44.50 381 SER A C 1
ATOM 2911 O O . SER A 1 381 ? -37.220 46.477 -52.688 1.00 44.50 381 SER A O 1
ATOM 2913 N N . GLY A 1 382 ? -37.444 45.370 -54.635 1.00 37.44 382 GLY A N 1
ATOM 2914 C CA . GLY A 1 382 ? -37.558 46.549 -55.501 1.00 37.44 382 GLY A CA 1
ATOM 2915 C C . GLY A 1 382 ? -37.269 46.230 -56.966 1.00 37.44 382 GLY A C 1
ATOM 2916 O O . GLY A 1 382 ? -36.214 45.683 -57.262 1.00 37.44 382 GLY A O 1
ATOM 2917 N N . ASP A 1 383 ? -38.229 46.540 -57.827 1.00 42.00 383 ASP A N 1
ATOM 2918 C CA . ASP A 1 383 ? -38.364 46.166 -59.235 1.00 42.00 383 ASP A CA 1
ATOM 2919 C C . ASP A 1 383 ? -37.382 46.814 -60.243 1.00 42.00 383 ASP A C 1
ATOM 2921 O O . ASP A 1 383 ? -36.734 47.820 -59.968 1.00 42.00 383 ASP A O 1
ATOM 2925 N N . GLU A 1 384 ? -37.419 46.214 -61.440 1.00 42.62 384 GLU A N 1
ATOM 2926 C CA . GLU A 1 384 ? -37.311 46.797 -62.793 1.00 42.62 384 GLU A CA 1
ATOM 2927 C C . GLU A 1 384 ? -35.956 47.065 -63.501 1.00 42.62 384 GLU A C 1
ATOM 2929 O O . GLU A 1 384 ? -35.077 47.791 -63.051 1.00 42.62 384 GLU A O 1
ATOM 2934 N N . ASP A 1 385 ? -35.918 46.469 -64.706 1.00 40.12 385 ASP A N 1
ATOM 2935 C CA . ASP A 1 385 ? -35.373 46.891 -66.003 1.00 40.12 385 ASP A CA 1
ATOM 2936 C C . ASP A 1 385 ? -33.870 47.074 -66.291 1.00 40.12 385 ASP A C 1
ATOM 2938 O O . ASP A 1 385 ? -33.126 47.788 -65.628 1.00 40.12 385 ASP A O 1
ATOM 2942 N N . GLY A 1 386 ? -33.473 46.529 -67.456 1.00 34.88 386 GLY A N 1
ATOM 2943 C CA . GLY A 1 386 ? -32.502 47.197 -68.335 1.00 34.88 386 GLY A CA 1
ATOM 2944 C C . GLY A 1 386 ? -31.255 46.416 -68.772 1.00 34.88 386 GLY A C 1
ATOM 2945 O O . GLY A 1 386 ? -30.192 46.545 -68.185 1.00 34.88 386 GLY A O 1
ATOM 2946 N N . SER A 1 387 ? -31.381 45.702 -69.897 1.00 38.12 387 SER A N 1
ATOM 2947 C CA . SER A 1 387 ? -30.469 45.688 -71.066 1.00 38.12 387 SER A CA 1
ATOM 2948 C C . SER A 1 387 ? -28.922 45.590 -70.948 1.00 38.12 387 SER A C 1
ATOM 2950 O O . SER A 1 387 ? -28.252 46.492 -70.467 1.00 38.12 387 SER A O 1
ATOM 2952 N N . ILE A 1 388 ? -28.385 44.583 -71.664 1.00 38.12 388 ILE A N 1
ATOM 2953 C CA . ILE A 1 388 ? -27.279 44.623 -72.662 1.00 38.12 388 ILE A CA 1
ATOM 2954 C C . ILE A 1 388 ? -25.894 45.175 -72.230 1.00 38.12 388 ILE A C 1
ATOM 2956 O O . ILE A 1 388 ? -25.690 46.378 -72.142 1.00 38.12 388 ILE A O 1
ATOM 2960 N N . SER A 1 389 ? -24.866 44.311 -72.183 1.00 34.78 389 SER A N 1
ATOM 2961 C CA . SER A 1 389 ? -23.718 44.289 -73.131 1.00 34.78 389 SER A CA 1
ATOM 2962 C C . SER A 1 389 ? -22.437 43.638 -72.580 1.00 34.78 389 SER A C 1
ATOM 2964 O O . SER A 1 389 ? -22.154 43.587 -71.390 1.00 34.78 389 SER A O 1
ATOM 2966 N N . SER A 1 390 ? -21.688 43.119 -73.551 1.00 39.88 390 SER A N 1
ATOM 2967 C CA . SER A 1 390 ? -20.332 42.569 -73.595 1.00 39.88 390 SER A CA 1
ATOM 2968 C C . SER A 1 390 ? -19.229 43.331 -72.848 1.00 39.88 390 SER A C 1
ATOM 2970 O O . SER A 1 390 ? -19.219 44.557 -72.873 1.00 39.88 390 SER A O 1
ATOM 2972 N N . GLY A 1 391 ? -18.165 42.624 -72.434 1.00 32.62 391 GLY A N 1
ATOM 2973 C CA . GLY A 1 391 ? -16.836 43.250 -72.412 1.00 32.62 391 GLY A CA 1
ATOM 2974 C C . GLY A 1 391 ? -15.759 42.644 -71.510 1.00 32.62 391 GLY A C 1
ATOM 2975 O O . GLY A 1 391 ? -15.716 42.910 -70.321 1.00 32.62 391 GLY A O 1
ATOM 2976 N N . SER A 1 392 ? -14.795 41.980 -72.153 1.00 33.91 392 SER A N 1
ATOM 2977 C CA . SER A 1 392 ? -13.345 42.063 -71.895 1.00 33.91 392 SER A CA 1
ATOM 2978 C C . SER A 1 392 ? -12.712 41.506 -70.603 1.00 33.91 392 SER A C 1
ATOM 2980 O O . SER A 1 392 ? -12.933 41.960 -69.487 1.00 33.91 392 SER A O 1
ATOM 2982 N N . SER A 1 393 ? -11.764 40.597 -70.854 1.00 40.75 393 SER A N 1
ATOM 2983 C CA . SER A 1 393 ? -10.531 40.324 -70.096 1.00 40.75 393 SER A CA 1
ATOM 2984 C C . SER A 1 393 ? -9.738 41.616 -69.795 1.00 40.75 393 SER A C 1
ATOM 2986 O O . SER A 1 393 ? -9.805 42.544 -70.605 1.00 40.75 393 SER A O 1
ATOM 2988 N N . PRO A 1 394 ? -8.930 41.693 -68.714 1.00 53.31 394 PRO A N 1
ATOM 2989 C CA . PRO A 1 394 ? -7.509 41.374 -68.899 1.00 53.31 394 PRO A CA 1
ATOM 2990 C C . PRO A 1 394 ? -6.759 40.774 -67.687 1.00 53.31 394 PRO A C 1
ATOM 2992 O O . PRO A 1 394 ? -7.120 40.884 -66.520 1.00 53.31 394 PRO A O 1
ATOM 2995 N N . SER A 1 395 ? -5.612 40.200 -68.049 1.00 37.38 395 SER A N 1
ATOM 2996 C CA . SER A 1 395 ? -4.408 39.847 -67.286 1.00 37.38 395 SER A CA 1
ATOM 2997 C C . SER A 1 395 ? -4.053 40.679 -66.037 1.00 37.38 395 SER A C 1
ATOM 2999 O O . SER A 1 395 ? -4.122 41.905 -66.095 1.00 37.38 395 SER A O 1
ATOM 3001 N N . ARG A 1 396 ? -3.396 40.047 -65.041 1.00 39.06 396 ARG A N 1
ATOM 3002 C CA . ARG A 1 396 ? -1.971 40.284 -64.669 1.00 39.06 396 ARG A CA 1
ATOM 3003 C C . ARG A 1 396 ? -1.535 39.539 -63.386 1.00 39.06 396 ARG A C 1
ATOM 3005 O O . ARG A 1 396 ? -2.197 39.652 -62.371 1.00 39.06 396 ARG A O 1
ATOM 3012 N N . LYS A 1 397 ? -0.353 38.897 -63.487 1.00 39.31 397 LYS A N 1
ATOM 3013 C CA . LYS A 1 397 ? 0.829 38.869 -62.571 1.00 39.31 397 LYS A CA 1
ATOM 3014 C C . LYS A 1 397 ? 0.560 38.603 -61.073 1.00 39.31 397 LYS A C 1
ATOM 3016 O O . LYS A 1 397 ? -0.142 39.365 -60.439 1.00 39.31 397 LYS A O 1
ATOM 3021 N N . GLY A 1 398 ? 1.133 37.578 -60.437 1.00 35.22 398 GLY A N 1
ATOM 3022 C CA . GLY A 1 398 ? 2.576 37.341 -60.247 1.00 35.22 398 GLY A CA 1
ATOM 3023 C C . GLY A 1 398 ? 2.974 37.687 -58.793 1.00 35.22 398 GLY A C 1
ATOM 3024 O O . GLY A 1 398 ? 2.323 38.544 -58.211 1.00 35.22 398 GLY A O 1
ATOM 3025 N N . PHE A 1 399 ? 4.051 37.078 -58.261 1.00 37.19 399 PHE A N 1
ATOM 3026 C CA . PHE A 1 399 ? 4.587 37.148 -56.870 1.00 37.19 399 PHE A CA 1
ATOM 3027 C C . PHE A 1 399 ? 3.905 36.188 -55.868 1.00 37.19 399 PHE A C 1
ATOM 3029 O O . PHE A 1 399 ? 2.691 36.084 -55.867 1.00 37.19 399 PHE A O 1
ATOM 3036 N N . PHE A 1 400 ? 4.556 35.402 -55.000 1.00 42.66 400 PHE A N 1
ATOM 3037 C CA . PHE A 1 400 ? 5.894 35.330 -54.377 1.00 42.66 400 PHE A CA 1
ATOM 3038 C C . PHE A 1 400 ? 6.327 33.838 -54.332 1.00 42.66 400 PHE A C 1
ATOM 3040 O O . PHE A 1 400 ? 5.480 32.959 -54.387 1.00 42.66 400 PHE A O 1
ATOM 3047 N N . GLY A 1 401 ? 7.590 33.413 -54.263 1.00 36.00 401 GLY A N 1
ATOM 3048 C CA . GLY A 1 401 ? 8.752 34.001 -53.600 1.00 36.00 401 GLY A CA 1
ATOM 3049 C C . GLY A 1 401 ? 9.258 33.015 -52.534 1.00 36.00 401 GLY A C 1
ATOM 3050 O O . GLY A 1 401 ? 8.620 32.818 -51.510 1.00 36.00 401 GLY A O 1
ATOM 3051 N N . LYS A 1 402 ? 10.389 32.370 -52.841 1.00 44.91 402 LYS A N 1
ATOM 3052 C CA . LYS A 1 402 ? 11.171 31.393 -52.057 1.00 44.91 402 LYS A CA 1
ATOM 3053 C C . LYS A 1 402 ? 11.444 31.841 -50.612 1.00 44.91 402 LYS A C 1
ATOM 3055 O O . LYS A 1 402 ? 11.732 33.014 -50.434 1.00 44.91 402 LYS A O 1
ATOM 3060 N N . ILE A 1 403 ? 11.583 30.898 -49.668 1.00 48.81 403 ILE A N 1
ATOM 3061 C CA . ILE A 1 403 ? 12.562 30.956 -48.558 1.00 48.81 403 ILE A CA 1
ATOM 3062 C C . ILE A 1 403 ? 13.037 29.527 -48.234 1.00 48.81 403 ILE A C 1
ATOM 3064 O O . ILE A 1 403 ? 12.244 28.615 -48.021 1.00 48.81 403 ILE A O 1
ATOM 3068 N N . LEU A 1 404 ? 14.361 29.363 -48.221 1.00 48.41 404 LEU A N 1
ATOM 3069 C CA . LEU A 1 404 ? 15.135 28.166 -47.895 1.00 48.41 404 LEU A CA 1
ATOM 3070 C C . LEU A 1 404 ? 16.372 28.678 -47.132 1.00 48.41 404 LEU A C 1
ATOM 3072 O O . LEU A 1 404 ? 17.063 29.545 -47.662 1.00 48.41 404 LEU A O 1
ATOM 3076 N N . ARG A 1 405 ? 16.622 28.192 -45.909 1.00 46.38 405 ARG A N 1
ATOM 3077 C CA . ARG A 1 405 ? 17.883 28.233 -45.115 1.00 46.38 405 ARG A CA 1
ATOM 3078 C C . ARG A 1 405 ? 17.605 27.369 -43.871 1.00 46.38 405 ARG A C 1
ATOM 3080 O O . ARG A 1 405 ? 16.639 27.655 -43.181 1.00 46.38 405 ARG A O 1
ATOM 3087 N N . ARG A 1 406 ? 18.189 26.185 -43.642 1.00 50.97 406 ARG A N 1
ATOM 3088 C CA . ARG A 1 406 ? 19.595 25.736 -43.507 1.00 50.97 406 ARG A CA 1
ATOM 3089 C C . ARG A 1 406 ? 20.340 26.419 -42.353 1.00 50.97 406 ARG A C 1
ATOM 3091 O O . ARG A 1 406 ? 20.545 27.624 -42.428 1.00 50.97 406 ARG A O 1
ATOM 3098 N N . LEU A 1 407 ? 20.764 25.618 -41.368 1.00 45.75 407 LEU A N 1
ATOM 3099 C CA . LEU A 1 407 ? 22.131 25.412 -40.832 1.00 45.75 407 LEU A CA 1
ATOM 3100 C C . LEU A 1 407 ? 21.999 24.490 -39.595 1.00 45.75 407 LEU A C 1
ATOM 3102 O O . LEU A 1 407 ? 21.075 24.679 -38.811 1.00 45.75 407 LEU A O 1
ATOM 3106 N N . SER A 1 408 ? 22.584 23.288 -39.652 1.00 54.00 408 SER A N 1
ATOM 3107 C CA . SER A 1 408 ? 23.936 22.868 -39.209 1.00 54.00 408 SER A CA 1
ATOM 3108 C C . SER A 1 408 ? 23.959 22.455 -37.747 1.00 54.00 408 SER A C 1
ATOM 3110 O O . SER A 1 408 ? 23.738 23.355 -36.909 1.00 54.00 408 SER A O 1
#